Protein AF-R7QST1-F1 (afdb_monomer)

Secondary structure (DSSP, 8-state):
----------------------------------------PPP-------------------S--TT-S-HHHHHHHHHHTTSS-B-HHHHHHHHT--HHHHHHHHHHHHHHHT-EEEE-TT--EEEE--S-HHHHHHHHHHHHHHHHHHHHHHHHHHHHHHHHHHHHHHHHHHHHHHHHHHHHHTT--------------SSTTS-S-HHHHHH--TTHHHHTTSSS---TT---HHHHHHHHHT-S--TTTTHHHHHHHHHHHHHHHTTTEE-HHHHTTTS---S--S--TT------GGGHHHHHHHT-EEEE-TTS-EEEE-GGGS--SS-PPP--SSSSSGGGTTS--SSS-PPPPPPS--S-HHHHHHHHHHHHHHHHHHHHHHHHHHHPPP-SHHHHHHHHHHHHHHHHHHHHHHHHHHHHHHHHHHHHHHHHHHHHHHHHHHHHHHHHHS--HHHHHHHHHHHHHS-------GGG-S--TTS-HHHHHHHHHHHHHHHHHHH--

Structure (mmCIF, N/CA/C/O backbone):
data_AF-R7QST1-F1
#
_entry.id   AF-R7QST1-F1
#
loop_
_atom_site.group_PDB
_atom_site.id
_atom_site.type_symbol
_atom_site.label_atom_id
_atom_site.label_alt_id
_atom_site.label_comp_id
_atom_site.label_asym_id
_atom_site.label_entity_id
_atom_site.label_seq_id
_atom_site.pdbx_PDB_ins_code
_atom_site.Cartn_x
_atom_site.Cartn_y
_atom_site.Cartn_z
_atom_site.occupancy
_atom_site.B_iso_or_equiv
_atom_site.auth_seq_id
_atom_site.auth_comp_id
_atom_site.auth_asym_id
_atom_site.auth_atom_id
_atom_site.pdbx_PDB_model_num
ATOM 1 N N . MET A 1 1 ? -19.152 -54.302 -18.581 1.00 35.66 1 MET A N 1
ATOM 2 C CA . MET A 1 1 ? -19.142 -55.720 -18.134 1.00 35.66 1 MET A CA 1
ATOM 3 C C . MET A 1 1 ? -17.696 -56.223 -18.082 1.00 35.66 1 MET A C 1
ATOM 5 O O . MET A 1 1 ? -16.798 -55.469 -18.431 1.00 35.66 1 MET A O 1
ATOM 9 N N . THR A 1 2 ? -17.452 -57.424 -17.556 1.00 38.09 2 THR A N 1
ATOM 10 C CA . THR A 1 2 ? -16.139 -57.926 -17.085 1.00 38.09 2 THR A CA 1
ATOM 11 C C . THR A 1 2 ? -15.298 -58.706 -18.115 1.00 38.09 2 THR A C 1
ATOM 13 O O . THR A 1 2 ? -15.810 -59.676 -18.659 1.00 38.09 2 THR A O 1
ATOM 16 N N . SER A 1 3 ? -13.993 -58.405 -18.248 1.00 34.19 3 SER A N 1
ATOM 17 C CA . SER A 1 3 ? -12.834 -59.349 -18.184 1.00 34.19 3 SER A CA 1
ATOM 18 C C . SER A 1 3 ? -11.497 -58.545 -18.233 1.00 34.19 3 SER A C 1
ATOM 20 O O . SER A 1 3 ? -11.544 -57.430 -18.738 1.00 34.19 3 SER A O 1
ATOM 22 N N . LYS A 1 4 ? -10.283 -58.865 -17.722 1.00 41.97 4 LYS A N 1
ATOM 23 C CA . LYS A 1 4 ? -9.620 -59.956 -16.939 1.00 41.97 4 LYS A CA 1
ATOM 24 C C . LYS A 1 4 ? -8.720 -60.987 -17.699 1.00 41.97 4 LYS A C 1
ATOM 26 O O . LYS A 1 4 ? -9.211 -61.998 -18.179 1.00 41.97 4 LYS A O 1
ATOM 31 N N . ARG A 1 5 ? -7.379 -60.823 -17.560 1.00 41.50 5 ARG A N 1
ATOM 32 C CA . ARG A 1 5 ? -6.250 -61.776 -17.861 1.00 41.50 5 ARG A CA 1
ATOM 33 C C . ARG A 1 5 ? -5.903 -61.968 -19.364 1.00 41.50 5 ARG A C 1
ATOM 35 O O . ARG A 1 5 ? -6.707 -61.576 -20.194 1.00 41.50 5 ARG A O 1
ATOM 42 N N . THR A 1 6 ? -4.722 -62.467 -19.786 1.00 39.56 6 THR A N 1
ATOM 43 C CA . THR A 1 6 ? -3.638 -63.297 -19.162 1.00 39.56 6 THR A CA 1
ATOM 44 C C . THR A 1 6 ? -2.189 -62.743 -19.321 1.00 39.56 6 THR A C 1
ATOM 46 O O . THR A 1 6 ? -2.003 -61.601 -19.724 1.00 39.56 6 THR A O 1
ATOM 49 N N . ARG A 1 7 ? -1.160 -63.518 -18.903 1.00 37.22 7 ARG A N 1
ATOM 50 C CA . ARG A 1 7 ? 0.298 -63.212 -18.908 1.00 37.22 7 ARG A CA 1
ATOM 51 C C . ARG A 1 7 ? 1.097 -64.206 -19.779 1.00 37.22 7 ARG A C 1
ATOM 53 O O . ARG A 1 7 ? 0.784 -65.390 -19.702 1.00 37.22 7 ARG A O 1
ATOM 60 N N . SER A 1 8 ? 2.219 -63.766 -20.367 1.00 31.69 8 SER A N 1
ATOM 61 C CA . SER A 1 8 ? 3.445 -64.548 -20.707 1.00 31.69 8 SER A CA 1
ATOM 62 C C . SER A 1 8 ? 4.466 -63.628 -21.417 1.00 31.69 8 SER A C 1
ATOM 64 O O . SER A 1 8 ? 4.024 -62.688 -22.066 1.00 31.69 8 SER A O 1
ATOM 66 N N . SER A 1 9 ? 5.798 -63.792 -21.398 1.00 32.22 9 SER A N 1
ATOM 67 C CA . SER A 1 9 ? 6.746 -64.557 -20.551 1.00 32.22 9 SER A CA 1
ATOM 68 C C . SER A 1 9 ? 8.196 -64.080 -20.836 1.00 32.22 9 SER A C 1
ATOM 70 O O . SER A 1 9 ? 8.458 -63.559 -21.915 1.00 32.22 9 SER A O 1
ATOM 72 N N . LEU A 1 10 ? 9.135 -64.260 -19.894 1.00 36.56 10 LEU A N 1
ATOM 73 C CA . LEU A 1 10 ? 10.592 -64.017 -20.066 1.00 36.56 10 LEU A CA 1
ATOM 74 C C . LEU A 1 10 ? 11.263 -65.178 -20.853 1.00 36.56 10 LEU A C 1
ATOM 76 O O . LEU A 1 10 ? 10.665 -66.258 -20.882 1.00 36.56 10 LEU A O 1
ATOM 80 N N . PRO A 1 11 ? 12.447 -64.998 -21.497 1.00 42.09 11 PRO A N 1
ATOM 81 C CA . PRO A 1 11 ? 13.745 -65.069 -20.786 1.00 42.09 11 PRO A CA 1
ATOM 82 C C . PRO A 1 11 ? 14.869 -64.109 -21.271 1.00 42.09 11 PRO A C 1
ATOM 84 O O . PRO A 1 11 ? 14.832 -63.571 -22.373 1.00 42.09 11 PRO A O 1
ATOM 87 N N . CYS A 1 12 ? 15.909 -63.944 -20.439 1.00 32.34 12 CYS A N 1
ATOM 88 C CA . CYS A 1 12 ? 17.226 -63.370 -20.802 1.00 32.34 12 CYS A CA 1
ATOM 89 C C . CYS A 1 12 ? 18.160 -64.470 -21.383 1.00 32.34 12 CYS A C 1
ATOM 91 O O . CYS A 1 12 ? 17.739 -65.632 -21.380 1.00 32.34 12 CYS A O 1
ATOM 93 N N . PRO A 1 13 ? 19.420 -64.188 -21.817 1.00 49.75 13 PRO A N 1
ATOM 94 C CA . PRO A 1 13 ? 20.537 -64.111 -20.840 1.00 49.75 13 PRO A CA 1
ATOM 95 C C . PRO A 1 13 ? 21.823 -63.311 -21.238 1.00 49.75 13 PRO A C 1
ATOM 97 O O . PRO A 1 13 ? 22.042 -63.034 -22.407 1.00 49.75 13 PRO A O 1
ATOM 100 N N . HIS A 1 14 ? 22.725 -63.105 -20.250 1.00 30.48 14 HIS A N 1
ATOM 101 C CA . HIS A 1 14 ? 24.218 -63.100 -20.359 1.00 30.48 14 HIS A CA 1
ATOM 102 C C . HIS A 1 14 ? 24.951 -62.008 -21.205 1.00 30.48 14 HIS A C 1
ATOM 104 O O . HIS A 1 14 ? 24.431 -61.567 -22.214 1.00 30.48 14 HIS A O 1
ATOM 110 N N . LEU A 1 15 ? 26.168 -61.483 -20.914 1.00 31.69 15 LEU A N 1
ATOM 111 C CA . LEU A 1 15 ? 27.299 -61.624 -19.934 1.00 31.69 15 LEU A CA 1
ATOM 112 C C . LEU A 1 15 ? 28.165 -60.303 -20.035 1.00 31.69 15 LEU A C 1
ATOM 114 O O . LEU A 1 15 ? 27.879 -59.518 -20.929 1.00 31.69 15 LEU A O 1
ATOM 118 N N . HIS A 1 16 ? 29.216 -59.909 -19.275 1.00 31.11 16 HIS A N 1
ATOM 119 C CA . HIS A 1 16 ? 29.970 -60.355 -18.073 1.00 31.11 16 HIS A CA 1
ATOM 120 C C . HIS A 1 16 ? 30.823 -59.169 -17.498 1.00 31.11 16 HIS A C 1
ATOM 122 O O . HIS A 1 16 ? 31.325 -58.401 -18.306 1.00 31.11 16 HIS A O 1
ATOM 128 N N . ARG A 1 17 ? 31.144 -59.153 -16.178 1.00 30.14 17 ARG A N 1
ATOM 129 C CA . ARG A 1 17 ? 32.359 -58.546 -15.514 1.00 30.14 17 ARG A CA 1
ATOM 130 C C . ARG A 1 17 ? 32.606 -57.016 -15.626 1.00 30.14 17 ARG A C 1
ATOM 132 O O . ARG A 1 17 ? 32.126 -56.378 -16.544 1.00 30.14 17 ARG A O 1
ATOM 139 N N . CYS A 1 18 ? 33.363 -56.327 -14.755 1.00 26.50 18 CYS A N 1
ATOM 140 C CA . CYS A 1 18 ? 33.903 -56.541 -13.386 1.00 26.50 18 CYS A CA 1
ATOM 141 C C . CYS A 1 18 ? 33.938 -55.135 -12.714 1.00 26.50 18 CYS A C 1
ATOM 143 O O . CYS A 1 18 ? 34.217 -54.164 -13.404 1.00 26.50 18 CYS A O 1
ATOM 145 N N . ALA A 1 19 ? 33.525 -54.892 -11.465 1.00 30.45 19 ALA A N 1
ATOM 146 C CA . ALA A 1 19 ? 33.990 -55.400 -10.163 1.00 30.45 19 ALA A CA 1
ATOM 147 C C . ALA A 1 19 ? 35.253 -54.703 -9.598 1.00 30.45 19 ALA A C 1
ATOM 149 O O . ALA A 1 19 ? 36.368 -55.022 -9.996 1.00 30.45 19 ALA A O 1
ATOM 150 N N . LEU A 1 20 ? 35.057 -53.834 -8.592 1.00 29.75 20 LEU A N 1
ATOM 151 C CA . LEU A 1 20 ? 35.936 -53.675 -7.418 1.00 29.75 20 LEU A CA 1
ATOM 152 C C . LEU A 1 20 ? 35.153 -53.007 -6.266 1.00 29.75 20 LEU A C 1
ATOM 154 O O . LEU A 1 20 ? 34.277 -52.175 -6.507 1.00 29.75 20 LEU A O 1
ATOM 158 N N . SER A 1 21 ? 35.382 -53.434 -5.019 1.00 30.44 21 SER A N 1
ATOM 159 C CA . SER A 1 21 ? 34.565 -53.061 -3.848 1.00 30.44 21 SER A CA 1
ATOM 160 C C . SER A 1 21 ? 35.316 -53.274 -2.530 1.00 30.44 21 SER A C 1
ATOM 162 O O . SER A 1 21 ? 35.993 -54.285 -2.401 1.00 30.44 21 SER A O 1
ATOM 164 N N . PHE A 1 22 ? 35.107 -52.394 -1.544 1.00 28.17 22 PHE A N 1
ATOM 165 C CA . PHE A 1 22 ? 35.309 -52.602 -0.093 1.00 28.17 22 PHE A CA 1
ATOM 166 C C . PHE A 1 22 ? 34.358 -51.609 0.632 1.00 28.17 22 PHE A C 1
ATOM 168 O O . PHE A 1 22 ? 34.271 -50.473 0.175 1.00 28.17 22 PHE A O 1
ATOM 175 N N . LEU A 1 23 ? 33.483 -51.907 1.615 1.00 30.28 23 LEU A N 1
ATOM 176 C CA . LEU A 1 23 ? 33.454 -52.821 2.789 1.00 30.28 23 LEU A CA 1
ATOM 177 C C . LEU A 1 23 ? 34.460 -52.425 3.897 1.00 30.28 23 LEU A C 1
ATOM 179 O O . LEU A 1 23 ? 35.596 -52.109 3.573 1.00 30.28 23 LEU A O 1
ATOM 183 N N . ALA A 1 24 ? 34.122 -52.402 5.201 1.00 31.66 24 ALA A N 1
ATOM 184 C CA . ALA A 1 24 ? 32.979 -52.997 5.933 1.00 31.66 24 ALA A CA 1
ATOM 185 C C . ALA A 1 24 ? 32.483 -52.148 7.162 1.00 31.66 24 ALA A C 1
ATOM 187 O O . ALA A 1 24 ? 33.083 -51.111 7.439 1.00 31.66 24 ALA A O 1
ATOM 188 N N . PRO A 1 25 ? 31.400 -52.544 7.890 1.00 42.44 25 PRO A N 1
ATOM 189 C CA . PRO A 1 25 ? 30.751 -51.742 8.960 1.00 42.44 25 PRO A CA 1
ATOM 190 C C . PRO A 1 25 ? 30.643 -52.397 10.376 1.00 42.44 25 PRO A C 1
ATOM 192 O O . PRO A 1 25 ? 30.948 -53.576 10.534 1.00 42.44 25 PRO A O 1
ATOM 195 N N . PHE A 1 26 ? 30.055 -51.662 11.352 1.00 32.75 26 PHE A N 1
ATOM 196 C CA . PHE A 1 26 ? 29.595 -52.098 12.710 1.00 32.75 26 PHE A CA 1
ATOM 197 C C . PHE A 1 26 ? 30.714 -52.454 13.744 1.00 32.75 26 PHE A C 1
ATOM 199 O O . PHE A 1 26 ? 31.869 -52.509 13.327 1.00 32.75 26 PHE A O 1
ATOM 206 N N . PRO A 1 27 ? 30.463 -52.629 15.082 1.00 43.69 27 PRO A N 1
ATOM 207 C CA . PRO A 1 27 ? 29.193 -52.886 15.797 1.00 43.69 27 PRO A CA 1
ATOM 208 C C . PRO A 1 27 ? 28.877 -52.035 17.066 1.00 43.69 27 PRO A C 1
ATOM 210 O O . PRO A 1 27 ? 29.552 -51.067 17.402 1.00 43.69 27 PRO A O 1
ATOM 213 N N . LEU A 1 28 ? 27.795 -52.425 17.759 1.00 33.56 28 LEU A N 1
ATOM 214 C CA . LEU A 1 28 ? 27.249 -51.876 19.017 1.00 33.56 28 LEU A CA 1
ATOM 215 C C . LEU A 1 28 ? 28.066 -52.253 20.274 1.00 33.56 28 LEU A C 1
ATOM 217 O O . LEU A 1 28 ? 28.737 -53.285 20.292 1.00 33.56 28 LEU A O 1
ATOM 221 N N . ARG A 1 29 ? 27.864 -51.527 21.390 1.00 27.22 29 ARG A N 1
ATOM 222 C CA . ARG A 1 29 ? 28.107 -52.051 22.752 1.00 27.22 29 ARG A CA 1
ATOM 223 C C . ARG A 1 29 ? 27.139 -51.465 23.790 1.00 27.22 29 ARG A C 1
ATOM 225 O O . ARG A 1 29 ? 26.828 -50.280 23.747 1.00 27.22 29 ARG A O 1
ATOM 232 N N . THR A 1 30 ? 26.693 -52.297 24.730 1.00 33.00 30 THR A N 1
ATOM 233 C CA . THR A 1 30 ? 25.813 -51.950 25.860 1.00 33.00 30 THR A CA 1
ATOM 234 C C . THR A 1 30 ? 26.536 -52.096 27.206 1.00 33.00 30 THR A C 1
ATOM 236 O O . THR A 1 30 ? 27.508 -52.844 27.323 1.00 33.00 30 THR A O 1
ATOM 239 N N . SER A 1 31 ? 26.044 -51.411 28.242 1.00 31.97 31 SER A N 1
ATOM 240 C CA . SER A 1 31 ? 26.369 -51.666 29.655 1.00 31.97 31 SER A CA 1
ATOM 241 C C . SER A 1 31 ? 25.206 -51.226 30.562 1.00 31.97 31 SER A C 1
ATOM 243 O O . SER A 1 31 ? 24.254 -50.591 30.102 1.00 31.97 31 SER A O 1
ATOM 245 N N . HIS A 1 32 ? 25.217 -51.636 31.834 1.00 30.09 32 HIS A N 1
ATOM 246 C CA . HIS A 1 32 ? 24.034 -51.626 32.703 1.00 30.09 32 HIS A CA 1
ATOM 247 C C . HIS A 1 32 ? 24.371 -51.192 34.140 1.00 30.09 32 HIS A C 1
ATOM 249 O O . HIS A 1 32 ? 25.291 -51.758 34.724 1.00 30.09 32 HIS A O 1
ATOM 255 N N . ARG A 1 33 ? 23.495 -50.356 34.734 1.00 32.34 33 ARG A N 1
ATOM 256 C CA . ARG A 1 33 ? 23.262 -50.202 36.196 1.00 32.34 33 ARG A CA 1
ATOM 257 C C . ARG A 1 33 ? 24.429 -49.580 37.016 1.00 32.34 33 ARG A C 1
ATOM 259 O O . ARG A 1 33 ? 25.529 -49.463 36.489 1.00 32.34 33 ARG A O 1
ATOM 266 N N . PRO A 1 34 ? 24.209 -49.151 38.285 1.00 40.28 34 PRO A N 1
ATOM 267 C CA . PRO A 1 34 ? 22.996 -49.255 39.109 1.00 40.28 34 PRO A CA 1
ATOM 268 C C . PRO A 1 34 ? 22.340 -47.921 39.516 1.00 40.28 34 PRO A C 1
ATOM 270 O O . 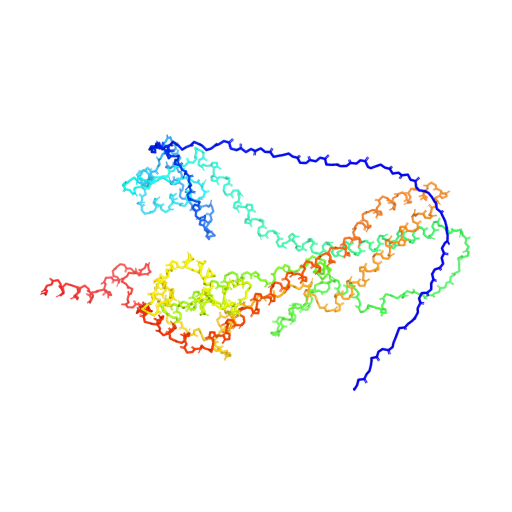PRO A 1 34 ? 22.830 -46.831 39.251 1.00 40.28 34 PRO A O 1
ATOM 273 N N . THR A 1 35 ? 21.192 -48.050 40.180 1.00 33.88 35 THR A N 1
ATOM 274 C CA . THR A 1 35 ? 20.424 -46.982 40.833 1.00 33.88 35 THR A CA 1
ATOM 275 C C . THR A 1 35 ? 20.958 -46.658 42.229 1.00 33.88 35 THR A C 1
ATOM 277 O O . THR A 1 35 ? 21.211 -47.578 43.005 1.00 33.88 35 THR A O 1
ATOM 280 N N . LEU A 1 36 ? 20.968 -45.377 42.603 1.00 30.31 36 LEU A N 1
ATOM 281 C CA . LEU A 1 36 ? 20.954 -44.931 44.001 1.00 30.31 36 LEU A CA 1
ATOM 282 C C . LEU A 1 36 ? 19.883 -43.851 44.172 1.00 30.31 36 LEU A C 1
ATOM 284 O O . LEU A 1 36 ? 19.889 -42.851 43.458 1.00 30.31 36 LEU A O 1
ATOM 288 N N . SER A 1 37 ? 18.965 -44.056 45.115 1.00 31.11 37 SER A N 1
ATOM 289 C CA . SER A 1 37 ? 17.992 -43.051 45.541 1.00 31.11 37 SER A CA 1
ATOM 290 C C . SER A 1 37 ? 18.520 -42.309 46.766 1.00 31.11 37 SER A C 1
ATOM 292 O O . SER A 1 37 ? 18.895 -42.921 47.763 1.00 31.11 37 SER A O 1
ATOM 294 N N . LEU A 1 38 ? 18.518 -40.977 46.715 1.00 33.09 38 LEU A N 1
ATOM 295 C CA . LEU A 1 38 ? 18.788 -40.129 47.874 1.00 33.09 38 LEU A CA 1
ATOM 296 C C . LEU A 1 38 ? 17.776 -38.985 47.902 1.00 33.09 38 LEU A C 1
ATOM 298 O O . LEU A 1 38 ? 17.801 -38.087 47.065 1.00 33.09 38 LEU A O 1
ATOM 302 N N . SER A 1 39 ? 16.861 -39.053 48.867 1.00 34.88 39 SER A N 1
ATOM 303 C CA . SER A 1 39 ? 15.899 -37.989 49.141 1.00 34.88 39 SER A CA 1
ATOM 304 C C . SER A 1 39 ? 16.566 -36.885 49.958 1.00 34.88 39 SER A C 1
ATOM 306 O O . SER A 1 39 ? 17.126 -37.167 51.021 1.00 34.88 39 SER A O 1
ATOM 308 N N . ARG A 1 40 ? 16.465 -35.628 49.509 1.00 30.16 40 ARG A N 1
ATOM 309 C CA . ARG A 1 40 ? 16.554 -34.470 50.408 1.00 30.16 40 ARG A CA 1
ATOM 310 C C . ARG A 1 40 ? 15.823 -33.240 49.866 1.00 30.16 40 ARG A C 1
ATOM 312 O O . ARG A 1 40 ? 15.641 -33.083 48.664 1.00 30.16 40 ARG A O 1
ATOM 319 N N . SER A 1 41 ? 15.367 -32.432 50.818 1.00 32.75 41 SER A N 1
ATOM 320 C CA . SER A 1 41 ? 14.397 -31.336 50.710 1.00 32.75 41 SER A CA 1
ATOM 321 C C . SER A 1 41 ? 14.887 -30.131 49.872 1.00 32.75 41 SER A C 1
ATOM 323 O O . SER A 1 41 ? 16.067 -30.072 49.522 1.00 32.75 41 SER A O 1
ATOM 325 N N . PRO A 1 42 ? 14.009 -29.172 49.507 1.00 35.53 42 PRO A N 1
ATOM 326 C CA . PRO A 1 42 ? 14.279 -28.242 48.412 1.00 35.53 42 PRO A CA 1
ATOM 327 C C . PRO A 1 42 ? 15.230 -27.105 48.798 1.00 35.53 42 PRO A C 1
ATOM 329 O O . PRO A 1 42 ? 15.120 -26.517 49.873 1.00 35.53 42 PRO A O 1
ATOM 332 N N . HIS A 1 43 ? 16.098 -26.726 47.859 1.00 32.22 43 HIS A N 1
ATOM 333 C CA . HIS A 1 43 ? 16.840 -25.469 47.919 1.00 32.22 43 HIS A CA 1
ATOM 334 C C . HIS A 1 43 ? 16.101 -24.368 47.154 1.00 32.22 43 HIS A C 1
ATOM 336 O O . HIS A 1 43 ? 15.680 -24.558 46.014 1.00 32.22 43 HIS A O 1
ATOM 342 N N . LEU A 1 44 ? 15.978 -23.203 47.792 1.00 35.50 44 LEU A N 1
ATOM 343 C CA . LEU A 1 44 ? 15.401 -21.990 47.219 1.00 35.50 44 LEU A CA 1
ATOM 344 C C . LEU A 1 44 ? 16.220 -21.525 46.006 1.00 35.50 44 LEU A C 1
ATOM 346 O O . LEU A 1 44 ? 17.361 -21.085 46.151 1.00 35.50 44 LEU A O 1
ATOM 350 N N . THR A 1 45 ? 15.630 -21.574 44.813 1.00 35.53 45 THR A N 1
ATOM 351 C CA . THR A 1 45 ? 16.158 -20.860 43.648 1.00 35.53 45 THR A CA 1
ATOM 352 C C . THR A 1 45 ? 15.914 -19.357 43.830 1.00 35.53 45 THR A C 1
ATOM 354 O O . THR A 1 45 ? 14.770 -18.948 44.034 1.00 35.53 45 THR A O 1
ATOM 357 N N . PRO A 1 46 ? 16.947 -18.496 43.754 1.00 33.12 46 PRO A N 1
ATOM 358 C CA . PRO A 1 46 ? 16.739 -17.058 43.841 1.00 33.12 46 PRO A CA 1
ATOM 359 C C . PRO A 1 46 ? 15.982 -16.574 42.601 1.00 33.12 46 PRO A C 1
ATOM 361 O O . PRO A 1 46 ? 16.457 -16.716 41.470 1.00 33.12 46 PRO A O 1
ATOM 364 N N . LEU A 1 47 ? 14.805 -15.984 42.817 1.00 32.06 47 LEU A N 1
ATOM 365 C CA . LEU A 1 47 ? 14.019 -15.348 41.764 1.00 32.06 47 LEU A CA 1
ATOM 366 C C . LEU A 1 47 ? 14.824 -14.194 41.156 1.00 32.06 47 LEU A C 1
ATOM 368 O O . LEU A 1 47 ? 14.965 -13.132 41.759 1.00 32.06 47 LEU A O 1
ATOM 372 N N . ARG A 1 48 ? 15.330 -14.381 39.932 1.00 30.08 48 ARG A N 1
ATOM 373 C CA . ARG A 1 48 ? 15.748 -13.251 39.097 1.00 30.08 48 ARG A CA 1
ATOM 374 C C . ARG A 1 48 ? 14.484 -12.484 38.700 1.00 30.08 48 ARG A C 1
ATOM 376 O O . ARG A 1 48 ? 13.651 -13.082 38.017 1.00 30.08 48 ARG A O 1
ATOM 383 N N . PRO A 1 49 ? 14.325 -11.195 39.052 1.00 32.47 49 PRO A N 1
ATOM 384 C CA . PRO A 1 49 ? 13.220 -10.404 38.537 1.00 32.47 49 PRO A CA 1
ATOM 385 C C . PRO A 1 49 ? 13.415 -10.221 37.030 1.00 32.47 49 PRO A C 1
ATOM 387 O O . PRO A 1 49 ? 14.268 -9.457 36.575 1.00 32.47 49 PRO A O 1
ATOM 390 N N . SER A 1 50 ? 12.634 -10.951 36.236 1.00 31.70 50 SER A N 1
ATOM 391 C CA . SER A 1 50 ? 12.535 -10.723 34.801 1.00 31.70 50 SER A CA 1
ATOM 392 C C . SER A 1 50 ? 11.832 -9.387 34.576 1.00 31.70 50 SER A C 1
ATOM 394 O O . SER A 1 50 ? 10.603 -9.330 34.553 1.00 31.70 50 SER A O 1
ATOM 396 N N . LEU A 1 51 ? 12.616 -8.316 34.419 1.00 32.66 51 LEU A N 1
ATOM 397 C CA . LEU A 1 51 ? 12.143 -6.987 34.024 1.00 32.66 51 LEU A CA 1
ATOM 398 C C . LEU A 1 51 ? 11.627 -7.014 32.577 1.00 32.66 51 LEU A C 1
ATOM 400 O O . LEU A 1 51 ? 12.248 -6.505 31.644 1.00 32.66 51 LEU A O 1
ATOM 404 N N . VAL A 1 52 ? 10.458 -7.628 32.397 1.00 31.36 52 VAL A N 1
ATOM 405 C CA . VAL A 1 52 ? 9.626 -7.474 31.208 1.00 31.36 52 VAL A CA 1
ATOM 406 C C . VAL A 1 52 ? 8.997 -6.090 31.302 1.00 31.36 52 VAL A C 1
ATOM 408 O O . VAL A 1 52 ? 7.881 -5.936 31.789 1.00 31.36 52 VAL A O 1
ATOM 411 N N . CYS A 1 53 ? 9.729 -5.065 30.864 1.00 29.41 53 CYS A N 1
ATOM 412 C CA . CYS A 1 53 ? 9.148 -3.741 30.685 1.00 29.41 53 CYS A CA 1
ATOM 413 C C . CYS A 1 53 ? 7.967 -3.871 29.706 1.00 29.41 53 CYS A C 1
ATOM 415 O O . CYS A 1 53 ? 8.201 -4.241 28.547 1.00 29.41 53 CYS A O 1
ATOM 417 N N . PRO A 1 54 ? 6.715 -3.584 30.116 1.00 29.72 54 PRO A N 1
ATOM 418 C CA . PRO A 1 54 ? 5.600 -3.594 29.187 1.00 29.72 54 PRO A CA 1
ATOM 419 C C . PRO A 1 54 ? 5.879 -2.533 28.124 1.00 29.72 54 PRO A C 1
ATOM 421 O O . PRO A 1 54 ? 6.092 -1.358 28.425 1.00 29.72 54 PRO A O 1
ATOM 424 N N . ARG A 1 55 ? 5.938 -2.958 26.861 1.00 29.30 55 ARG A N 1
ATOM 425 C CA . ARG A 1 55 ? 6.240 -2.072 25.736 1.00 29.30 55 ARG A CA 1
ATOM 426 C C . ARG A 1 55 ? 5.014 -1.206 25.457 1.00 29.30 55 ARG A C 1
ATOM 428 O O . ARG A 1 55 ? 4.208 -1.561 24.601 1.00 29.30 55 ARG A O 1
ATOM 435 N N . VAL A 1 56 ? 4.883 -0.115 26.220 1.00 31.08 56 VAL A N 1
ATOM 436 C CA . VAL A 1 56 ? 3.746 0.819 26.197 1.00 31.08 56 VAL A CA 1
ATOM 437 C C . VAL A 1 56 ? 3.325 1.078 24.746 1.00 31.08 56 VAL A C 1
ATOM 439 O O . VAL A 1 56 ? 4.182 1.444 23.929 1.00 31.08 56 VAL A O 1
ATOM 442 N N . PRO A 1 57 ? 2.048 0.843 24.384 1.00 30.05 57 PRO A N 1
ATOM 443 C CA . PRO A 1 57 ? 1.598 1.000 23.011 1.00 30.05 57 PRO A CA 1
ATOM 444 C C . PRO A 1 57 ? 1.796 2.454 22.593 1.00 30.05 57 PRO A C 1
ATOM 446 O O . PRO A 1 57 ? 1.191 3.367 23.150 1.00 30.05 57 PRO A O 1
ATOM 449 N N . ARG A 1 58 ? 2.683 2.670 21.617 1.00 31.23 58 ARG A N 1
ATOM 450 C CA . ARG A 1 58 ? 3.034 4.004 21.130 1.00 31.23 58 ARG A CA 1
ATOM 451 C C . ARG A 1 58 ? 1.795 4.663 20.528 1.00 31.23 58 ARG A C 1
ATOM 453 O O . ARG A 1 58 ? 1.428 4.350 19.396 1.00 31.23 58 ARG A O 1
ATOM 460 N N . MET A 1 59 ? 1.183 5.565 21.290 1.00 30.33 59 MET A N 1
ATOM 461 C CA . MET A 1 59 ? -0.054 6.242 20.917 1.00 30.33 59 MET A CA 1
ATOM 462 C C . MET A 1 59 ? 0.123 6.942 19.564 1.00 30.33 59 MET A C 1
ATOM 464 O O . MET A 1 59 ? 1.061 7.719 19.362 1.00 30.33 59 MET A O 1
ATOM 468 N N . VAL A 1 60 ? -0.740 6.615 18.601 1.00 34.06 60 VAL A N 1
ATOM 469 C CA . VAL A 1 60 ? -0.665 7.169 17.243 1.00 34.06 60 VAL A CA 1
ATOM 470 C C . VAL A 1 60 ? -1.359 8.525 17.247 1.00 34.06 60 VAL A C 1
ATOM 472 O O . VAL A 1 60 ? -2.535 8.635 16.911 1.00 34.06 60 VAL A O 1
ATOM 475 N N . LEU A 1 61 ? -0.624 9.553 17.675 1.00 36.94 61 LEU A N 1
ATOM 476 C CA . LEU A 1 61 ? -1.104 10.933 17.674 1.00 36.94 61 LEU A CA 1
ATOM 477 C C . LEU A 1 61 ? -1.484 11.372 16.255 1.00 36.94 61 LEU A C 1
ATOM 479 O O . LEU A 1 61 ? -0.678 11.311 15.321 1.00 36.94 61 LEU A O 1
ATOM 483 N N . GLN A 1 62 ? -2.723 11.835 16.109 1.00 35.34 62 GLN A N 1
ATOM 484 C CA . GLN A 1 62 ? -3.207 12.468 14.891 1.00 35.34 62 GLN A CA 1
ATOM 485 C C . GLN A 1 62 ? -2.626 13.879 14.784 1.00 35.34 62 GLN A C 1
ATOM 487 O O . GLN A 1 62 ? -2.894 14.714 15.634 1.00 35.34 62 GLN A O 1
ATOM 492 N N . SER A 1 63 ? -1.882 14.137 13.707 1.00 37.16 63 SER A N 1
ATOM 493 C CA . SER A 1 63 ? -1.732 15.432 13.016 1.00 37.16 63 SER A CA 1
ATOM 494 C C . SER A 1 63 ? -1.403 16.729 13.792 1.00 37.16 63 SER A C 1
ATOM 496 O O . SER A 1 63 ? -1.357 17.776 13.144 1.00 37.16 63 SER A O 1
ATOM 498 N N . GLN A 1 64 ? -1.123 16.711 15.098 1.00 41.00 64 GLN A N 1
ATOM 499 C CA . GLN A 1 64 ? -0.709 17.919 15.819 1.00 41.00 64 GLN A CA 1
ATOM 500 C C . GLN A 1 64 ? 0.670 18.400 15.349 1.00 41.00 64 GLN A C 1
ATOM 502 O O . GLN A 1 64 ? 1.590 17.619 15.081 1.00 41.00 64 GLN A O 1
ATOM 507 N N . ASN A 1 65 ? 0.787 19.714 15.187 1.00 46.25 65 ASN A N 1
ATOM 508 C CA . ASN A 1 65 ? 1.937 20.372 14.579 1.00 46.25 65 ASN A CA 1
ATOM 509 C C . ASN A 1 65 ? 3.094 20.455 15.589 1.00 46.25 65 ASN A C 1
ATOM 511 O O . ASN A 1 65 ? 2.884 20.821 16.738 1.00 46.25 65 ASN A O 1
ATOM 515 N N . THR A 1 66 ? 4.351 20.224 15.196 1.00 47.81 66 THR A N 1
ATOM 516 C CA . THR A 1 66 ? 5.492 20.305 16.144 1.00 47.81 66 THR A CA 1
ATOM 517 C C . THR A 1 66 ? 5.916 21.749 16.475 1.00 47.81 66 THR A C 1
ATOM 519 O O . THR A 1 66 ? 7.096 22.013 16.710 1.00 47.81 66 THR A O 1
ATOM 522 N N . ARG A 1 67 ? 4.967 22.690 16.414 1.00 50.00 67 ARG A N 1
ATOM 523 C CA . ARG A 1 67 ? 5.039 24.083 16.885 1.00 50.00 67 ARG A CA 1
ATOM 524 C C . ARG A 1 67 ? 4.039 24.361 18.021 1.00 50.00 67 ARG A C 1
ATOM 526 O O . ARG A 1 67 ? 3.999 25.479 18.509 1.00 50.00 67 ARG A O 1
ATOM 533 N N . ASP A 1 68 ? 3.252 23.357 18.394 1.00 63.25 68 ASP A N 1
ATOM 534 C CA . ASP A 1 68 ? 2.061 23.438 19.245 1.00 63.25 68 ASP A CA 1
ATOM 535 C C . ASP A 1 68 ? 2.393 23.053 20.703 1.00 63.25 68 ASP A C 1
ATOM 537 O O . ASP A 1 68 ? 1.723 22.225 21.310 1.00 63.25 68 ASP A O 1
ATOM 541 N N . VAL A 1 69 ? 3.523 23.562 21.215 1.00 73.44 69 VAL A N 1
ATOM 542 C CA . VAL A 1 69 ? 3.940 23.419 22.622 1.00 73.44 69 VAL A CA 1
ATOM 543 C C . VAL A 1 69 ? 4.369 24.787 23.138 1.00 73.44 69 VAL A C 1
ATOM 545 O O . VAL A 1 69 ? 5.191 25.451 22.496 1.00 73.44 69 VAL A O 1
ATOM 548 N N . ASP A 1 70 ? 3.851 25.198 24.293 1.00 83.00 70 ASP A N 1
ATOM 549 C CA . ASP A 1 70 ? 4.109 26.511 24.874 1.00 83.00 70 ASP A CA 1
ATOM 550 C C . ASP A 1 70 ? 5.594 26.685 25.233 1.00 83.00 70 ASP A C 1
ATOM 552 O O . ASP A 1 70 ? 6.214 25.938 26.000 1.00 83.00 70 ASP A O 1
ATOM 556 N N . ASP A 1 71 ? 6.161 27.759 24.699 1.00 86.44 71 ASP A N 1
ATOM 557 C CA . ASP A 1 71 ? 7.530 28.202 24.911 1.00 86.44 71 ASP A CA 1
ATOM 558 C C . ASP A 1 71 ? 7.834 28.470 26.410 1.00 86.44 71 ASP A C 1
ATOM 560 O O . ASP A 1 71 ? 8.984 28.378 26.847 1.00 86.44 71 ASP A O 1
ATOM 564 N N . ARG A 1 72 ? 6.805 28.748 27.232 1.00 87.81 72 ARG A N 1
ATOM 565 C CA . ARG A 1 72 ? 6.859 28.803 28.707 1.00 87.81 72 ARG A CA 1
ATOM 566 C C . ARG A 1 72 ? 7.130 27.432 29.325 1.00 87.81 72 ARG A C 1
ATOM 568 O O . ARG A 1 72 ? 8.041 27.331 30.146 1.00 87.81 72 ARG A O 1
ATOM 575 N N . VAL A 1 73 ? 6.425 26.381 28.898 1.00 89.50 73 VAL A N 1
ATOM 576 C CA . VAL A 1 73 ? 6.659 24.999 29.362 1.00 89.50 73 VAL A CA 1
ATOM 577 C C . VAL A 1 73 ? 8.027 24.510 28.903 1.00 89.50 73 VAL A C 1
ATOM 579 O O . VAL A 1 73 ? 8.797 23.985 29.710 1.00 89.50 73 VAL A O 1
ATOM 582 N N . LEU A 1 74 ? 8.402 24.774 27.647 1.00 89.62 74 LEU A N 1
ATOM 583 C CA . LEU A 1 74 ? 9.737 24.442 27.152 1.00 89.62 74 LEU A CA 1
ATOM 584 C C . LEU A 1 74 ? 10.842 25.161 27.945 1.00 89.62 74 LEU A C 1
ATOM 586 O O . LEU A 1 74 ? 11.876 24.552 28.233 1.00 89.62 74 LEU A O 1
ATOM 590 N N . ARG A 1 75 ? 10.649 26.431 28.333 1.00 89.06 75 ARG A N 1
ATOM 591 C CA . ARG A 1 75 ? 11.573 27.144 29.235 1.00 89.06 75 ARG A CA 1
ATOM 592 C C . ARG A 1 75 ? 11.621 26.505 30.624 1.00 89.06 75 ARG A C 1
ATOM 594 O O . ARG A 1 75 ? 12.724 26.181 31.057 1.00 89.06 75 ARG A O 1
ATOM 601 N N . ALA A 1 76 ? 10.477 26.261 31.264 1.00 90.31 76 ALA A N 1
ATOM 602 C CA . ALA A 1 76 ? 10.392 25.667 32.601 1.00 90.31 76 ALA A CA 1
ATOM 603 C C . ALA A 1 76 ? 11.071 24.288 32.676 1.00 90.31 76 ALA A C 1
ATOM 605 O O . ALA A 1 76 ? 11.939 24.065 33.520 1.00 90.31 76 ALA A O 1
ATOM 606 N N . VAL A 1 77 ? 10.775 23.390 31.733 1.00 89.62 77 VAL A N 1
ATOM 607 C CA . VAL A 1 77 ? 11.411 22.064 31.645 1.00 89.62 77 VAL A CA 1
ATOM 608 C C . VAL A 1 77 ? 12.904 22.178 31.297 1.00 89.62 77 VAL A C 1
ATOM 610 O O . VAL A 1 77 ? 13.714 21.394 31.789 1.00 89.62 77 VAL A O 1
ATOM 613 N N . THR A 1 78 ? 13.323 23.200 30.537 1.00 87.81 78 THR A N 1
ATOM 614 C CA . THR A 1 78 ? 14.759 23.472 30.316 1.00 87.81 78 THR A CA 1
ATOM 615 C C . THR A 1 78 ? 15.459 23.950 31.598 1.00 87.81 78 THR A C 1
ATOM 617 O O . THR A 1 78 ? 16.581 23.516 31.852 1.00 87.81 78 THR A O 1
ATOM 620 N N . SER A 1 79 ? 14.844 24.790 32.438 1.00 87.56 79 SER A N 1
ATOM 621 C CA . SER A 1 79 ? 15.438 25.203 33.725 1.00 87.56 79 SER A CA 1
ATOM 622 C C . SER A 1 79 ? 15.438 24.084 34.770 1.00 87.56 79 SER A C 1
ATOM 624 O O . SER A 1 79 ? 16.410 23.944 35.512 1.00 87.56 79 SER A O 1
ATOM 626 N N . LEU A 1 80 ? 14.397 23.247 34.782 1.00 85.44 80 LEU A N 1
ATOM 627 C CA . LEU A 1 80 ? 14.277 22.088 35.671 1.00 85.44 80 LEU A CA 1
ATOM 628 C C . LEU A 1 80 ? 15.125 20.885 35.214 1.00 85.44 80 LEU A C 1
ATOM 630 O O . LEU A 1 80 ? 15.312 19.962 35.994 1.00 85.44 80 LEU A O 1
ATOM 634 N N . SER A 1 81 ? 15.729 20.909 34.016 1.00 74.88 81 SER A N 1
ATOM 635 C CA . SER A 1 81 ? 16.546 19.816 33.432 1.00 74.88 81 SER A CA 1
ATOM 636 C C . SER A 1 81 ? 17.752 19.329 34.261 1.00 74.88 81 SER A C 1
ATOM 638 O O . SER A 1 81 ? 18.390 18.337 33.907 1.00 74.88 81 SER A O 1
ATOM 640 N N . ARG A 1 82 ? 18.083 20.014 35.364 1.00 72.94 82 ARG A N 1
ATOM 641 C CA . ARG A 1 82 ? 19.054 19.557 36.377 1.00 72.94 82 ARG A CA 1
ATOM 642 C C . ARG A 1 82 ? 18.486 18.481 37.313 1.00 72.94 82 ARG A C 1
ATOM 644 O O . ARG A 1 82 ? 19.260 17.781 37.959 1.00 72.94 82 ARG A O 1
ATOM 651 N N . GLN A 1 83 ? 17.164 18.372 37.404 1.00 76.88 83 GLN A N 1
ATOM 652 C CA . GLN A 1 83 ? 16.436 17.348 38.145 1.00 76.88 83 GLN A CA 1
ATOM 653 C C . GLN A 1 83 ? 16.149 16.168 37.203 1.00 76.88 83 GLN A C 1
ATOM 655 O O . GLN A 1 83 ? 15.698 16.358 36.077 1.00 76.88 83 GLN A O 1
ATOM 660 N N . ASP A 1 84 ? 16.394 14.936 37.658 1.00 78.19 84 ASP A N 1
ATOM 661 C CA . ASP A 1 84 ? 16.136 13.722 36.859 1.00 78.19 84 ASP A CA 1
ATOM 662 C C . ASP A 1 84 ? 14.622 13.405 36.760 1.00 78.19 84 ASP A C 1
ATOM 664 O O . ASP A 1 84 ? 14.190 12.608 35.929 1.00 78.19 84 ASP A O 1
ATOM 668 N N . ARG A 1 85 ? 13.789 14.032 37.600 1.00 85.44 85 ARG A N 1
ATOM 669 C CA . ARG A 1 85 ? 12.323 13.921 37.612 1.00 85.44 85 ARG A CA 1
ATOM 670 C C . ARG A 1 85 ? 11.712 15.316 37.628 1.00 85.44 85 ARG A C 1
ATOM 672 O O . ARG A 1 85 ? 12.188 16.166 38.370 1.00 85.44 85 ARG A O 1
ATOM 679 N N . ILE A 1 86 ? 10.661 15.510 36.838 1.00 90.00 86 ILE A N 1
ATOM 680 C CA . ILE A 1 86 ? 9.899 16.758 36.733 1.00 90.00 86 ILE A CA 1
ATOM 681 C C . ILE A 1 86 ? 8.408 16.414 36.853 1.00 90.00 86 ILE A C 1
ATOM 683 O O . ILE A 1 86 ? 7.914 15.565 36.104 1.00 90.00 86 ILE A O 1
ATOM 687 N N . THR A 1 87 ? 7.688 17.044 37.782 1.00 91.56 87 THR A N 1
ATOM 688 C CA . THR A 1 87 ? 6.232 16.878 37.946 1.00 91.56 87 THR A CA 1
ATOM 689 C C . THR A 1 87 ? 5.451 17.991 37.242 1.00 91.56 87 THR A C 1
ATOM 691 O O . THR A 1 87 ? 5.998 19.043 36.905 1.00 91.56 87 THR A O 1
ATOM 694 N N . VAL A 1 88 ? 4.144 17.781 37.047 1.00 91.50 88 VAL A N 1
ATOM 695 C CA . VAL A 1 88 ? 3.233 18.814 36.516 1.00 91.50 88 VAL A CA 1
ATOM 696 C C . VAL A 1 88 ? 3.232 20.061 37.412 1.00 91.50 88 VAL A C 1
ATOM 698 O O . VAL A 1 88 ? 3.285 21.179 36.908 1.00 91.50 88 VAL A O 1
ATOM 701 N N . SER A 1 89 ? 3.248 19.875 38.736 1.00 90.38 89 SER A N 1
ATOM 702 C CA . SER A 1 89 ? 3.313 20.951 39.733 1.00 90.38 89 SER A CA 1
ATOM 703 C C . SER A 1 89 ? 4.573 21.814 39.614 1.00 90.38 89 SER A C 1
ATOM 705 O O . SER A 1 89 ? 4.464 23.039 39.648 1.00 90.38 89 SER A O 1
ATOM 707 N N . ASP A 1 90 ? 5.750 21.209 39.411 1.00 90.25 90 ASP A N 1
ATOM 708 C CA . ASP A 1 90 ? 7.007 21.961 39.251 1.00 90.25 90 ASP A CA 1
ATOM 709 C C . ASP A 1 90 ? 6.963 22.840 37.993 1.00 90.25 90 ASP A C 1
ATOM 711 O O . ASP A 1 90 ? 7.406 23.991 37.999 1.00 90.25 90 ASP A O 1
ATOM 715 N N . VAL A 1 91 ? 6.394 22.302 36.909 1.00 91.50 91 VAL A N 1
ATOM 716 C CA . VAL A 1 91 ? 6.250 22.994 35.624 1.00 91.50 91 VAL A CA 1
ATOM 717 C C . VAL A 1 91 ? 5.217 24.111 35.713 1.00 91.50 91 VAL A C 1
ATOM 719 O O . VAL A 1 91 ? 5.520 25.218 35.279 1.00 91.50 91 VAL A O 1
ATOM 722 N N . ALA A 1 92 ? 4.050 23.872 36.317 1.00 92.69 92 ALA A N 1
ATOM 723 C CA . ALA A 1 92 ? 3.021 24.891 36.530 1.00 92.69 92 ALA A CA 1
ATOM 724 C C . ALA A 1 92 ? 3.559 26.070 37.361 1.00 92.69 92 ALA A C 1
ATOM 726 O O . ALA A 1 92 ? 3.461 27.224 36.935 1.00 92.69 92 ALA A O 1
ATOM 727 N N . ALA A 1 93 ? 4.223 25.776 38.487 1.00 91.94 93 ALA A N 1
ATOM 728 C CA . ALA A 1 93 ? 4.824 26.780 39.365 1.00 91.94 93 ALA A CA 1
ATOM 729 C C . ALA A 1 93 ? 5.975 27.557 38.697 1.00 91.94 93 ALA A C 1
ATOM 731 O O . ALA A 1 93 ? 6.099 28.763 38.894 1.00 91.94 93 ALA A O 1
ATOM 732 N N . THR A 1 94 ? 6.800 26.892 37.878 1.00 91.94 94 THR A N 1
ATOM 733 C CA . THR A 1 94 ? 7.935 27.531 37.180 1.00 91.94 94 THR A CA 1
ATOM 734 C C . THR A 1 94 ? 7.498 28.321 35.938 1.00 91.94 94 THR A C 1
ATOM 736 O O . THR A 1 94 ? 8.130 29.316 35.588 1.00 91.94 94 THR A O 1
ATOM 739 N N . ALA A 1 95 ? 6.438 27.889 35.248 1.00 90.00 95 ALA A N 1
ATOM 740 C CA . ALA A 1 95 ? 5.944 28.517 34.020 1.00 90.00 95 ALA A CA 1
ATOM 741 C C . ALA A 1 95 ? 4.883 29.608 34.259 1.00 90.00 95 ALA A C 1
ATOM 743 O O . ALA A 1 95 ? 4.630 30.401 33.350 1.00 90.00 95 ALA A O 1
ATOM 744 N N . GLY A 1 96 ? 4.263 29.644 35.446 1.00 91.56 96 GLY A N 1
ATOM 745 C CA . GLY A 1 96 ? 3.126 30.520 35.744 1.00 91.56 96 GLY A CA 1
ATOM 746 C C . GLY A 1 96 ? 1.870 30.112 34.970 1.00 91.56 96 GLY A C 1
ATOM 747 O O . GLY A 1 96 ? 1.243 30.953 34.327 1.00 91.56 96 GLY A O 1
ATOM 748 N N . LEU A 1 97 ? 1.556 28.813 34.967 1.00 90.38 97 LEU A N 1
ATOM 749 C CA . LEU A 1 97 ? 0.455 28.219 34.202 1.00 90.38 97 LEU A CA 1
ATOM 750 C C . LEU A 1 97 ? -0.564 27.528 35.108 1.00 90.38 97 LEU A C 1
ATOM 752 O O . LEU A 1 97 ? -0.226 27.066 36.196 1.00 90.38 97 LEU A O 1
ATOM 756 N N . ASP A 1 98 ? -1.793 27.412 34.607 1.00 92.25 98 ASP A N 1
ATOM 757 C CA . ASP A 1 98 ? -2.795 26.512 35.175 1.00 92.25 98 ASP A CA 1
ATOM 758 C C . ASP A 1 98 ? -2.313 25.048 35.151 1.00 92.25 98 ASP A C 1
ATOM 760 O O . ASP A 1 98 ? -1.564 24.642 34.259 1.00 92.25 98 ASP A O 1
ATOM 764 N N . LEU A 1 99 ? -2.759 24.250 36.125 1.00 88.94 99 LEU A N 1
ATOM 765 C CA . LEU A 1 99 ? -2.314 22.870 36.307 1.00 88.94 99 LEU A CA 1
ATOM 766 C C . LEU A 1 99 ? -2.791 21.932 35.182 1.00 88.94 99 LEU A C 1
ATOM 768 O O . LEU A 1 99 ? -2.049 21.021 34.814 1.00 88.94 99 LEU A O 1
ATOM 772 N N . SER A 1 100 ? -3.980 22.155 34.608 1.00 86.38 100 SER A N 1
ATOM 773 C CA . SER A 1 100 ? -4.483 21.360 33.478 1.00 86.38 100 SER A CA 1
ATOM 774 C C . SER A 1 100 ? -3.717 21.694 32.202 1.00 86.38 100 SER A C 1
ATOM 776 O O . SER A 1 100 ? -3.221 20.795 31.527 1.00 86.38 100 SER A O 1
ATOM 778 N N . LEU A 1 101 ? -3.528 22.986 31.911 1.00 87.25 101 LEU A N 1
ATOM 779 C CA . LEU A 1 101 ? -2.735 23.412 30.755 1.00 87.25 101 LEU A CA 1
ATOM 780 C C . LEU A 1 101 ? -1.278 22.934 30.870 1.00 87.25 101 LEU A C 1
ATOM 782 O O . LEU A 1 101 ? -0.717 22.417 29.907 1.00 87.25 101 LEU A O 1
ATOM 786 N N . ALA A 1 102 ? -0.675 23.043 32.059 1.00 88.81 102 ALA A N 1
ATOM 787 C CA . ALA A 1 102 ? 0.666 22.529 32.319 1.00 88.81 102 ALA A CA 1
ATOM 788 C C . ALA A 1 102 ? 0.753 21.001 32.166 1.00 88.81 102 ALA A C 1
ATOM 790 O O . ALA A 1 102 ? 1.779 20.514 31.695 1.00 88.81 102 ALA A O 1
ATOM 791 N N . ASN A 1 103 ? -0.292 20.244 32.524 1.00 89.38 103 ASN A N 1
ATOM 792 C CA . ASN A 1 103 ? -0.344 18.800 32.290 1.00 89.38 103 ASN A CA 1
ATOM 793 C C . ASN A 1 103 ? -0.316 18.478 30.793 1.00 89.38 103 ASN A C 1
ATOM 795 O O . ASN A 1 103 ? 0.542 17.718 30.345 1.00 89.38 103 ASN A O 1
ATOM 799 N N . ASP A 1 104 ? -1.227 19.066 30.021 1.00 88.25 104 ASP A N 1
ATOM 800 C CA . ASP A 1 104 ? -1.447 18.686 28.623 1.00 88.25 104 ASP A CA 1
ATOM 801 C C . ASP A 1 104 ? -0.253 19.083 27.740 1.00 88.25 104 ASP A C 1
ATOM 803 O O . ASP A 1 104 ? 0.224 18.290 26.921 1.00 88.25 104 ASP A O 1
ATOM 807 N N . GLU A 1 105 ? 0.322 20.259 27.996 1.00 88.75 105 GLU A N 1
ATOM 808 C CA . GLU A 1 105 ? 1.580 20.724 27.406 1.00 88.75 105 GLU A CA 1
ATOM 809 C C . GLU A 1 105 ? 2.772 19.824 27.773 1.00 88.75 105 GLU A C 1
ATOM 811 O O . GLU A 1 105 ? 3.583 19.466 26.912 1.00 88.75 105 GLU A O 1
ATOM 816 N N . LEU A 1 106 ? 2.884 19.401 29.039 1.00 89.12 106 LEU A N 1
ATOM 817 C CA . LEU A 1 106 ? 3.971 18.528 29.492 1.00 89.12 106 LEU A CA 1
ATOM 818 C C . LEU A 1 106 ? 3.844 17.112 28.913 1.00 89.12 106 LEU A C 1
ATOM 820 O O . LEU A 1 106 ? 4.853 16.521 28.524 1.00 89.12 106 LEU A O 1
ATOM 824 N N . VAL A 1 107 ? 2.620 16.593 28.782 1.00 89.75 107 VAL A N 1
ATOM 825 C CA . VAL A 1 107 ? 2.300 15.329 28.100 1.00 89.75 107 VAL A CA 1
ATOM 826 C C . VAL A 1 107 ? 2.603 15.426 26.602 1.00 89.75 107 VAL A C 1
ATOM 828 O O . VAL A 1 107 ? 3.193 14.499 26.036 1.00 89.75 107 VAL A O 1
ATOM 831 N N . SER A 1 108 ? 2.267 16.541 25.947 1.00 87.50 108 SER A N 1
ATOM 832 C CA . SER A 1 108 ? 2.619 16.807 24.544 1.00 87.50 108 SER A CA 1
ATOM 833 C C . SER A 1 108 ? 4.143 16.815 24.352 1.00 87.50 108 SER A C 1
ATOM 835 O O . SER A 1 108 ? 4.690 16.054 23.544 1.00 87.50 108 SER A O 1
ATOM 837 N N . LEU A 1 109 ? 4.862 17.574 25.186 1.00 88.19 109 LEU A N 1
ATOM 838 C CA . LEU A 1 109 ? 6.323 17.651 25.194 1.00 88.19 109 LEU A CA 1
ATOM 839 C C . LEU A 1 109 ? 6.982 16.290 25.485 1.00 88.19 109 LEU A C 1
ATOM 841 O O . LEU A 1 109 ? 7.964 15.930 24.825 1.00 88.19 109 LEU A O 1
ATOM 845 N N . ALA A 1 110 ? 6.444 15.504 26.423 1.00 88.38 110 ALA A N 1
ATOM 846 C CA . ALA A 1 110 ? 6.913 14.155 26.738 1.00 88.38 110 ALA A CA 1
ATOM 847 C C . ALA A 1 110 ? 6.752 13.203 25.541 1.00 88.38 110 ALA A C 1
ATOM 849 O O . ALA A 1 110 ? 7.711 12.526 25.162 1.00 88.38 110 ALA A O 1
ATOM 850 N N . ASN A 1 111 ? 5.588 13.212 24.882 1.00 86.12 111 ASN A N 1
ATOM 851 C CA . ASN A 1 111 ? 5.322 12.406 23.686 1.00 86.12 111 ASN A CA 1
ATOM 852 C C . ASN A 1 111 ? 6.212 12.795 22.490 1.00 86.12 111 ASN A C 1
ATOM 854 O O . ASN A 1 111 ? 6.688 11.919 21.760 1.00 86.12 111 ASN A O 1
ATOM 858 N N . LEU A 1 112 ? 6.468 14.093 22.290 1.00 83.56 112 LEU A N 1
ATOM 859 C CA . LEU A 1 112 ? 7.324 14.594 21.209 1.00 83.56 112 LEU A CA 1
ATOM 860 C C . LEU A 1 112 ? 8.814 14.303 21.444 1.00 83.56 112 LEU A C 1
ATOM 862 O O . LEU A 1 112 ? 9.529 13.971 20.497 1.00 83.56 112 LEU A O 1
ATOM 866 N N . THR A 1 113 ? 9.291 14.410 22.687 1.00 85.38 113 THR A N 1
ATOM 867 C CA . THR A 1 113 ? 10.700 14.148 23.041 1.00 85.38 113 THR A CA 1
ATOM 868 C C . THR A 1 113 ? 11.007 12.673 23.296 1.00 85.38 113 THR A C 1
ATOM 870 O O . THR A 1 113 ? 12.165 12.274 23.175 1.00 85.38 113 THR A O 1
ATOM 873 N N . GLY A 1 114 ? 9.993 11.856 23.599 1.00 83.00 114 GLY A N 1
ATOM 874 C CA . GLY A 1 114 ? 10.166 10.470 24.035 1.00 83.00 114 GLY A CA 1
ATOM 875 C C . GLY A 1 114 ? 10.660 10.360 25.480 1.00 83.00 114 GLY A C 1
ATOM 876 O O . GLY A 1 114 ? 11.472 9.483 25.772 1.00 83.00 114 GLY A O 1
ATOM 877 N N . ALA A 1 115 ? 10.218 11.267 26.358 1.00 86.31 115 ALA A N 1
ATOM 878 C CA . ALA A 1 115 ? 10.528 11.220 27.785 1.00 86.31 115 ALA A CA 1
ATOM 879 C C . ALA A 1 115 ? 9.994 9.927 28.426 1.00 86.31 115 ALA A C 1
ATOM 881 O O . ALA A 1 115 ? 8.940 9.419 28.037 1.00 86.31 115 ALA A O 1
ATOM 882 N N . ALA A 1 116 ? 10.717 9.394 29.413 1.00 85.19 116 ALA A N 1
ATOM 883 C CA . ALA A 1 116 ? 10.220 8.266 30.194 1.00 85.19 116 ALA A CA 1
ATOM 884 C C . ALA A 1 116 ? 9.239 8.763 31.266 1.00 85.19 116 ALA A C 1
ATOM 886 O O . ALA A 1 116 ? 9.391 9.868 31.790 1.00 85.19 116 ALA A O 1
ATOM 887 N N . ILE A 1 117 ? 8.238 7.941 31.575 1.00 86.88 117 ILE A N 1
ATOM 888 C CA . ILE A 1 117 ? 7.237 8.215 32.606 1.00 86.88 117 ILE A CA 1
ATOM 889 C C . ILE A 1 117 ? 7.527 7.281 33.776 1.00 86.88 117 ILE A C 1
ATOM 891 O O . ILE A 1 117 ? 7.552 6.062 33.603 1.00 86.88 117 ILE A O 1
ATOM 895 N N . ASP A 1 118 ? 7.755 7.863 34.946 1.00 84.25 118 ASP A N 1
ATOM 896 C CA . ASP A 1 118 ? 7.940 7.171 36.213 1.00 84.25 118 ASP A CA 1
ATOM 897 C C . ASP A 1 118 ? 6.710 7.443 37.096 1.00 84.25 118 ASP A C 1
ATOM 899 O O . ASP A 1 118 ? 6.251 8.580 37.196 1.00 84.25 118 ASP A O 1
ATOM 903 N N . VAL A 1 119 ? 6.161 6.405 37.728 1.00 85.50 119 VAL A N 1
ATOM 904 C CA . VAL A 1 119 ? 4.990 6.506 38.617 1.00 85.50 119 VAL A CA 1
ATOM 905 C C . VAL A 1 119 ? 5.418 6.090 40.020 1.00 85.50 119 VAL A C 1
ATOM 907 O O . VAL A 1 119 ? 6.122 5.092 40.170 1.00 85.50 119 VAL A O 1
ATOM 910 N N . THR A 1 120 ? 5.039 6.862 41.038 1.00 81.81 120 THR A N 1
ATOM 911 C CA . THR A 1 120 ? 5.340 6.545 42.443 1.00 81.81 120 THR A CA 1
ATOM 912 C C . THR A 1 120 ? 4.310 5.586 43.040 1.00 81.81 120 THR A C 1
ATOM 914 O O . THR A 1 120 ? 3.194 5.468 42.535 1.00 81.81 120 THR A O 1
ATOM 917 N N . ASP A 1 121 ? 4.636 4.959 44.173 1.00 78.62 121 ASP A N 1
ATOM 918 C CA . ASP A 1 121 ? 3.704 4.084 44.908 1.00 78.62 121 ASP A CA 1
ATOM 919 C C . ASP A 1 121 ? 2.443 4.824 45.408 1.00 78.62 121 ASP A C 1
ATOM 921 O O . ASP A 1 121 ? 1.421 4.205 45.687 1.00 78.62 121 ASP A O 1
ATOM 925 N N . ALA A 1 122 ? 2.495 6.161 45.472 1.00 73.88 122 ALA A N 1
ATOM 926 C CA . ALA A 1 122 ? 1.361 7.040 45.768 1.00 73.88 122 ALA A CA 1
ATOM 927 C C . ALA A 1 122 ? 0.552 7.454 44.515 1.00 73.88 122 ALA A C 1
ATOM 929 O O . ALA A 1 122 ? -0.311 8.325 44.598 1.00 73.88 122 ALA A O 1
ATOM 930 N N . GLY A 1 123 ? 0.850 6.885 43.341 1.00 76.25 123 GLY A N 1
ATOM 931 C CA . GLY A 1 123 ? 0.176 7.177 42.071 1.00 76.25 123 GLY A CA 1
ATOM 932 C C . GLY A 1 123 ? 0.589 8.490 41.393 1.00 76.25 123 GLY A C 1
ATOM 933 O O . GLY A 1 123 ? 0.030 8.834 40.353 1.00 76.25 123 GLY A O 1
ATOM 934 N N . ALA A 1 124 ? 1.563 9.228 41.936 1.00 77.06 124 ALA A N 1
ATOM 935 C CA . ALA A 1 124 ? 2.018 10.483 41.342 1.00 77.06 124 ALA A CA 1
ATOM 936 C C . ALA A 1 124 ? 2.891 10.227 40.102 1.00 77.06 124 ALA A C 1
ATOM 938 O O . ALA A 1 124 ? 3.778 9.370 40.119 1.00 77.06 124 ALA A O 1
ATOM 939 N N . ILE A 1 125 ? 2.655 10.995 39.037 1.00 85.19 125 ILE A N 1
ATOM 940 C CA . ILE A 1 125 ? 3.348 10.861 37.750 1.00 85.19 125 ILE A CA 1
ATOM 941 C C . ILE A 1 125 ? 4.501 11.868 37.674 1.00 85.19 125 ILE A C 1
ATOM 943 O O . ILE A 1 125 ? 4.300 13.075 37.823 1.00 85.19 125 ILE A O 1
ATOM 947 N N . ALA A 1 126 ? 5.705 11.372 37.392 1.00 87.25 126 ALA A N 1
ATOM 948 C CA . ALA A 1 126 ? 6.902 12.170 37.171 1.00 87.25 126 ALA A CA 1
ATOM 949 C C . ALA A 1 126 ? 7.527 11.855 35.804 1.00 87.25 126 ALA A C 1
ATOM 951 O O . ALA A 1 126 ? 7.661 10.699 35.401 1.00 87.25 126 ALA A O 1
ATOM 952 N N . TYR A 1 127 ? 7.956 12.895 35.096 1.00 89.56 127 TYR A N 1
ATOM 953 C CA . TYR A 1 127 ? 8.536 12.781 33.763 1.00 89.56 127 TYR A CA 1
ATOM 954 C C . TYR A 1 127 ? 10.061 12.892 33.818 1.00 89.56 127 TYR A C 1
ATOM 956 O O . TYR A 1 127 ? 10.620 13.774 34.475 1.00 89.56 127 TYR A O 1
ATOM 964 N N . ARG A 1 128 ? 10.739 12.002 33.092 1.00 89.69 128 ARG A N 1
ATOM 965 C CA . ARG A 1 128 ? 12.198 11.937 32.962 1.00 89.69 128 ARG A CA 1
ATOM 966 C C . ARG A 1 128 ? 12.597 12.347 31.546 1.00 89.69 128 ARG A C 1
ATOM 968 O O . ARG A 1 128 ? 12.567 11.543 30.609 1.00 89.69 128 ARG A O 1
ATOM 975 N N . PHE A 1 129 ? 12.948 13.620 31.393 1.00 88.88 129 PHE A N 1
ATOM 976 C CA . PHE A 1 129 ? 13.310 14.217 30.108 1.00 88.88 129 PHE A CA 1
ATOM 977 C C . PHE A 1 129 ? 14.785 13.971 29.730 1.00 88.88 129 PHE A C 1
ATOM 979 O O . PHE A 1 129 ? 15.643 13.851 30.604 1.00 88.88 129 PHE A O 1
ATOM 986 N N . PRO A 1 130 ? 15.123 13.917 28.427 1.00 83.81 130 PRO A N 1
ATOM 987 C CA . PRO A 1 130 ? 16.514 13.878 27.985 1.00 83.81 130 PRO A CA 1
ATOM 988 C C . PRO A 1 130 ? 17.221 15.211 28.282 1.00 83.81 130 PRO A C 1
ATOM 990 O O . PRO A 1 130 ? 16.632 16.274 28.092 1.00 83.81 130 PRO A O 1
ATOM 993 N N . ARG A 1 131 ? 18.508 15.150 28.665 1.00 80.81 131 ARG A N 1
ATOM 994 C CA . ARG A 1 131 ? 19.333 16.315 29.067 1.00 80.81 131 ARG A CA 1
ATOM 995 C C . ARG A 1 131 ? 19.209 17.515 28.117 1.00 80.81 131 ARG A C 1
ATOM 997 O O . ARG A 1 131 ? 19.035 18.639 28.568 1.00 80.81 131 ARG A O 1
ATOM 1004 N N . ASP A 1 132 ? 19.225 17.266 26.808 1.00 83.19 132 ASP A N 1
ATOM 1005 C CA . ASP A 1 132 ? 19.000 18.281 25.777 1.00 83.19 132 ASP A CA 1
ATOM 1006 C C . ASP A 1 132 ? 17.578 18.206 25.197 1.00 83.19 132 ASP A C 1
ATOM 1008 O O . ASP A 1 132 ? 17.375 17.810 24.044 1.00 83.19 132 ASP A O 1
ATOM 1012 N N . VAL A 1 133 ? 16.577 18.647 25.965 1.00 83.81 133 VAL A N 1
ATOM 1013 C CA . VAL A 1 133 ? 15.160 18.732 25.540 1.00 83.81 133 VAL A CA 1
ATOM 1014 C C . VAL A 1 133 ? 15.020 19.428 24.175 1.00 83.81 133 VAL A C 1
ATOM 1016 O O . VAL A 1 133 ? 14.337 18.939 23.274 1.00 83.81 133 VAL A O 1
ATOM 1019 N N . ARG A 1 134 ? 15.762 20.525 23.963 1.00 84.62 134 ARG A N 1
ATOM 1020 C CA . ARG A 1 134 ? 15.798 21.274 22.693 1.00 84.62 134 ARG A CA 1
ATOM 1021 C C . ARG A 1 134 ? 16.488 20.527 21.544 1.00 84.62 134 ARG A C 1
ATOM 1023 O O . ARG A 1 134 ? 16.246 20.856 20.384 1.00 84.62 134 ARG A O 1
ATOM 1030 N N . ALA A 1 135 ? 17.376 19.566 21.806 1.00 84.31 135 ALA A N 1
ATOM 1031 C CA . ALA A 1 135 ? 17.942 18.702 20.763 1.00 84.31 135 ALA A CA 1
ATOM 1032 C C . ALA A 1 135 ? 16.998 17.536 20.440 1.00 84.31 135 ALA A C 1
ATOM 1034 O O . ALA A 1 135 ? 16.770 17.253 19.263 1.00 84.31 135 ALA A O 1
ATOM 1035 N N . ALA A 1 136 ? 16.375 16.934 21.460 1.00 82.88 136 ALA A N 1
ATOM 1036 C CA . ALA A 1 136 ? 15.334 15.923 21.291 1.00 82.88 136 ALA A CA 1
ATOM 1037 C C . ALA A 1 136 ? 14.176 16.465 20.434 1.00 82.88 136 ALA A C 1
ATOM 1039 O O . ALA A 1 136 ? 13.880 15.881 19.388 1.00 82.88 136 ALA A O 1
ATOM 1040 N N . LEU A 1 137 ? 13.628 17.639 20.783 1.00 82.50 137 LEU A N 1
ATOM 1041 C CA . LEU A 1 137 ? 12.607 18.335 19.990 1.00 82.50 137 LEU A CA 1
ATOM 1042 C C . LEU A 1 137 ? 13.056 18.620 18.555 1.00 82.50 137 LEU A C 1
ATOM 1044 O O . LEU A 1 137 ? 12.306 18.325 17.632 1.00 82.50 137 LEU A O 1
ATOM 1048 N N . ARG A 1 138 ? 14.277 19.133 18.331 1.00 82.50 138 ARG A N 1
ATOM 1049 C CA . ARG A 1 138 ? 14.797 19.351 16.966 1.00 82.50 138 ARG A CA 1
ATOM 1050 C C . ARG A 1 138 ? 14.904 18.048 16.173 1.00 82.50 138 ARG A C 1
ATOM 1052 O O . ARG A 1 138 ? 14.582 18.036 14.991 1.00 82.50 138 ARG A O 1
ATOM 1059 N N . SER A 1 139 ? 15.294 16.937 16.800 1.00 81.00 139 SER A N 1
ATOM 1060 C CA . SER A 1 139 ? 15.320 15.628 16.131 1.00 81.00 139 SER A CA 1
ATOM 1061 C C . SER A 1 139 ? 13.910 15.117 15.790 1.00 81.00 139 SER A C 1
ATOM 1063 O O . SER A 1 139 ? 13.709 14.503 14.740 1.00 81.00 139 SER A O 1
ATOM 1065 N N . ALA A 1 140 ? 12.923 15.405 16.645 1.00 78.31 140 ALA A N 1
ATOM 1066 C CA . ALA A 1 140 ? 11.526 15.043 16.445 1.00 78.31 140 ALA A CA 1
ATOM 1067 C C . ALA A 1 140 ? 10.862 15.903 15.360 1.00 78.31 140 ALA A C 1
ATOM 1069 O O . ALA A 1 140 ? 10.227 15.351 14.462 1.00 78.31 140 ALA A O 1
ATOM 1070 N N . SER A 1 141 ? 11.070 17.223 15.379 1.00 78.19 141 SER A N 1
ATOM 1071 C CA . SER A 1 141 ? 10.526 18.153 14.385 1.00 78.19 141 SER A CA 1
ATOM 1072 C C . SER A 1 141 ? 11.212 18.023 13.025 1.00 78.19 141 SER A C 1
ATOM 1074 O O . SER A 1 141 ? 10.526 18.111 12.011 1.00 78.19 141 SER A O 1
ATOM 1076 N N . LEU A 1 142 ? 12.512 17.698 12.962 1.00 77.50 142 LEU A N 1
ATOM 1077 C CA . LEU A 1 142 ? 13.171 17.294 11.712 1.00 77.50 142 LEU A CA 1
ATOM 1078 C C . LEU A 1 142 ? 12.560 16.000 11.165 1.00 77.50 142 LEU A C 1
ATOM 1080 O O . LEU A 1 142 ? 12.200 15.947 9.994 1.00 77.50 142 LEU A O 1
ATOM 1084 N N . ARG A 1 143 ? 12.370 14.972 12.002 1.00 77.06 143 ARG A N 1
ATOM 1085 C CA . ARG A 1 143 ? 11.737 13.706 11.590 1.00 77.06 143 ARG A CA 1
ATOM 1086 C C . ARG A 1 143 ? 10.289 13.908 11.119 1.00 77.06 143 ARG A C 1
ATOM 1088 O O . ARG A 1 143 ? 9.889 13.290 10.134 1.00 77.06 143 ARG A O 1
ATOM 1095 N N . ALA A 1 144 ? 9.527 14.777 11.783 1.00 75.25 144 ALA A N 1
ATOM 1096 C CA . ALA A 1 144 ? 8.166 15.146 11.395 1.00 75.25 144 ALA A CA 1
ATOM 1097 C C . ALA A 1 144 ? 8.140 15.965 10.094 1.00 75.25 144 ALA A C 1
ATOM 1099 O O . ALA A 1 144 ? 7.402 15.615 9.180 1.00 75.25 144 ALA A O 1
ATOM 1100 N N . SER A 1 145 ? 8.997 16.981 9.959 1.00 76.19 145 SER A N 1
ATOM 1101 C CA . SER A 1 145 ? 9.096 17.823 8.757 1.00 76.19 145 SER A CA 1
ATOM 1102 C C . SER A 1 145 ? 9.571 17.032 7.539 1.00 76.19 145 SER A C 1
ATOM 1104 O O . SER A 1 145 ? 9.020 17.203 6.453 1.00 76.19 145 SER A O 1
ATOM 1106 N N . ILE A 1 146 ? 10.541 16.124 7.712 1.00 80.25 146 ILE A N 1
ATOM 1107 C CA . ILE A 1 146 ? 10.970 15.184 6.668 1.00 80.25 146 ILE A CA 1
ATOM 1108 C C . ILE A 1 146 ? 9.794 14.299 6.264 1.00 80.25 146 ILE A C 1
ATOM 1110 O O . ILE A 1 146 ? 9.543 14.178 5.073 1.00 80.25 146 ILE A O 1
ATOM 1114 N N . ARG A 1 147 ? 9.030 13.743 7.216 1.00 79.12 147 ARG A N 1
ATOM 1115 C CA . ARG A 1 147 ? 7.831 12.947 6.909 1.00 79.12 147 ARG A CA 1
ATOM 1116 C C . ARG A 1 147 ? 6.776 13.762 6.154 1.00 79.12 147 ARG A C 1
ATOM 1118 O O . ARG A 1 147 ? 6.409 13.365 5.064 1.00 79.12 147 ARG A O 1
ATOM 1125 N N . MET A 1 148 ? 6.364 14.927 6.654 1.00 76.06 148 MET A N 1
ATOM 1126 C CA . MET A 1 148 ? 5.373 15.792 5.992 1.00 76.06 148 MET A CA 1
ATOM 1127 C C . MET A 1 148 ? 5.812 16.221 4.582 1.00 76.06 148 MET A C 1
ATOM 1129 O O . MET A 1 148 ? 5.007 16.238 3.652 1.00 76.06 148 MET A O 1
ATOM 1133 N N . THR A 1 149 ? 7.096 16.549 4.406 1.00 78.69 149 THR A N 1
ATOM 1134 C CA . THR A 1 149 ? 7.660 16.917 3.098 1.00 78.69 149 THR A CA 1
ATOM 1135 C C . THR A 1 149 ? 7.731 15.706 2.172 1.00 78.69 149 THR A C 1
ATOM 1137 O O . THR A 1 149 ? 7.398 15.821 0.995 1.00 78.69 149 THR A O 1
ATOM 1140 N N . TRP A 1 150 ? 8.107 14.538 2.698 1.00 73.25 150 TRP A N 1
ATOM 1141 C CA . TRP A 1 150 ? 8.136 13.277 1.964 1.00 73.25 150 TRP A CA 1
ATOM 1142 C C . TRP A 1 150 ? 6.734 12.863 1.525 1.00 73.25 150 TRP A C 1
ATOM 1144 O O . TRP A 1 150 ? 6.517 12.687 0.338 1.00 73.25 150 TRP A O 1
ATOM 1154 N N . ASP A 1 151 ? 5.759 12.815 2.428 1.00 76.81 151 ASP A N 1
ATOM 1155 C CA . ASP A 1 151 ? 4.374 12.433 2.132 1.00 76.81 151 ASP A CA 1
ATOM 1156 C C . ASP A 1 151 ? 3.723 13.380 1.101 1.00 76.81 151 ASP A C 1
ATOM 1158 O O . ASP A 1 151 ? 2.905 12.951 0.287 1.00 76.81 151 ASP A O 1
ATOM 1162 N N . ARG A 1 152 ? 4.144 14.657 1.060 1.00 79.25 152 ARG A N 1
ATOM 1163 C CA . ARG A 1 152 ? 3.718 15.644 0.051 1.00 79.25 152 ARG A CA 1
ATOM 1164 C C . ARG A 1 152 ? 4.476 15.548 -1.282 1.00 79.25 152 ARG A C 1
ATOM 1166 O O . ARG A 1 152 ? 3.893 15.842 -2.323 1.00 79.25 152 ARG A O 1
ATOM 1173 N N . ALA A 1 153 ? 5.754 15.166 -1.278 1.00 76.75 153 ALA A N 1
ATOM 1174 C CA . ALA A 1 153 ? 6.592 15.079 -2.481 1.00 76.75 153 ALA A CA 1
ATOM 1175 C C . ALA A 1 153 ? 6.556 13.695 -3.154 1.00 76.75 153 ALA A C 1
ATOM 1177 O O . ALA A 1 153 ? 6.693 13.595 -4.373 1.00 76.75 153 ALA A O 1
ATOM 1178 N N . PHE A 1 154 ? 6.351 12.630 -2.380 1.00 77.62 154 PHE A N 1
ATOM 1179 C CA . PHE A 1 154 ? 6.367 11.238 -2.819 1.00 77.62 154 PHE A CA 1
ATOM 1180 C C . PHE A 1 154 ? 5.346 10.944 -3.930 1.00 77.62 154 PHE A C 1
ATOM 1182 O O . PHE A 1 154 ? 5.750 10.304 -4.899 1.00 77.62 154 PHE A O 1
ATOM 1189 N N . PRO A 1 155 ? 4.094 11.459 -3.917 1.00 77.81 155 PRO A N 1
ATOM 1190 C CA . PRO A 1 155 ? 3.175 11.303 -5.049 1.00 77.81 155 PRO A CA 1
ATOM 1191 C C . PRO A 1 155 ? 3.727 11.901 -6.351 1.00 77.81 155 PRO A C 1
ATOM 1193 O O . PRO A 1 155 ? 3.622 11.289 -7.415 1.00 77.81 155 PRO A O 1
ATOM 1196 N N . THR A 1 156 ? 4.373 13.067 -6.273 1.00 77.00 156 THR A N 1
ATOM 1197 C CA . THR A 1 156 ? 4.967 13.768 -7.422 1.00 77.00 156 THR A CA 1
ATOM 1198 C C . THR A 1 156 ? 6.200 13.033 -7.949 1.00 77.00 156 THR A C 1
ATOM 1200 O O . THR A 1 156 ? 6.315 12.808 -9.152 1.00 77.00 156 THR A O 1
ATOM 1203 N N . ILE A 1 157 ? 7.090 12.590 -7.055 1.00 78.81 157 ILE A N 1
ATOM 1204 C CA . ILE A 1 157 ? 8.285 11.796 -7.388 1.00 78.81 157 ILE A CA 1
ATOM 1205 C C . ILE A 1 157 ? 7.878 10.455 -8.012 1.00 78.81 157 ILE A C 1
ATOM 1207 O O . ILE A 1 157 ? 8.400 10.070 -9.056 1.00 78.81 157 ILE A O 1
ATOM 1211 N N . PHE A 1 158 ? 6.900 9.765 -7.422 1.00 76.50 158 PHE A N 1
ATOM 1212 C CA . PHE A 1 158 ? 6.366 8.505 -7.937 1.00 76.50 158 PHE A CA 1
ATOM 1213 C C . PHE A 1 158 ? 5.719 8.686 -9.317 1.00 76.50 158 PHE A C 1
ATOM 1215 O O . PHE A 1 158 ? 5.933 7.862 -10.203 1.00 76.50 158 PHE A O 1
ATOM 1222 N N . THR A 1 159 ? 5.011 9.798 -9.540 1.00 76.69 159 THR A N 1
ATOM 1223 C CA . THR A 1 159 ? 4.463 10.171 -10.856 1.00 76.69 159 THR A CA 1
ATOM 1224 C C . THR A 1 159 ? 5.574 10.435 -11.879 1.00 76.69 159 THR A C 1
ATOM 1226 O O . THR A 1 159 ? 5.497 9.949 -13.006 1.00 76.69 159 THR A O 1
ATOM 1229 N N . ALA A 1 160 ? 6.651 11.129 -11.496 1.00 79.94 160 ALA A N 1
ATOM 1230 C CA . ALA A 1 160 ? 7.802 11.361 -12.371 1.00 79.94 160 ALA A CA 1
ATOM 1231 C C . ALA A 1 160 ? 8.523 10.052 -12.751 1.00 79.94 160 ALA A C 1
ATOM 1233 O O . ALA A 1 160 ? 8.834 9.845 -13.922 1.00 79.94 160 ALA A O 1
ATOM 1234 N N . ILE A 1 161 ? 8.716 9.129 -11.798 1.00 81.06 161 ILE A N 1
ATOM 1235 C CA . ILE A 1 161 ? 9.267 7.784 -12.055 1.00 81.06 161 ILE A CA 1
ATOM 1236 C C . ILE A 1 161 ? 8.332 6.978 -12.974 1.00 81.06 161 ILE A C 1
ATOM 1238 O O . ILE A 1 161 ? 8.796 6.322 -13.908 1.00 81.06 161 ILE A O 1
ATOM 1242 N N . ARG A 1 162 ? 7.016 7.063 -12.745 1.00 80.75 162 ARG A N 1
ATOM 1243 C CA . ARG A 1 162 ? 5.965 6.418 -13.545 1.00 80.75 162 ARG A CA 1
ATOM 1244 C C . ARG A 1 162 ? 6.001 6.854 -15.010 1.00 80.75 162 ARG A C 1
ATOM 1246 O O . ARG A 1 162 ? 6.028 5.992 -15.883 1.00 80.75 162 ARG A O 1
ATOM 1253 N N . LEU A 1 163 ? 6.083 8.157 -15.288 1.00 82.31 163 LEU A N 1
ATOM 1254 C CA . LEU A 1 163 ? 6.236 8.658 -16.659 1.00 82.31 163 LEU A CA 1
ATOM 1255 C C . LEU A 1 163 ? 7.627 8.338 -17.236 1.00 82.31 163 LEU A C 1
ATOM 1257 O O . LEU A 1 163 ? 7.732 7.896 -18.380 1.00 82.31 163 LEU A O 1
ATOM 1261 N N . GLY A 1 164 ? 8.689 8.519 -16.444 1.00 87.56 164 GLY A N 1
ATOM 1262 C CA . GLY A 1 164 ? 10.077 8.326 -16.869 1.00 87.56 164 GLY A CA 1
ATOM 1263 C C . GLY A 1 164 ? 10.395 6.893 -17.301 1.00 87.56 164 GLY A C 1
ATOM 1264 O O . GLY A 1 164 ? 11.050 6.698 -18.322 1.00 87.56 164 GLY A O 1
ATOM 1265 N N . PHE A 1 165 ? 9.877 5.882 -16.596 1.00 88.50 165 PHE A N 1
ATOM 1266 C CA . PHE A 1 165 ? 10.060 4.480 -16.986 1.00 88.50 165 PHE A CA 1
ATOM 1267 C C . PHE A 1 165 ? 9.384 4.156 -18.330 1.00 88.50 165 PHE A C 1
ATOM 1269 O O . PHE A 1 165 ? 9.947 3.418 -19.139 1.00 88.50 165 PHE A O 1
ATOM 1276 N N . GLY A 1 166 ? 8.204 4.734 -18.587 1.00 87.94 166 GLY A N 1
ATOM 1277 C CA . GLY A 1 166 ? 7.523 4.633 -19.879 1.00 87.94 166 GLY A CA 1
ATOM 1278 C C . GLY A 1 166 ? 8.289 5.337 -21.003 1.00 87.94 166 GLY A C 1
ATOM 1279 O O . GLY A 1 166 ? 8.417 4.787 -22.092 1.00 87.94 166 GLY A O 1
ATOM 1280 N N . ALA A 1 167 ? 8.861 6.515 -20.734 1.00 89.88 167 ALA A N 1
ATOM 1281 C CA . ALA A 1 167 ? 9.677 7.243 -21.706 1.00 89.88 167 ALA A CA 1
ATOM 1282 C C . ALA A 1 167 ? 10.971 6.484 -22.054 1.00 89.88 167 ALA A C 1
ATOM 1284 O O . ALA A 1 167 ? 11.390 6.459 -23.214 1.00 89.88 167 ALA A O 1
ATOM 1285 N N . LEU A 1 168 ? 11.566 5.800 -21.070 1.00 91.56 168 LEU A N 1
ATOM 1286 C CA . LEU A 1 168 ? 12.768 4.990 -21.261 1.00 91.56 168 LEU A CA 1
ATOM 1287 C C . LEU A 1 168 ? 12.512 3.749 -22.139 1.00 91.56 168 LEU A C 1
ATOM 1289 O O . LEU A 1 168 ? 13.422 3.336 -22.853 1.00 91.56 168 LEU A O 1
ATOM 1293 N N . LEU A 1 169 ? 11.280 3.220 -22.197 1.00 92.25 169 LEU A N 1
ATOM 1294 C CA . LEU A 1 169 ? 10.903 2.181 -23.170 1.00 92.25 169 LEU A CA 1
ATOM 1295 C C . LEU A 1 169 ? 11.042 2.686 -24.612 1.00 92.25 169 LEU A C 1
ATOM 1297 O O . LEU A 1 169 ? 11.639 2.008 -25.446 1.00 92.25 169 LEU A O 1
ATOM 1301 N N . ILE A 1 170 ? 10.532 3.890 -24.892 1.00 91.38 170 ILE A N 1
ATOM 1302 C CA . ILE A 1 170 ? 10.638 4.530 -26.213 1.00 91.38 170 ILE A CA 1
ATOM 1303 C C . ILE A 1 170 ? 12.114 4.746 -26.556 1.00 91.38 170 ILE A C 1
ATOM 1305 O O . ILE A 1 170 ? 12.565 4.374 -27.636 1.00 91.38 170 ILE A O 1
ATOM 1309 N N . LEU A 1 171 ? 12.873 5.317 -25.612 1.00 94.19 171 LEU A N 1
ATOM 1310 C CA . LEU A 1 171 ? 14.292 5.619 -25.784 1.00 94.19 171 LEU A CA 1
ATOM 1311 C C . LEU A 1 171 ? 15.109 4.348 -26.053 1.00 94.19 171 LEU A C 1
ATOM 1313 O O . LEU A 1 171 ? 15.919 4.337 -26.975 1.00 94.19 171 LEU A O 1
ATOM 1317 N N . SER A 1 172 ? 14.848 3.267 -25.310 1.00 94.06 172 SER A N 1
ATOM 1318 C CA . SER A 1 172 ? 15.457 1.948 -25.519 1.00 94.06 172 SER A CA 1
ATOM 1319 C C . SER A 1 172 ? 15.230 1.452 -26.948 1.00 94.06 172 SER A C 1
ATOM 1321 O O . SER A 1 172 ? 16.185 1.053 -27.614 1.00 94.06 172 SER A O 1
ATOM 1323 N N . ILE A 1 173 ? 13.994 1.534 -27.450 1.00 93.25 173 ILE A N 1
ATOM 1324 C CA . ILE A 1 173 ? 13.634 1.082 -28.802 1.00 93.25 173 ILE A CA 1
ATOM 1325 C C . ILE A 1 173 ? 14.289 1.958 -29.874 1.00 93.25 173 ILE A C 1
ATOM 1327 O O . ILE A 1 173 ? 14.858 1.423 -30.823 1.00 93.25 173 ILE A O 1
ATOM 1331 N N . VAL A 1 174 ? 14.260 3.285 -29.719 1.00 94.88 174 VAL A N 1
ATOM 1332 C CA . VAL A 1 174 ? 14.866 4.227 -30.677 1.00 94.88 174 VAL A CA 1
ATOM 1333 C C . VAL A 1 174 ? 16.384 4.043 -30.744 1.00 94.88 174 VAL A C 1
ATOM 1335 O O . VAL A 1 174 ? 16.924 3.890 -31.838 1.00 94.88 174 VAL A O 1
ATOM 1338 N N . VAL A 1 175 ? 17.072 3.984 -29.598 1.00 93.88 175 VAL A N 1
ATOM 1339 C CA . VAL A 1 175 ? 18.528 3.753 -29.539 1.00 93.88 175 VAL A CA 1
ATOM 1340 C C . VAL A 1 175 ? 18.886 2.386 -30.126 1.00 93.88 175 VAL A C 1
ATOM 1342 O O . VAL A 1 175 ? 19.817 2.289 -30.922 1.00 93.88 175 VAL A O 1
ATOM 1345 N N . THR A 1 176 ? 18.117 1.343 -29.802 1.00 92.69 176 THR A N 1
ATOM 1346 C CA . THR A 1 176 ? 18.318 -0.007 -30.348 1.00 92.69 176 THR A CA 1
ATOM 1347 C C . THR A 1 176 ? 18.134 -0.039 -31.866 1.00 92.69 176 THR A C 1
ATOM 1349 O O . THR A 1 176 ? 18.972 -0.602 -32.566 1.00 92.69 176 THR A O 1
ATOM 1352 N N . PHE A 1 177 ? 17.088 0.601 -32.399 1.00 92.94 177 PHE A N 1
ATOM 1353 C CA . PHE A 1 177 ? 16.843 0.669 -33.841 1.00 92.94 177 PHE A CA 1
ATOM 1354 C C . PHE A 1 177 ? 17.956 1.432 -34.571 1.00 92.94 177 PHE A C 1
ATOM 1356 O O . PHE A 1 177 ? 18.523 0.907 -35.527 1.00 92.94 177 PHE A O 1
ATOM 1363 N N . VAL A 1 178 ? 18.342 2.616 -34.078 1.00 92.81 178 VAL A N 1
ATOM 1364 C CA . VAL A 1 178 ? 19.448 3.411 -34.643 1.00 92.81 178 VAL A CA 1
ATOM 1365 C C . VAL A 1 178 ? 20.762 2.623 -34.630 1.00 92.81 178 VAL A C 1
ATOM 1367 O O . VAL A 1 178 ? 21.466 2.604 -35.640 1.00 92.81 178 VAL A O 1
ATOM 1370 N N . ALA A 1 179 ? 21.067 1.914 -33.539 1.00 90.00 179 ALA A N 1
ATOM 1371 C CA . ALA A 1 179 ? 22.252 1.064 -33.445 1.00 90.00 179 ALA A CA 1
ATOM 1372 C C . ALA A 1 179 ? 22.218 -0.105 -34.448 1.00 90.00 179 ALA A C 1
ATOM 1374 O O . ALA A 1 179 ? 23.218 -0.355 -35.122 1.00 90.00 179 ALA A O 1
ATOM 1375 N N . ILE A 1 180 ? 21.073 -0.783 -34.612 1.00 88.94 180 ILE A N 1
ATOM 1376 C CA . ILE A 1 180 ? 20.896 -1.841 -35.623 1.00 88.94 180 ILE A CA 1
ATOM 1377 C C . ILE A 1 180 ? 21.104 -1.284 -37.036 1.00 88.94 180 ILE A C 1
ATOM 1379 O O . ILE A 1 180 ? 21.789 -1.924 -37.838 1.00 88.94 180 ILE A O 1
ATOM 1383 N N . THR A 1 181 ? 20.536 -0.117 -37.355 1.00 87.69 181 THR A N 1
ATOM 1384 C CA . THR A 1 181 ? 20.676 0.515 -38.674 1.00 87.69 181 THR A CA 1
ATOM 1385 C C . THR A 1 181 ? 22.126 0.899 -38.950 1.00 87.69 181 THR A C 1
ATOM 1387 O O . THR A 1 181 ? 22.675 0.450 -39.952 1.00 87.69 181 THR A O 1
ATOM 1390 N N . ALA A 1 182 ? 22.778 1.641 -38.049 1.00 86.38 182 ALA A N 1
ATOM 1391 C CA . ALA A 1 182 ? 24.162 2.084 -38.225 1.00 86.38 182 ALA A CA 1
ATOM 1392 C C . ALA A 1 182 ? 25.127 0.900 -38.427 1.00 86.38 182 ALA A C 1
ATOM 1394 O O . ALA A 1 182 ? 25.939 0.899 -39.352 1.00 86.38 182 ALA A O 1
ATOM 1395 N N . LEU A 1 183 ? 24.963 -0.158 -37.629 1.00 83.38 183 LEU A N 1
ATOM 1396 C CA . LEU A 1 183 ? 25.757 -1.384 -37.712 1.00 83.38 183 LEU A CA 1
ATOM 1397 C C . LEU A 1 183 ? 25.482 -2.202 -38.990 1.00 83.38 183 LEU A C 1
ATOM 1399 O O . LEU A 1 183 ? 26.356 -2.921 -39.472 1.00 83.38 183 LEU A O 1
ATOM 1403 N N . SER A 1 184 ? 24.277 -2.084 -39.558 1.00 81.94 184 SER A N 1
ATOM 1404 C CA . SER A 1 184 ? 23.891 -2.728 -40.825 1.00 81.94 184 SER A CA 1
ATOM 1405 C C . SER A 1 184 ? 24.297 -1.924 -42.066 1.00 81.94 184 SER A C 1
ATOM 1407 O O . SER A 1 184 ? 24.373 -2.501 -43.147 1.00 81.94 184 SER A O 1
ATOM 1409 N N . SER A 1 185 ? 24.574 -0.624 -41.921 1.00 74.44 185 SER A N 1
ATOM 1410 C CA . SER A 1 185 ? 25.226 0.193 -42.952 1.00 74.44 185 SER A CA 1
ATOM 1411 C C . SER A 1 185 ? 26.741 -0.025 -42.954 1.00 74.44 185 SER A C 1
ATOM 1413 O O . SER A 1 185 ? 27.316 -0.257 -44.008 1.00 74.44 185 SER A O 1
ATOM 1415 N N . ALA A 1 186 ? 27.379 -0.056 -41.777 1.00 63.41 186 ALA A N 1
ATOM 1416 C CA . ALA A 1 186 ? 28.827 -0.263 -41.625 1.00 63.41 186 ALA A CA 1
ATOM 1417 C C . ALA A 1 186 ? 29.337 -1.658 -42.056 1.00 63.41 186 ALA A C 1
ATOM 1419 O O . ALA A 1 186 ? 30.538 -1.911 -42.025 1.00 63.41 186 ALA A O 1
ATOM 1420 N N . SER A 1 187 ? 28.433 -2.569 -42.428 1.00 57.16 187 SER A N 1
ATOM 1421 C CA . SER A 1 187 ? 28.724 -3.932 -42.899 1.00 57.16 187 SER A CA 1
ATOM 1422 C C . SER A 1 187 ? 28.335 -4.166 -44.368 1.00 57.16 187 SER A C 1
ATOM 1424 O O . SER A 1 187 ? 28.321 -5.307 -44.826 1.00 57.16 187 SER A O 1
ATOM 1426 N N . ARG A 1 188 ? 28.025 -3.101 -45.121 1.00 51.84 188 ARG A N 1
ATOM 1427 C CA . ARG A 1 188 ? 27.772 -3.155 -46.567 1.00 51.84 188 ARG A CA 1
ATOM 1428 C C . ARG A 1 188 ? 28.891 -2.447 -47.324 1.00 51.84 188 ARG A C 1
ATOM 1430 O O . ARG A 1 188 ? 29.206 -1.302 -47.018 1.00 51.84 188 ARG A O 1
ATOM 1437 N N . SER A 1 189 ? 29.446 -3.129 -48.323 1.00 39.22 189 SER A N 1
ATOM 1438 C CA . SER A 1 189 ? 30.157 -2.461 -49.417 1.00 39.22 189 SER A CA 1
ATOM 1439 C C . SER A 1 189 ? 29.165 -1.609 -50.216 1.00 39.22 189 SER A C 1
ATOM 1441 O O . SER A 1 189 ? 27.967 -1.909 -50.214 1.00 39.22 189 SER A O 1
ATOM 1443 N N . ASP A 1 190 ? 29.653 -0.569 -50.893 1.00 48.53 190 ASP A N 1
ATOM 1444 C CA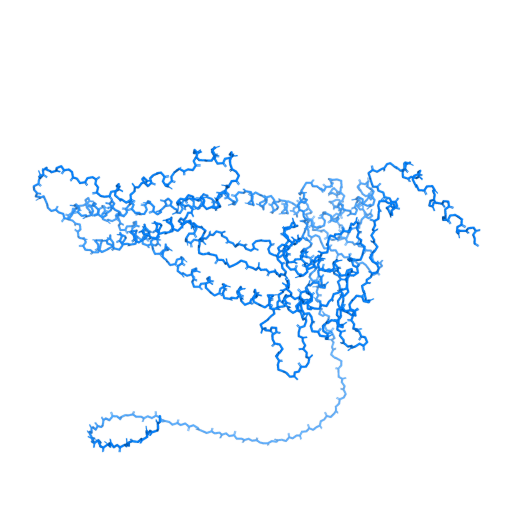 . ASP A 1 190 ? 28.855 0.164 -51.880 1.00 48.53 190 ASP A CA 1
ATOM 1445 C C . ASP A 1 190 ? 28.374 -0.787 -52.984 1.00 48.53 190 ASP A C 1
ATOM 1447 O O . ASP A 1 190 ? 29.175 -1.538 -53.536 1.00 48.53 190 ASP A O 1
ATOM 1451 N N . ASP A 1 191 ? 27.083 -0.702 -53.313 1.00 41.69 191 ASP A N 1
ATOM 1452 C CA . ASP A 1 191 ? 26.555 -0.999 -54.644 1.00 41.69 191 ASP A CA 1
ATOM 1453 C C . ASP A 1 191 ? 25.225 -0.245 -54.862 1.00 41.69 191 ASP A C 1
ATOM 1455 O O . ASP A 1 191 ? 24.331 -0.242 -54.014 1.00 41.69 191 ASP A O 1
ATOM 1459 N N . ASP A 1 192 ? 25.148 0.435 -56.006 1.00 43.62 192 ASP A N 1
ATOM 1460 C CA . ASP A 1 192 ? 24.034 1.176 -56.615 1.00 43.62 192 ASP A CA 1
ATOM 1461 C C . ASP A 1 192 ? 23.041 1.999 -55.758 1.00 43.62 192 ASP A C 1
ATOM 1463 O O . ASP A 1 192 ? 22.049 1.531 -55.187 1.00 43.62 192 ASP A O 1
ATOM 1467 N N . ARG A 1 193 ? 23.168 3.327 -55.904 1.00 52.38 193 ARG A N 1
ATOM 1468 C CA . ARG A 1 193 ? 22.147 4.331 -55.553 1.00 52.38 193 ARG A CA 1
ATOM 1469 C C . ARG A 1 193 ? 20.939 4.283 -56.505 1.00 52.38 193 ARG A C 1
ATOM 1471 O O . ARG A 1 193 ? 20.738 5.204 -57.300 1.00 52.38 193 ARG A O 1
ATOM 1478 N N . ARG A 1 194 ? 20.085 3.258 -56.417 1.00 41.22 194 ARG A N 1
ATOM 1479 C CA . ARG A 1 194 ? 18.824 3.227 -57.184 1.00 41.22 194 ARG A CA 1
ATOM 1480 C C . ARG A 1 194 ? 17.680 3.930 -56.452 1.00 41.22 194 ARG A C 1
ATOM 1482 O O . ARG A 1 194 ? 17.221 3.494 -55.399 1.00 41.22 194 ARG A O 1
ATOM 1489 N N . SER A 1 195 ? 17.200 5.028 -57.031 1.00 48.78 195 SER A N 1
ATOM 1490 C CA . SER A 1 195 ? 16.057 5.781 -56.520 1.00 48.78 195 SER A CA 1
ATOM 1491 C C . SER A 1 195 ? 14.743 5.031 -56.761 1.00 48.78 195 SER A C 1
ATOM 1493 O O . SER A 1 195 ? 14.375 4.742 -57.896 1.00 48.78 195 SER A O 1
ATOM 1495 N N . SER A 1 196 ? 13.994 4.779 -55.686 1.00 37.97 196 SER A N 1
ATOM 1496 C CA . SER A 1 196 ? 12.608 4.306 -55.749 1.00 37.97 196 SER A CA 1
ATOM 1497 C C . SER A 1 196 ? 11.762 5.014 -54.698 1.00 37.97 196 SER A C 1
ATOM 1499 O O . SER A 1 196 ? 12.145 5.138 -53.535 1.00 37.97 196 SER A O 1
ATOM 1501 N N . ARG A 1 197 ? 10.606 5.523 -55.130 1.00 40.50 197 ARG A N 1
ATOM 1502 C CA . ARG A 1 197 ? 9.635 6.221 -54.277 1.00 40.50 197 ARG A CA 1
ATOM 1503 C C . ARG A 1 197 ? 8.860 5.227 -53.401 1.00 40.50 197 ARG A C 1
ATOM 1505 O O . ARG A 1 197 ? 8.665 4.084 -53.784 1.00 40.50 197 ARG A O 1
ATOM 1512 N N . SER A 1 198 ? 8.287 5.746 -52.313 1.00 40.22 198 SER A N 1
ATOM 1513 C CA . SER A 1 198 ? 7.182 5.141 -51.550 1.00 40.22 198 SER A CA 1
ATOM 1514 C C . SER A 1 198 ? 7.466 3.831 -50.793 1.00 40.22 198 SER A C 1
ATOM 1516 O O . SER A 1 198 ? 7.197 2.735 -51.273 1.00 40.22 198 SER A O 1
ATOM 1518 N N . SER A 1 199 ? 7.884 3.962 -49.529 1.00 36.22 199 SER A N 1
ATOM 1519 C CA . SER A 1 199 ? 7.582 2.998 -48.448 1.00 36.22 199 SER A CA 1
ATOM 1520 C C . SER A 1 199 ? 7.642 3.674 -47.067 1.00 36.22 199 SER A C 1
ATOM 1522 O O . SER A 1 199 ? 8.248 3.174 -46.126 1.00 36.22 199 SER A O 1
ATOM 1524 N N . PHE A 1 200 ? 7.005 4.845 -46.924 1.00 36.09 200 PHE A N 1
ATOM 1525 C CA . PHE A 1 200 ? 6.895 5.555 -45.635 1.00 36.09 200 PHE A CA 1
ATOM 1526 C C . PHE A 1 200 ? 5.704 5.035 -44.794 1.00 36.09 200 PHE A C 1
ATOM 1528 O O . PHE A 1 200 ? 4.853 5.783 -44.316 1.00 36.09 200 PHE A O 1
ATOM 1535 N N . MET A 1 201 ? 5.625 3.707 -44.683 1.00 32.16 201 MET A N 1
ATOM 1536 C CA . MET A 1 201 ? 4.624 2.880 -43.995 1.00 32.16 201 MET A CA 1
ATOM 1537 C C . MET A 1 201 ? 5.298 1.520 -43.731 1.00 32.16 201 MET A C 1
ATOM 1539 O O . MET A 1 201 ? 5.952 1.027 -44.647 1.00 32.16 201 MET A O 1
ATOM 1543 N N . PRO A 1 202 ? 5.184 0.923 -42.525 1.00 35.44 202 PRO A N 1
ATOM 1544 C CA . PRO A 1 202 ? 3.919 0.781 -41.807 1.00 35.44 202 PRO A CA 1
ATOM 1545 C C . PRO A 1 202 ? 3.930 1.378 -40.386 1.00 35.44 202 PRO A C 1
ATOM 1547 O O . PRO A 1 202 ? 3.936 0.652 -39.398 1.00 35.44 202 PRO A O 1
ATOM 1550 N N . VAL A 1 203 ? 3.861 2.709 -40.269 1.00 41.66 203 VAL A N 1
ATOM 1551 C CA . VAL A 1 203 ? 3.570 3.368 -38.976 1.00 41.66 203 VAL A CA 1
ATOM 1552 C C . VAL A 1 203 ? 2.077 3.699 -38.860 1.00 41.66 203 VAL A C 1
ATOM 1554 O O . VAL A 1 203 ? 1.455 3.361 -37.863 1.00 41.66 203 VAL A O 1
ATOM 1557 N N . ARG A 1 204 ? 1.455 4.258 -39.910 1.00 38.59 204 ARG A N 1
ATOM 1558 C CA . ARG A 1 204 ? 0.023 4.636 -39.919 1.00 38.59 204 ARG A CA 1
ATOM 1559 C C . ARG A 1 204 ? -0.960 3.465 -40.094 1.00 38.59 204 ARG A C 1
ATOM 1561 O O . ARG A 1 204 ? -2.156 3.680 -39.962 1.00 38.59 204 ARG A O 1
ATOM 1568 N N . LEU A 1 205 ? -0.502 2.242 -40.392 1.00 35.97 205 LEU A N 1
ATOM 1569 C CA . LEU A 1 205 ? -1.399 1.077 -40.550 1.00 35.97 205 LEU A CA 1
ATOM 1570 C C . LEU A 1 205 ? -1.735 0.396 -39.210 1.00 35.97 205 LEU A C 1
ATOM 1572 O O . LEU A 1 205 ? -2.743 -0.291 -39.105 1.00 35.97 205 LEU A O 1
ATOM 1576 N N . PHE A 1 206 ? -0.907 0.622 -38.185 1.00 38.34 206 PHE A N 1
ATOM 1577 C CA . PHE A 1 206 ? -1.125 0.176 -36.803 1.00 38.34 206 PHE A CA 1
ATOM 1578 C C . PHE A 1 206 ? -1.287 1.352 -35.822 1.00 38.34 206 PHE A C 1
ATOM 1580 O O . PHE A 1 206 ? -1.295 1.149 -34.610 1.00 38.34 206 PHE A O 1
ATOM 1587 N N . ALA A 1 207 ? -1.431 2.579 -36.336 1.00 38.72 207 ALA A N 1
ATOM 1588 C CA . ALA A 1 207 ? -1.584 3.787 -35.537 1.00 38.72 207 ALA A CA 1
ATOM 1589 C C . ALA A 1 207 ? -2.686 4.709 -36.092 1.00 38.72 207 ALA A C 1
ATOM 1591 O O . ALA A 1 207 ? -2.414 5.506 -36.997 1.00 38.72 207 ALA A O 1
ATOM 1592 N N . PRO A 1 208 ? -3.885 4.715 -35.481 1.00 37.03 208 PRO A N 1
ATOM 1593 C CA . PRO A 1 208 ? -4.483 5.988 -35.111 1.00 37.03 208 PRO A CA 1
ATOM 1594 C C . PRO A 1 208 ? -3.526 6.644 -34.103 1.00 37.03 208 PRO A C 1
ATOM 1596 O O . PRO A 1 208 ? -3.490 6.270 -32.937 1.00 37.03 208 PRO A O 1
ATOM 1599 N N . ASP A 1 209 ? -2.659 7.494 -34.653 1.00 42.75 209 ASP A N 1
ATOM 1600 C CA . ASP A 1 209 ? -1.607 8.308 -34.033 1.00 42.75 209 ASP A CA 1
ATOM 1601 C C . ASP A 1 209 ? -1.059 7.854 -32.655 1.00 42.75 209 ASP A C 1
ATOM 1603 O O . ASP A 1 209 ? -1.620 8.114 -31.591 1.00 42.75 209 ASP A O 1
ATOM 1607 N N . ILE A 1 210 ? 0.136 7.251 -32.666 1.00 40.44 210 ILE A N 1
ATOM 1608 C CA . ILE A 1 210 ? 0.868 6.905 -31.438 1.00 40.44 210 ILE A CA 1
ATOM 1609 C C . ILE A 1 210 ? 1.166 8.158 -30.596 1.00 40.44 210 ILE A C 1
ATOM 1611 O O . ILE A 1 210 ? 1.138 8.071 -29.374 1.00 40.44 210 ILE A O 1
ATOM 1615 N N . PHE A 1 211 ? 1.421 9.325 -31.194 1.00 37.59 211 PHE A N 1
ATOM 1616 C CA . PHE A 1 211 ? 1.666 10.551 -30.428 1.00 37.59 211 PHE A CA 1
ATOM 1617 C C . PHE A 1 211 ? 0.384 11.110 -29.794 1.00 37.59 211 PHE A C 1
ATOM 1619 O O . PHE A 1 211 ? 0.468 11.707 -28.721 1.00 37.59 211 PHE A O 1
ATOM 1626 N N . ASP A 1 212 ? -0.791 10.838 -30.367 1.00 42.44 212 ASP A N 1
ATOM 1627 C CA . ASP A 1 212 ? -2.081 11.101 -29.719 1.00 42.44 212 ASP A CA 1
ATOM 1628 C C . ASP A 1 212 ? -2.190 10.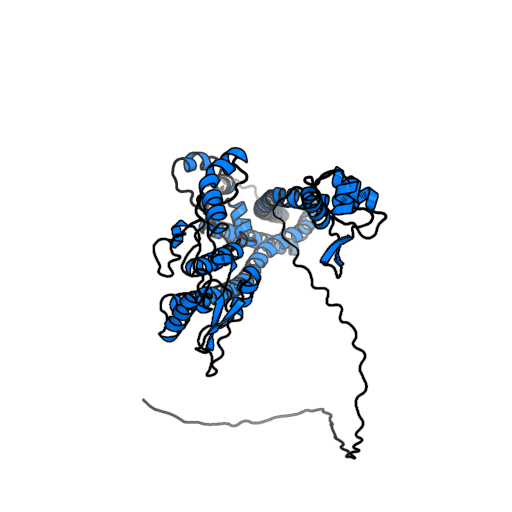262 -28.431 1.00 42.44 212 ASP A C 1
ATOM 1630 O O . ASP A 1 212 ? -2.152 10.805 -27.325 1.00 42.44 212 ASP A O 1
ATOM 1634 N N . VAL A 1 213 ? -2.097 8.931 -28.549 1.00 45.78 213 VAL A N 1
ATOM 1635 C CA . VAL A 1 213 ? -2.144 7.974 -27.418 1.00 45.78 213 VAL A CA 1
ATOM 1636 C C . VAL A 1 213 ? -1.088 8.249 -26.326 1.00 45.78 213 VAL A C 1
ATOM 1638 O O . VAL A 1 213 ? -1.298 7.931 -25.150 1.00 45.78 213 VAL A O 1
ATOM 1641 N N . MET A 1 214 ? 0.049 8.849 -26.686 1.00 38.22 214 MET A N 1
ATOM 1642 C CA . MET A 1 214 ? 1.137 9.177 -25.756 1.00 38.22 214 MET A CA 1
ATOM 1643 C C . MET A 1 214 ? 0.950 10.517 -25.027 1.00 38.22 214 MET A C 1
ATOM 1645 O O . MET A 1 214 ? 1.360 10.624 -23.868 1.00 38.22 214 MET A O 1
ATOM 1649 N N . PHE A 1 215 ? 0.343 11.529 -25.663 1.00 42.94 215 PHE A N 1
ATOM 1650 C CA . PHE A 1 215 ? 0.329 12.912 -25.155 1.00 42.94 215 PHE A CA 1
ATOM 1651 C C . PHE A 1 215 ? -1.074 13.532 -24.962 1.00 42.94 215 PHE A C 1
ATOM 1653 O O . PHE A 1 215 ? -1.204 14.520 -24.228 1.00 42.94 215 PHE A O 1
ATOM 1660 N N . TYR A 1 216 ? -2.147 12.969 -25.527 1.00 44.88 216 TYR A N 1
ATOM 1661 C CA . TYR A 1 216 ? -3.506 13.500 -25.374 1.00 44.88 216 TYR A CA 1
ATOM 1662 C C . TYR A 1 216 ? -4.158 13.076 -24.055 1.00 44.88 216 TYR A C 1
ATOM 1664 O O . TYR A 1 216 ? -4.773 12.025 -23.930 1.00 44.88 216 TYR A O 1
ATOM 1672 N N . THR A 1 217 ? -4.142 13.981 -23.076 1.00 42.44 217 THR A N 1
ATOM 1673 C CA . THR A 1 217 ? -5.178 14.020 -22.019 1.00 42.44 217 THR A CA 1
ATOM 1674 C C . THR A 1 217 ? -5.636 15.450 -21.679 1.00 42.44 217 THR A C 1
ATOM 1676 O O . THR A 1 217 ? -6.292 15.677 -20.659 1.00 42.44 217 THR A O 1
ATOM 1679 N N . ARG A 1 218 ? -5.277 16.465 -22.488 1.00 37.44 218 ARG A N 1
ATOM 1680 C CA . ARG A 1 218 ? -5.480 17.882 -22.114 1.00 37.44 218 ARG A CA 1
ATOM 1681 C C . ARG A 1 218 ? -6.831 18.466 -22.539 1.00 37.44 218 ARG A C 1
ATOM 1683 O O . ARG A 1 218 ? -7.435 19.170 -21.739 1.00 37.44 218 ARG A O 1
ATOM 1690 N N . GLN A 1 219 ? -7.329 18.157 -23.739 1.00 34.84 219 GLN A N 1
ATOM 1691 C CA . GLN A 1 219 ? -8.599 18.714 -24.238 1.00 34.84 219 GLN A CA 1
ATOM 1692 C C . GLN A 1 219 ? -9.843 17.985 -23.693 1.00 34.84 219 GLN A C 1
ATOM 1694 O O . GLN A 1 219 ? -10.811 18.641 -23.306 1.00 34.84 219 GLN A O 1
ATOM 1699 N N . ARG A 1 220 ? -9.821 16.646 -23.568 1.00 36.25 220 ARG A N 1
ATOM 1700 C CA . ARG A 1 220 ? -10.999 15.871 -23.116 1.00 36.25 220 ARG A CA 1
ATOM 1701 C C . ARG A 1 220 ? -11.428 16.193 -21.676 1.00 36.25 220 ARG A C 1
ATOM 1703 O O . ARG A 1 220 ? -12.622 16.243 -21.396 1.00 36.25 220 ARG A O 1
ATOM 1710 N N . ARG A 1 221 ? -10.473 16.539 -20.797 1.00 35.50 221 ARG A N 1
ATOM 1711 C CA . ARG A 1 221 ? -10.726 16.980 -19.407 1.00 35.50 221 ARG A CA 1
ATOM 1712 C C . ARG A 1 221 ? -11.592 18.240 -19.280 1.00 35.50 221 ARG A C 1
ATOM 1714 O O . ARG A 1 221 ? -12.127 18.472 -18.201 1.00 35.50 221 ARG A O 1
ATOM 1721 N N . TYR A 1 222 ? -11.728 19.049 -20.335 1.00 36.78 222 TYR A N 1
ATOM 1722 C CA . TYR A 1 222 ? -12.591 20.234 -20.302 1.00 36.78 222 TYR A CA 1
ATOM 1723 C C . TYR A 1 222 ? -14.065 19.878 -20.565 1.00 36.78 222 TYR A C 1
ATOM 1725 O O . TYR A 1 222 ? -14.947 20.384 -19.880 1.00 36.78 222 TYR A O 1
ATOM 1733 N N . TYR A 1 223 ? -14.330 18.946 -21.487 1.00 35.72 223 TYR A N 1
ATOM 1734 C CA . TYR A 1 223 ? -15.690 18.512 -21.840 1.00 35.72 223 TYR A CA 1
ATOM 1735 C C . TYR A 1 223 ? -16.243 17.404 -20.930 1.00 35.72 223 TYR A C 1
ATOM 1737 O O . TYR A 1 223 ? -17.437 17.387 -20.640 1.00 35.72 223 TYR A O 1
ATOM 1745 N N . ALA A 1 224 ? -15.386 16.528 -20.393 1.00 36.44 224 ALA A N 1
ATOM 1746 C CA . ALA A 1 224 ? -15.784 15.482 -19.443 1.00 36.44 224 ALA A CA 1
ATOM 1747 C C . ALA A 1 224 ? -16.266 16.021 -18.076 1.00 36.44 224 ALA A C 1
ATOM 1749 O O . ALA A 1 224 ? -16.713 15.252 -17.232 1.00 36.44 224 ALA A O 1
ATOM 1750 N N . ARG A 1 225 ? -16.189 17.340 -17.838 1.00 38.88 225 ARG A N 1
ATOM 1751 C CA . ARG A 1 225 ? -16.675 17.982 -16.606 1.00 38.88 225 ARG A CA 1
ATOM 1752 C C . ARG A 1 225 ? -18.174 18.317 -16.640 1.00 38.88 225 ARG A C 1
ATOM 1754 O O . ARG A 1 225 ? -18.733 18.646 -15.599 1.00 38.88 225 ARG A O 1
ATOM 1761 N N . THR A 1 226 ? -18.816 18.220 -17.807 1.00 38.53 226 THR A N 1
ATOM 1762 C CA . THR A 1 226 ? -20.214 18.642 -18.031 1.00 38.53 226 THR A CA 1
ATOM 1763 C C . THR A 1 226 ? -21.203 17.468 -18.092 1.00 38.53 226 THR A C 1
ATOM 1765 O O . THR A 1 226 ? -22.411 17.684 -18.104 1.00 38.53 226 THR A O 1
ATOM 1768 N N . GLN A 1 227 ? -20.722 16.220 -18.106 1.00 35.25 227 GLN A N 1
ATOM 1769 C CA . GLN A 1 227 ? -21.550 15.012 -18.009 1.00 35.25 227 GLN A CA 1
ATOM 1770 C C . GLN A 1 227 ? -20.963 14.067 -16.955 1.00 35.25 227 GLN A C 1
ATOM 1772 O O . GLN A 1 227 ? -19.774 13.760 -16.979 1.00 35.25 227 GLN A O 1
ATOM 1777 N N . GLY A 1 228 ? -21.800 13.629 -16.011 1.00 35.47 228 GLY A N 1
ATOM 1778 C CA . GLY A 1 228 ? -21.398 12.938 -14.779 1.00 35.47 228 GLY A CA 1
ATOM 1779 C C . GLY A 1 228 ? -20.993 11.469 -14.931 1.00 35.47 228 GLY A C 1
ATOM 1780 O O . GLY A 1 228 ? -21.497 10.636 -14.185 1.00 35.47 228 GLY A O 1
ATOM 1781 N N . SER A 1 229 ? -20.081 11.160 -15.855 1.00 37.09 229 SER A N 1
ATOM 1782 C CA . SER A 1 229 ? -19.495 9.824 -16.035 1.00 37.09 229 SER A CA 1
ATOM 1783 C C . SER A 1 229 ? -17.985 9.926 -16.244 1.00 37.09 229 SER A C 1
ATOM 1785 O O . SER A 1 229 ? -17.483 9.851 -17.365 1.00 37.09 229 SER A O 1
ATOM 1787 N N . ALA A 1 230 ? -17.251 10.101 -15.143 1.00 38.38 230 ALA A N 1
ATOM 1788 C CA . ALA A 1 230 ? -15.802 9.939 -15.130 1.00 38.38 230 ALA A CA 1
ATOM 1789 C C . ALA A 1 230 ? -15.462 8.439 -15.212 1.00 38.38 230 ALA A C 1
ATOM 1791 O O . ALA A 1 230 ? -15.477 7.741 -14.201 1.00 38.38 230 ALA A O 1
ATOM 1792 N N . ASP A 1 231 ? -15.200 7.940 -16.422 1.00 41.72 231 ASP A N 1
ATOM 1793 C CA . ASP A 1 231 ? -14.781 6.553 -16.646 1.00 41.72 231 ASP A CA 1
ATOM 1794 C C . ASP A 1 231 ? -13.396 6.320 -16.013 1.00 41.72 231 ASP A C 1
ATOM 1796 O O . ASP A 1 231 ? -12.412 6.965 -16.383 1.00 41.72 231 ASP A O 1
ATOM 1800 N N . GLU A 1 232 ? -13.312 5.418 -15.029 1.00 48.72 232 GLU A N 1
ATOM 1801 C CA . GLU A 1 232 ? -12.148 5.242 -14.140 1.00 48.72 232 GLU A CA 1
ATOM 1802 C C . GLU A 1 232 ? -10.885 4.670 -14.837 1.00 48.72 232 GLU A C 1
ATOM 1804 O O . GLU A 1 232 ? -9.909 4.321 -14.170 1.00 48.72 232 GLU A O 1
ATOM 1809 N N . ASN A 1 233 ? -10.888 4.556 -16.173 1.00 53.78 233 ASN A N 1
ATOM 1810 C CA . ASN A 1 233 ? -9.878 3.853 -16.972 1.00 53.78 233 ASN A CA 1
ATOM 1811 C C . ASN A 1 233 ? -9.016 4.737 -17.903 1.00 53.78 233 ASN A C 1
ATOM 1813 O O . ASN A 1 233 ? -8.102 4.204 -18.537 1.00 53.78 233 ASN A O 1
ATOM 1817 N N . GLU A 1 234 ? -9.245 6.054 -18.008 1.00 62.16 234 GLU A N 1
ATOM 1818 C CA . GLU A 1 234 ? -8.423 6.948 -18.855 1.00 62.16 234 GLU A CA 1
ATOM 1819 C C . GLU A 1 234 ? -7.029 7.244 -18.251 1.00 62.16 234 GLU A C 1
ATOM 1821 O O . GLU A 1 234 ? -6.755 8.344 -17.765 1.00 62.16 234 GLU A O 1
ATOM 1826 N N . MET A 1 235 ? -6.116 6.267 -18.307 1.00 71.56 235 MET A N 1
ATOM 1827 C CA . MET A 1 235 ? -4.692 6.468 -17.999 1.00 71.56 235 MET A CA 1
ATOM 1828 C C . MET A 1 235 ? -3.843 6.737 -19.252 1.00 71.56 235 MET A C 1
ATOM 1830 O O . MET A 1 235 ? -4.181 6.313 -20.358 1.00 71.56 235 MET A O 1
ATOM 1834 N N . SER A 1 236 ? -2.714 7.433 -19.080 1.00 83.88 236 SER A N 1
ATOM 1835 C CA . SER A 1 236 ? -1.734 7.654 -20.160 1.00 83.88 236 SER A CA 1
ATOM 1836 C C . SER A 1 236 ? -0.998 6.354 -20.511 1.00 83.88 236 SER A C 1
ATOM 1838 O O . SER A 1 236 ? -0.755 5.532 -19.629 1.00 83.88 236 SER A O 1
ATOM 1840 N N . PHE A 1 237 ? -0.543 6.187 -21.759 1.00 83.94 237 PHE A N 1
ATOM 1841 C CA . PHE A 1 237 ? 0.302 5.045 -22.134 1.00 83.94 237 PHE A CA 1
ATOM 1842 C C . PHE A 1 237 ? 1.531 4.885 -21.221 1.00 83.94 237 PHE A C 1
ATOM 1844 O O . PHE A 1 237 ? 1.837 3.773 -20.800 1.00 83.94 237 PHE A O 1
ATOM 1851 N N . LEU A 1 238 ? 2.215 5.978 -20.862 1.00 85.50 238 LEU A N 1
ATOM 1852 C CA . LEU A 1 238 ? 3.400 5.927 -19.989 1.00 85.50 238 LEU A CA 1
ATOM 1853 C C . LEU A 1 238 ? 3.059 5.346 -18.604 1.00 85.50 238 LEU A C 1
ATOM 1855 O O . LEU A 1 238 ? 3.811 4.560 -18.029 1.00 85.50 238 LEU A O 1
ATOM 1859 N N . GLU A 1 239 ? 1.877 5.695 -18.103 1.00 83.44 239 GLU A N 1
ATOM 1860 C CA . GLU A 1 239 ? 1.308 5.171 -16.869 1.00 83.44 239 GLU A CA 1
ATOM 1861 C C . GLU A 1 239 ? 0.847 3.714 -17.016 1.00 83.44 239 GLU A C 1
ATOM 1863 O O . GLU A 1 239 ? 1.079 2.923 -16.104 1.00 83.44 239 GLU A O 1
ATOM 1868 N N . ALA A 1 240 ? 0.315 3.314 -18.175 1.00 88.19 240 ALA A N 1
ATOM 1869 C CA . ALA A 1 240 ? -0.001 1.922 -18.491 1.00 88.19 240 ALA A CA 1
ATOM 1870 C C . ALA A 1 240 ? 1.254 1.028 -18.556 1.00 88.19 240 ALA A C 1
ATOM 1872 O O . ALA A 1 240 ? 1.219 -0.099 -18.055 1.00 88.19 240 ALA A O 1
ATOM 1873 N N . VAL A 1 241 ? 2.383 1.529 -19.085 1.00 89.38 241 VAL A N 1
ATOM 1874 C CA . VAL A 1 241 ? 3.686 0.832 -19.039 1.00 89.38 241 VAL A CA 1
ATOM 1875 C C . VAL A 1 241 ? 4.090 0.561 -17.589 1.00 89.38 241 VAL A C 1
ATOM 1877 O O . VAL A 1 241 ? 4.376 -0.580 -17.217 1.00 89.38 241 VAL A O 1
ATOM 1880 N N . TYR A 1 242 ? 4.069 1.595 -16.746 1.00 88.38 242 TYR A N 1
ATOM 1881 C CA . TYR A 1 242 ? 4.401 1.466 -15.328 1.00 88.38 242 TYR A CA 1
ATOM 1882 C C . TYR A 1 242 ? 3.423 0.545 -14.576 1.00 88.38 242 TYR A C 1
ATOM 1884 O O . TYR A 1 242 ? 3.836 -0.280 -13.759 1.00 88.38 242 TYR A O 1
ATOM 1892 N N . SER A 1 243 ? 2.126 0.664 -14.865 1.00 88.31 243 SER A N 1
ATOM 1893 C CA . SER A 1 243 ? 1.046 -0.140 -14.286 1.00 88.31 243 SER A CA 1
ATOM 1894 C C . SER A 1 243 ? 1.214 -1.631 -14.605 1.00 88.31 243 SER A C 1
ATOM 1896 O O . SER A 1 243 ? 1.048 -2.476 -13.724 1.00 88.31 243 SER A O 1
ATOM 1898 N N . LEU A 1 244 ? 1.625 -1.975 -15.831 1.00 90.25 244 LEU A N 1
ATOM 1899 C CA . LEU A 1 244 ? 1.925 -3.358 -16.205 1.00 90.25 244 LEU A CA 1
ATOM 1900 C C . LEU A 1 244 ? 3.134 -3.912 -15.434 1.00 90.25 244 LEU A C 1
ATOM 1902 O O . LEU A 1 244 ? 3.047 -4.996 -14.858 1.00 90.25 244 LEU A O 1
ATOM 1906 N N . VAL A 1 245 ? 4.246 -3.172 -15.400 1.00 89.25 245 VAL A N 1
ATOM 1907 C CA . VAL A 1 245 ? 5.507 -3.641 -14.799 1.00 89.25 245 VAL A CA 1
ATOM 1908 C C . VAL A 1 245 ? 5.422 -3.668 -13.267 1.00 89.25 245 VAL A C 1
ATOM 1910 O O . VAL A 1 245 ? 5.570 -4.728 -12.657 1.00 89.25 245 VAL A O 1
ATOM 1913 N N . PHE A 1 246 ? 5.122 -2.533 -12.634 1.00 86.81 246 PHE A N 1
ATOM 1914 C CA . PHE A 1 246 ? 5.181 -2.357 -11.176 1.00 86.81 246 PHE A CA 1
ATOM 1915 C C . PHE A 1 246 ? 3.808 -2.431 -10.498 1.00 86.81 246 PHE A C 1
ATOM 1917 O O . PHE A 1 246 ? 3.680 -3.064 -9.447 1.00 86.81 246 PHE A O 1
ATOM 1924 N N . GLY A 1 247 ? 2.780 -1.833 -11.107 1.00 84.38 247 GLY A N 1
ATOM 1925 C CA . GLY A 1 247 ? 1.403 -1.855 -10.606 1.00 84.38 247 GLY A CA 1
ATOM 1926 C C . GLY A 1 247 ? 0.866 -0.535 -10.058 1.00 84.38 247 GLY A C 1
ATOM 1927 O O . GLY A 1 247 ? 1.527 0.503 -10.041 1.00 84.38 247 GLY A O 1
ATOM 1928 N N . ASP A 1 248 ? -0.373 -0.614 -9.575 1.00 79.88 248 ASP A N 1
ATOM 1929 C CA . ASP A 1 248 ? -1.186 0.526 -9.125 1.00 79.88 248 ASP A CA 1
ATOM 1930 C C . ASP A 1 248 ? -1.344 0.574 -7.594 1.00 79.88 248 ASP A C 1
ATOM 1932 O O . ASP A 1 248 ? -2.344 1.072 -7.074 1.00 79.88 248 ASP A O 1
ATOM 1936 N N . GLY A 1 249 ? -0.382 -0.007 -6.871 1.00 78.12 249 GLY A N 1
ATOM 1937 C CA . GLY A 1 249 ? -0.442 -0.196 -5.421 1.00 78.12 249 GLY A CA 1
ATOM 1938 C C . GLY A 1 249 ? -1.486 -1.227 -4.971 1.00 78.12 249 GLY A C 1
ATOM 1939 O O . GLY A 1 249 ? -2.075 -1.951 -5.776 1.00 78.12 249 GLY A O 1
ATOM 1940 N N . ASP A 1 250 ? -1.705 -1.300 -3.659 1.00 77.56 250 ASP A N 1
ATOM 1941 C CA . ASP A 1 250 ? -2.700 -2.190 -3.054 1.00 77.56 250 ASP A CA 1
ATOM 1942 C C . ASP A 1 250 ? -4.127 -1.606 -3.187 1.00 77.56 250 ASP A C 1
ATOM 1944 O O . ASP A 1 250 ? -4.367 -0.489 -2.718 1.00 77.56 250 ASP A O 1
ATOM 1948 N N . PRO A 1 251 ? -5.104 -2.318 -3.787 1.00 79.88 251 PRO A N 1
ATOM 1949 C CA . PRO A 1 251 ? -6.513 -1.916 -3.785 1.00 79.88 251 PRO A CA 1
ATOM 1950 C C . PRO A 1 251 ? -7.210 -2.025 -2.410 1.00 79.88 251 PRO A C 1
ATOM 1952 O O . PRO A 1 251 ? -8.376 -1.640 -2.304 1.00 79.88 251 PRO A O 1
ATOM 1955 N N . ASN A 1 252 ? -6.538 -2.542 -1.373 1.00 81.06 252 ASN A N 1
ATOM 1956 C CA . ASN A 1 252 ? -7.057 -2.711 -0.010 1.00 81.06 252 ASN A CA 1
ATOM 1957 C C . ASN A 1 252 ? -6.546 -1.676 1.003 1.00 81.06 252 ASN A C 1
ATOM 1959 O O . ASN A 1 252 ? -6.758 -1.845 2.204 1.00 81.06 252 ASN A O 1
ATOM 1963 N N . GLN A 1 253 ? -5.964 -0.566 0.546 1.00 76.88 253 GLN A N 1
ATOM 1964 C CA . GLN A 1 253 ? -5.696 0.589 1.409 1.00 76.88 253 GLN A CA 1
ATOM 1965 C C . GLN A 1 253 ? -6.956 0.970 2.219 1.00 76.88 253 GLN A C 1
ATOM 1967 O O . GLN A 1 253 ? -8.083 0.940 1.712 1.00 76.88 253 GLN A O 1
ATOM 1972 N N . GLY A 1 254 ? -6.779 1.230 3.518 1.00 79.62 254 GLY A N 1
ATOM 1973 C CA . GLY A 1 254 ? -7.879 1.482 4.455 1.00 79.62 254 GLY A CA 1
ATOM 1974 C C . GLY A 1 254 ? -8.836 0.300 4.692 1.00 79.62 254 GLY A C 1
ATOM 1975 O O . GLY A 1 254 ? -9.982 0.510 5.096 1.00 79.62 254 GLY A O 1
ATOM 1976 N N . LEU A 1 255 ? -8.445 -0.951 4.404 1.00 83.19 255 LEU A N 1
ATOM 1977 C CA . LEU A 1 255 ? -9.250 -2.130 4.764 1.00 83.19 255 LEU A CA 1
ATOM 1978 C C . LEU A 1 255 ? -9.340 -2.319 6.282 1.00 83.19 255 LEU A C 1
ATOM 1980 O O . LEU A 1 255 ? -10.413 -2.645 6.776 1.00 83.19 255 LEU A O 1
ATOM 1984 N N . GLU A 1 256 ? -8.265 -2.039 7.013 1.00 84.44 256 GLU A N 1
ATOM 1985 C CA . GLU A 1 256 ? -8.233 -2.108 8.477 1.00 84.44 256 GLU A CA 1
ATOM 1986 C C . GLU A 1 256 ? -9.183 -1.076 9.117 1.00 84.44 256 GLU A C 1
ATOM 1988 O O . GLU A 1 256 ? -9.964 -1.395 10.012 1.00 84.44 256 GLU A O 1
ATOM 1993 N N . ASP A 1 257 ? -9.243 0.143 8.577 1.00 85.06 257 ASP A N 1
ATOM 1994 C CA . ASP A 1 257 ? -10.194 1.162 9.039 1.00 85.06 257 ASP A CA 1
ATOM 1995 C C . ASP A 1 257 ? -11.643 0.804 8.689 1.00 85.06 257 ASP A C 1
ATOM 1997 O O . ASP A 1 257 ? -12.572 1.192 9.398 1.00 85.06 257 ASP A O 1
ATOM 2001 N N . ARG A 1 258 ? -11.870 0.078 7.584 1.00 84.69 258 ARG A N 1
ATOM 2002 C CA . ARG A 1 258 ? -13.194 -0.464 7.227 1.00 84.69 258 ARG A CA 1
ATOM 2003 C C . ARG A 1 258 ? -13.582 -1.641 8.126 1.00 84.69 258 ARG A C 1
ATOM 2005 O O . ARG A 1 258 ? -14.733 -1.695 8.550 1.00 84.69 258 ARG A O 1
ATOM 2012 N N . ARG A 1 259 ? -12.635 -2.523 8.467 1.00 88.19 259 ARG A N 1
ATOM 2013 C CA . ARG A 1 259 ? -12.785 -3.617 9.441 1.00 88.19 259 ARG A CA 1
ATOM 2014 C C . ARG A 1 259 ? -13.241 -3.077 10.787 1.00 88.19 259 ARG A C 1
ATOM 2016 O O . ARG A 1 259 ? -14.317 -3.445 11.248 1.00 88.19 259 ARG A O 1
ATOM 2023 N N . TRP A 1 260 ? -12.481 -2.161 11.385 1.00 88.81 260 TRP A N 1
ATOM 2024 C CA . TRP A 1 260 ? -12.792 -1.679 12.731 1.00 88.81 260 TRP A CA 1
ATOM 2025 C C . TRP A 1 260 ? -14.065 -0.841 12.790 1.00 88.81 260 TRP A C 1
ATOM 2027 O O . TRP A 1 260 ? -14.834 -1.008 13.733 1.00 88.81 260 TRP A O 1
ATOM 2037 N N . ARG A 1 261 ? -14.370 -0.038 11.759 1.00 87.44 261 ARG A N 1
ATOM 2038 C CA . ARG A 1 261 ? -15.683 0.623 11.654 1.00 87.44 261 ARG A CA 1
ATOM 2039 C C . ARG A 1 261 ? -16.838 -0.375 11.524 1.00 87.44 261 ARG A C 1
ATOM 2041 O O . ARG A 1 261 ? -17.887 -0.139 12.111 1.00 87.44 261 ARG A O 1
ATOM 2048 N N . ARG A 1 262 ? -16.662 -1.492 10.806 1.00 86.00 262 ARG A N 1
ATOM 2049 C CA . ARG A 1 262 ? -17.683 -2.552 10.713 1.00 86.00 262 ARG A CA 1
ATOM 2050 C C . ARG A 1 262 ? -17.892 -3.287 12.034 1.00 86.00 262 ARG A C 1
ATOM 2052 O O . ARG A 1 262 ? -19.037 -3.420 12.449 1.00 86.00 262 ARG A O 1
ATOM 2059 N N . VAL A 1 263 ? -16.816 -3.696 12.706 1.00 90.19 263 VAL A N 1
ATOM 2060 C CA . VAL A 1 263 ? -16.875 -4.348 14.028 1.00 90.19 263 VAL A CA 1
ATOM 2061 C C . VAL A 1 263 ? -17.554 -3.424 15.049 1.00 90.19 263 VAL A C 1
ATOM 2063 O O . VAL A 1 263 ? -18.529 -3.828 15.674 1.00 90.19 263 VAL A O 1
ATOM 2066 N N . ALA A 1 264 ? -17.136 -2.156 15.130 1.00 88.31 264 ALA A N 1
ATOM 2067 C CA . ALA A 1 264 ? -17.763 -1.140 15.980 1.00 88.31 264 ALA A CA 1
ATOM 2068 C C . ALA A 1 264 ? -19.263 -0.943 15.681 1.00 88.31 264 ALA A C 1
ATOM 2070 O O . ALA A 1 264 ? -20.069 -0.826 16.602 1.00 88.31 264 ALA A O 1
ATOM 2071 N N . ALA A 1 265 ? -19.655 -0.931 14.401 1.00 85.50 265 ALA A N 1
ATOM 2072 C CA . ALA A 1 265 ? -21.053 -0.788 14.003 1.00 85.50 265 ALA A CA 1
ATOM 2073 C C . ALA A 1 265 ? -21.906 -2.012 14.394 1.00 85.50 265 ALA A C 1
ATOM 2075 O O . ALA A 1 265 ? -23.044 -1.838 14.822 1.00 85.50 265 ALA A O 1
ATOM 2076 N N . VAL A 1 266 ? -21.362 -3.233 14.310 1.00 86.31 266 VAL A N 1
ATOM 2077 C CA . VAL A 1 266 ? -22.041 -4.458 14.776 1.00 86.31 266 VAL A CA 1
ATOM 2078 C C . VAL A 1 266 ? -22.181 -4.472 16.300 1.00 86.31 266 VAL A C 1
ATOM 2080 O O . VAL A 1 266 ? -23.272 -4.740 16.796 1.00 86.31 266 VAL A O 1
ATOM 2083 N N . ILE A 1 267 ? -21.130 -4.119 17.046 1.00 88.38 267 ILE A N 1
ATOM 2084 C CA . ILE A 1 267 ? -21.182 -4.023 18.516 1.00 88.38 267 ILE A CA 1
ATOM 2085 C C . ILE A 1 267 ? -22.244 -2.995 18.948 1.00 88.38 267 ILE A C 1
ATOM 2087 O O . ILE A 1 267 ? -23.103 -3.303 19.773 1.00 88.38 267 ILE A O 1
ATOM 2091 N N . ARG A 1 268 ? -22.258 -1.802 18.332 1.00 83.38 268 ARG A N 1
ATOM 2092 C CA . ARG A 1 268 ? -23.262 -0.752 18.593 1.00 83.38 268 ARG A CA 1
ATOM 2093 C C . ARG A 1 268 ? -24.687 -1.189 18.234 1.00 83.38 268 ARG A C 1
ATOM 2095 O O . ARG A 1 268 ? -25.615 -0.873 18.972 1.00 83.38 268 ARG A O 1
ATOM 2102 N N . ALA A 1 269 ? -24.873 -1.929 17.137 1.00 82.62 269 ALA A N 1
ATOM 2103 C CA . ALA A 1 269 ? -26.187 -2.441 16.735 1.00 82.62 269 ALA A CA 1
ATOM 2104 C C . ALA A 1 269 ? -26.778 -3.436 17.753 1.00 82.62 269 ALA A C 1
ATOM 2106 O O . ALA A 1 269 ? -27.990 -3.449 17.948 1.00 82.62 269 ALA A O 1
ATOM 2107 N N . ASN A 1 270 ? -25.931 -4.203 18.449 1.00 84.75 270 ASN A N 1
ATOM 2108 C CA . ASN A 1 270 ? -26.326 -5.123 19.523 1.00 84.75 270 ASN A CA 1
ATOM 2109 C C . ASN A 1 270 ? -26.133 -4.509 20.935 1.00 84.75 270 ASN A C 1
ATOM 2111 O O . ASN A 1 270 ? -2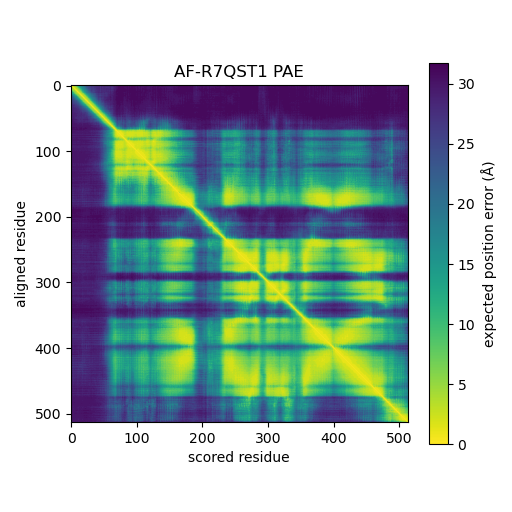5.961 -5.226 21.916 1.00 84.75 270 ASN A O 1
ATOM 2115 N N . ARG A 1 271 ? -26.132 -3.168 21.048 1.00 84.25 271 ARG A N 1
ATOM 2116 C CA . ARG A 1 271 ? -26.012 -2.393 22.309 1.00 84.25 271 ARG A CA 1
ATOM 2117 C C . ARG A 1 271 ? -24.836 -2.806 23.220 1.00 84.25 271 ARG A C 1
ATOM 2119 O O . ARG A 1 271 ? -24.925 -2.698 24.441 1.00 84.25 271 ARG A O 1
ATOM 2126 N N . GLY A 1 272 ? -23.731 -3.263 22.632 1.00 85.62 272 GLY A N 1
ATOM 2127 C CA . GLY A 1 272 ? -22.507 -3.609 23.354 1.00 85.62 272 GLY A CA 1
ATOM 2128 C C . GLY A 1 272 ? -22.313 -5.089 23.702 1.00 85.62 272 GLY A C 1
ATOM 2129 O O . GLY A 1 272 ? -21.246 -5.402 24.212 1.00 85.62 272 GLY A O 1
ATOM 2130 N N . ALA A 1 273 ? -23.245 -6.002 23.412 1.00 90.69 273 ALA A N 1
ATOM 2131 C CA . ALA A 1 273 ? -23.044 -7.443 23.633 1.00 90.69 273 ALA A CA 1
ATOM 2132 C C . ALA A 1 273 ? -23.169 -8.229 22.318 1.00 90.69 273 ALA A C 1
ATOM 2134 O O . ALA A 1 273 ? -24.123 -8.036 21.568 1.00 90.69 273 ALA A O 1
ATOM 2135 N N . VAL A 1 274 ? -22.193 -9.086 21.999 1.00 91.38 274 VAL A N 1
ATOM 2136 C CA . VAL A 1 274 ? -22.136 -9.829 20.722 1.00 91.38 274 VAL A CA 1
ATOM 2137 C C . VAL A 1 274 ? -21.513 -11.216 20.871 1.00 91.38 274 VAL A C 1
ATOM 2139 O O . VAL A 1 274 ? -20.659 -11.447 21.726 1.00 91.38 274 VAL A O 1
ATOM 2142 N N . THR A 1 275 ? -21.898 -12.132 19.984 1.00 91.38 275 THR A N 1
ATOM 2143 C CA . THR A 1 275 ? -21.296 -13.466 19.856 1.00 91.38 275 THR A CA 1
ATOM 2144 C C . THR A 1 275 ? -20.120 -13.467 18.868 1.00 91.38 275 THR A C 1
ATOM 2146 O O . THR A 1 275 ? -20.008 -12.585 18.006 1.00 91.38 275 THR A O 1
ATOM 2149 N N . ALA A 1 276 ? -19.245 -14.478 18.943 1.00 90.38 276 ALA A N 1
ATOM 2150 C CA . ALA A 1 276 ? -18.127 -14.648 18.006 1.00 90.38 276 ALA A CA 1
ATOM 2151 C C . ALA A 1 276 ? -18.598 -14.676 16.539 1.00 90.38 276 ALA A C 1
ATOM 2153 O O . ALA A 1 276 ? -18.018 -14.047 15.652 1.00 90.38 276 ALA A O 1
ATOM 2154 N N . GLU A 1 277 ? -19.705 -15.374 16.294 1.00 88.12 277 GLU A N 1
ATOM 2155 C CA . GLU A 1 277 ? -20.303 -15.621 14.985 1.00 88.12 277 GLU A CA 1
ATOM 2156 C C . GLU A 1 277 ? -20.859 -14.347 14.332 1.00 88.12 277 GLU A C 1
ATOM 2158 O O . GLU A 1 277 ? -20.834 -14.233 13.107 1.00 88.12 277 GLU A O 1
ATOM 2163 N N . GLN A 1 278 ? -21.301 -13.359 15.121 1.00 88.25 278 GLN A N 1
ATOM 2164 C CA . GLN A 1 278 ? -21.719 -12.045 14.611 1.00 88.25 278 GLN A CA 1
ATOM 2165 C C . GLN A 1 278 ? -20.528 -11.188 14.143 1.00 88.25 278 GLN A C 1
ATOM 2167 O O . GLN A 1 278 ? -20.686 -10.353 13.249 1.00 88.25 278 GLN A O 1
ATOM 2172 N N . LEU A 1 279 ? -19.333 -11.394 14.713 1.00 90.19 279 LEU A N 1
ATOM 2173 C CA . LEU A 1 279 ? -18.110 -10.657 14.362 1.00 90.19 279 LEU A CA 1
ATOM 2174 C C . LEU A 1 279 ? -17.258 -11.361 13.287 1.00 90.19 279 LEU A C 1
ATOM 2176 O O . LEU A 1 279 ? -16.566 -10.695 12.507 1.00 90.19 279 LEU A O 1
ATOM 2180 N N . ALA A 1 280 ? -17.348 -12.691 13.193 1.00 89.31 280 ALA A N 1
ATOM 2181 C CA . ALA A 1 280 ? -16.657 -13.538 12.217 1.00 89.31 280 ALA A CA 1
ATOM 2182 C C . ALA A 1 280 ? -16.704 -13.046 10.744 1.00 89.31 280 ALA A C 1
ATOM 2184 O O . ALA A 1 280 ? -15.684 -13.154 10.059 1.00 89.31 280 ALA A O 1
ATOM 2185 N N . PRO A 1 281 ? -17.796 -12.441 10.220 1.00 89.69 281 PRO A N 1
ATOM 2186 C CA . PRO A 1 281 ? -17.835 -11.904 8.852 1.00 89.69 281 PRO A CA 1
ATOM 2187 C C . PRO A 1 281 ? -16.870 -10.740 8.568 1.00 89.69 281 PRO A C 1
ATOM 2189 O O . PRO A 1 281 ? -16.689 -10.368 7.403 1.00 89.69 281 PRO A O 1
ATOM 2192 N N . PHE A 1 282 ? -16.272 -10.136 9.602 1.00 90.00 282 PHE A N 1
ATOM 2193 C CA . PHE A 1 282 ? -15.450 -8.924 9.496 1.00 90.00 282 PHE A CA 1
ATOM 2194 C C . PHE A 1 282 ? -14.000 -9.110 9.978 1.00 90.00 282 PHE A C 1
ATOM 2196 O O . PHE A 1 282 ? -13.117 -8.361 9.552 1.00 90.00 282 PHE A O 1
ATOM 2203 N N . LEU A 1 283 ? -13.743 -10.108 10.827 1.00 90.19 283 LEU A N 1
ATOM 2204 C CA . LEU A 1 283 ? -12.436 -10.390 11.434 1.00 90.19 283 LEU A CA 1
ATOM 2205 C C . LEU A 1 283 ? -11.563 -11.319 10.562 1.00 90.19 283 LEU A C 1
ATOM 2207 O O . LEU A 1 283 ? -11.926 -11.663 9.433 1.00 90.19 283 LEU A O 1
ATOM 2211 N N . GLU A 1 284 ? -10.362 -11.671 11.025 1.00 83.62 284 GLU A N 1
ATOM 2212 C CA . GLU A 1 284 ? -9.505 -12.656 10.347 1.00 83.62 284 GLU A CA 1
ATOM 2213 C C . GLU A 1 284 ? -9.737 -14.046 10.936 1.00 83.62 284 GLU A C 1
ATOM 2215 O O . GLU A 1 284 ? -9.313 -14.337 12.044 1.00 83.62 284 GLU A O 1
ATOM 2220 N N . LEU A 1 285 ? -10.450 -14.878 10.177 1.00 76.50 285 LEU A N 1
ATOM 2221 C CA . LEU A 1 285 ? -10.655 -16.293 10.467 1.00 76.50 285 LEU A CA 1
ATOM 2222 C C . LEU A 1 285 ? -9.448 -17.082 9.946 1.00 76.50 285 LEU A C 1
ATOM 2224 O O . LEU A 1 285 ? -9.077 -16.910 8.779 1.00 76.50 285 LEU A O 1
ATOM 2228 N N . GLU A 1 286 ? -8.869 -17.947 10.778 1.00 64.25 286 GLU A N 1
ATOM 2229 C CA . GLU A 1 286 ? -7.842 -18.898 10.339 1.00 64.25 286 GLU A CA 1
ATOM 2230 C C . GLU A 1 286 ? -8.444 -20.041 9.490 1.00 64.25 286 GLU A C 1
ATOM 2232 O O . GLU A 1 286 ? -9.652 -20.088 9.231 1.00 64.25 286 GLU A O 1
ATOM 2237 N N . ASP A 1 287 ? -7.591 -20.933 8.973 1.00 52.72 287 ASP A N 1
ATOM 2238 C CA . ASP A 1 287 ? -7.920 -21.909 7.920 1.00 52.72 287 ASP A CA 1
ATOM 2239 C C . ASP A 1 287 ? -8.828 -23.070 8.420 1.00 52.72 287 ASP A C 1
ATOM 2241 O O . ASP A 1 287 ? -8.386 -24.213 8.523 1.00 52.72 287 ASP A O 1
ATOM 2245 N N . ASN A 1 288 ? -10.111 -22.778 8.701 1.00 44.84 288 ASN A N 1
ATOM 2246 C CA . ASN A 1 288 ? -11.320 -23.508 8.253 1.00 44.84 288 ASN A CA 1
ATOM 2247 C C . ASN A 1 288 ? -12.535 -23.347 9.216 1.00 44.84 288 ASN A C 1
ATOM 2249 O O . ASN A 1 288 ? -12.590 -24.027 10.240 1.00 44.84 288 ASN A O 1
ATOM 2253 N N . PRO A 1 289 ? -13.591 -22.578 8.864 1.00 46.41 289 PRO A N 1
ATOM 2254 C CA . PRO A 1 289 ? -14.811 -22.486 9.678 1.00 46.41 289 PRO A CA 1
ATOM 2255 C C . PRO A 1 289 ? -15.743 -23.715 9.589 1.00 46.41 289 PRO A C 1
ATOM 2257 O O . PRO A 1 289 ? -16.757 -23.758 10.289 1.00 46.41 289 PRO A O 1
ATOM 2260 N N . THR A 1 290 ? -15.469 -24.729 8.754 1.00 38.75 290 THR A N 1
ATOM 2261 C CA . THR A 1 290 ? -16.269 -25.967 8.774 1.00 38.75 290 THR A CA 1
ATOM 2262 C C . THR A 1 290 ? -15.831 -26.867 9.931 1.00 38.75 290 THR A C 1
ATOM 2264 O O . THR A 1 290 ? -14.889 -27.641 9.766 1.00 38.75 290 THR A O 1
ATOM 2267 N N . ARG A 1 291 ? -16.541 -26.773 11.069 1.00 44.50 291 ARG A N 1
ATOM 2268 C CA . ARG A 1 291 ? -16.650 -27.766 12.169 1.0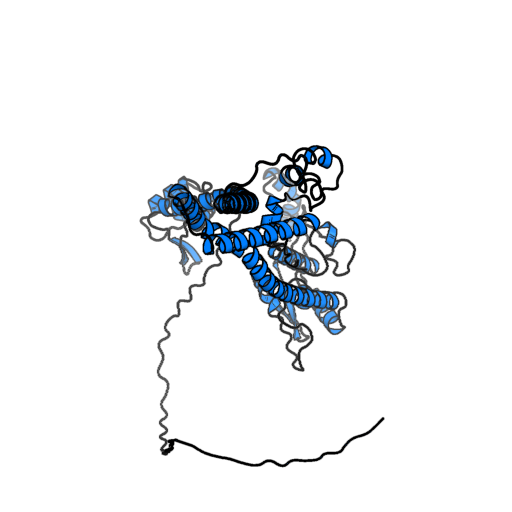0 44.50 291 ARG A CA 1
ATOM 2269 C C . ARG A 1 291 ? -15.643 -28.932 12.062 1.00 44.50 291 ARG A C 1
ATOM 2271 O O . ARG A 1 291 ? -16.008 -30.023 11.619 1.00 44.50 291 ARG A O 1
ATOM 2278 N N . SER A 1 292 ? -14.380 -28.710 12.437 1.00 35.22 292 SER A N 1
ATOM 2279 C CA . SER A 1 292 ? -13.369 -29.767 12.339 1.00 35.22 292 SER A CA 1
ATOM 2280 C C . SER A 1 292 ? -13.509 -30.754 13.495 1.00 35.22 292 SER A C 1
ATOM 2282 O O . SER A 1 292 ? -13.099 -30.483 14.616 1.00 35.22 292 SER A O 1
ATOM 2284 N N . SER A 1 293 ? -14.028 -31.936 13.170 1.00 35.66 293 SER A N 1
ATOM 2285 C CA . SER A 1 293 ? -13.664 -33.195 13.830 1.00 35.66 293 SER A CA 1
ATOM 2286 C C . SER A 1 293 ? -13.943 -33.295 15.340 1.00 35.66 293 SER A C 1
ATOM 2288 O O . SER A 1 293 ? -13.031 -33.279 16.162 1.00 35.66 293 SER A O 1
ATOM 2290 N N . SER A 1 294 ? -15.207 -33.571 15.684 1.00 36.97 294 SER A N 1
ATOM 2291 C CA . SER A 1 294 ? -15.627 -34.354 16.873 1.00 36.97 294 SER A CA 1
ATOM 2292 C C . SER A 1 294 ? -15.260 -33.870 18.291 1.00 36.97 294 SER A C 1
ATOM 2294 O O . SER A 1 294 ? -15.680 -34.513 19.250 1.00 36.97 294 SER A O 1
ATOM 2296 N N . THR A 1 295 ? -14.573 -32.741 18.455 1.00 35.91 295 THR A N 1
ATOM 2297 C CA . THR A 1 295 ? -14.235 -32.156 19.764 1.00 35.91 295 THR A CA 1
ATOM 2298 C C . THR A 1 295 ? -14.804 -30.741 19.842 1.00 35.91 295 THR A C 1
ATOM 2300 O O . THR A 1 295 ? -14.587 -29.939 18.940 1.00 35.91 295 THR A O 1
ATOM 2303 N N . ALA A 1 296 ? -15.558 -30.427 20.898 1.00 46.66 296 ALA A N 1
ATOM 2304 C CA . ALA A 1 296 ? -16.474 -29.277 20.940 1.00 46.66 296 ALA A CA 1
ATOM 2305 C C . ALA A 1 296 ? -15.824 -27.884 21.132 1.00 46.66 296 ALA A C 1
ATOM 2307 O O . ALA A 1 296 ? -16.503 -26.945 21.536 1.00 46.66 296 ALA A O 1
ATOM 2308 N N . VAL A 1 297 ? -14.528 -27.730 20.848 1.00 52.66 297 VAL A N 1
ATOM 2309 C CA . VAL A 1 297 ? -13.818 -26.448 20.975 1.00 52.66 297 VAL A CA 1
ATOM 2310 C C . VAL A 1 297 ? -13.864 -25.713 19.635 1.00 52.66 297 VAL A C 1
ATOM 2312 O O . VAL A 1 297 ? -13.103 -26.021 18.719 1.00 52.66 297 VAL A O 1
ATOM 2315 N N . VAL A 1 298 ? -14.770 -24.742 19.519 1.00 63.09 298 VAL A N 1
ATOM 2316 C CA . VAL A 1 298 ? -14.708 -23.726 18.458 1.00 63.09 298 VAL A CA 1
ATOM 2317 C C . VAL A 1 298 ? -13.595 -22.749 18.823 1.00 63.09 298 VAL A C 1
ATOM 2319 O O . VAL A 1 298 ? -13.580 -22.238 19.940 1.00 63.09 298 VAL A O 1
ATOM 2322 N N . ASP A 1 299 ? -12.666 -22.486 17.904 1.00 72.38 299 ASP A N 1
ATOM 2323 C CA . ASP A 1 299 ? -11.660 -21.454 18.142 1.00 72.38 299 ASP A CA 1
ATOM 2324 C C . ASP A 1 299 ? -12.239 -20.056 17.882 1.00 72.38 299 ASP A C 1
ATOM 2326 O O . ASP A 1 299 ? -12.440 -19.645 16.737 1.00 72.38 299 ASP A O 1
ATOM 2330 N N . GLU A 1 300 ? -12.505 -19.327 18.964 1.00 85.19 300 GLU A N 1
ATOM 2331 C CA . GLU A 1 300 ? -12.968 -17.937 18.946 1.00 85.19 300 GLU A CA 1
ATOM 2332 C C . GLU A 1 300 ? -11.804 -16.925 19.113 1.00 85.19 300 GLU A C 1
ATOM 2334 O O . GLU A 1 300 ? -12.034 -15.721 19.264 1.00 85.19 300 GLU A O 1
ATOM 2339 N N . SER A 1 301 ? -10.537 -17.373 19.033 1.00 85.38 301 SER A N 1
ATOM 2340 C CA . SER A 1 301 ? -9.325 -16.536 19.177 1.00 85.38 301 SER A CA 1
ATOM 2341 C C . SER A 1 301 ? -9.306 -15.292 18.278 1.00 85.38 301 SER A C 1
ATOM 2343 O O . SER A 1 301 ? -8.777 -14.245 18.666 1.00 85.38 301 SER A O 1
ATOM 2345 N N . PHE A 1 302 ? -9.951 -15.363 17.110 1.00 87.19 302 PHE A N 1
ATOM 2346 C CA . PHE A 1 302 ? -10.082 -14.260 16.159 1.00 87.19 302 PHE A CA 1
ATOM 2347 C C . PHE A 1 302 ? -10.779 -13.012 16.735 1.00 87.19 302 PHE A C 1
ATOM 2349 O O . PHE A 1 302 ? -10.640 -11.926 16.167 1.00 87.19 302 PHE A O 1
ATOM 2356 N N . VAL A 1 303 ? -11.508 -13.132 17.854 1.00 90.81 303 VAL A N 1
ATOM 2357 C CA . VAL A 1 303 ? -12.185 -12.015 18.538 1.00 90.81 303 VAL A CA 1
ATOM 2358 C C . VAL A 1 303 ? -11.240 -11.217 19.451 1.00 90.81 303 VAL A C 1
ATOM 2360 O O . VAL A 1 303 ? -11.476 -10.027 19.677 1.00 90.81 303 VAL A O 1
ATOM 2363 N N . LEU A 1 304 ? -10.127 -11.799 19.916 1.00 90.25 304 LEU A N 1
ATOM 2364 C CA . LEU A 1 304 ? -9.196 -11.159 20.864 1.00 90.25 304 LEU A CA 1
ATOM 2365 C C . LEU A 1 304 ? -8.720 -9.747 20.441 1.00 90.25 304 LEU A C 1
ATOM 2367 O O . LEU A 1 304 ? -8.714 -8.852 21.293 1.00 90.25 304 LEU A O 1
ATOM 2371 N N . PRO A 1 305 ? -8.392 -9.463 19.159 1.00 90.44 305 PRO A N 1
ATOM 2372 C CA . PRO A 1 305 ? -7.989 -8.116 18.744 1.00 90.44 305 PRO A CA 1
ATOM 2373 C C . PRO A 1 305 ? -9.132 -7.088 18.806 1.00 90.44 305 PRO A C 1
ATOM 2375 O O . PRO A 1 305 ? -8.872 -5.896 18.975 1.00 90.44 305 PRO A O 1
ATOM 2378 N N . ALA A 1 306 ? -10.395 -7.522 18.701 1.00 90.75 306 ALA A N 1
ATOM 2379 C CA . ALA A 1 306 ? -11.553 -6.650 18.895 1.00 90.75 306 ALA A CA 1
ATOM 2380 C C . ALA A 1 306 ? -11.725 -6.283 20.377 1.00 90.75 306 ALA A C 1
ATOM 2382 O O . ALA A 1 306 ? -11.914 -5.106 20.682 1.00 90.75 306 ALA A O 1
ATOM 2383 N N . LEU A 1 307 ? -11.582 -7.257 21.287 1.00 90.75 307 LEU A N 1
ATOM 2384 C CA . LEU A 1 307 ? -11.609 -7.031 22.740 1.00 90.75 307 LEU A CA 1
ATOM 2385 C C . LEU A 1 307 ? -10.540 -6.019 23.158 1.00 90.75 307 LEU A C 1
ATOM 2387 O O . LEU A 1 307 ? -10.862 -5.000 23.764 1.00 90.75 307 LEU A O 1
ATOM 2391 N N . GLN A 1 308 ? -9.288 -6.240 22.739 1.00 90.31 308 GLN A N 1
ATOM 2392 C CA . GLN A 1 308 ? -8.175 -5.343 23.058 1.00 90.31 308 GLN A CA 1
ATOM 2393 C C . GLN A 1 308 ? -8.382 -3.924 22.502 1.00 90.31 308 GLN A C 1
ATOM 2395 O O . GLN A 1 308 ? -8.024 -2.948 23.161 1.00 90.31 308 GLN A O 1
ATOM 2400 N N . ARG A 1 309 ? -8.955 -3.786 21.297 1.00 89.56 309 ARG A N 1
ATOM 2401 C CA . ARG A 1 309 ? -9.177 -2.476 20.663 1.00 89.56 309 ARG A CA 1
ATOM 2402 C C . ARG A 1 309 ? -10.338 -1.692 21.278 1.00 89.56 309 ARG A C 1
ATOM 2404 O O . ARG A 1 309 ? -10.278 -0.466 21.311 1.00 89.56 309 ARG A O 1
ATOM 2411 N N . PHE A 1 310 ? -11.388 -2.382 21.715 1.00 90.75 310 PHE A N 1
ATOM 2412 C CA . PHE A 1 310 ? -12.651 -1.779 22.153 1.00 90.75 310 PHE A CA 1
ATOM 2413 C C . PHE A 1 310 ? -12.943 -1.963 23.649 1.00 90.75 310 PHE A C 1
ATOM 2415 O O . PHE A 1 310 ? -14.068 -1.722 24.074 1.00 90.75 310 PHE A O 1
ATOM 2422 N N . GLN A 1 311 ? -11.937 -2.370 24.433 1.00 88.56 311 GLN A N 1
ATOM 2423 C CA . GLN A 1 311 ? -12.020 -2.582 25.887 1.00 88.56 311 GLN A CA 1
ATOM 2424 C C . GLN A 1 311 ? -13.149 -3.551 26.291 1.00 88.56 311 GLN A C 1
ATOM 2426 O O . GLN A 1 311 ? -13.794 -3.398 27.327 1.00 88.56 311 GLN A O 1
ATOM 2431 N N . GLY A 1 312 ? -13.388 -4.554 25.441 1.00 88.12 312 GLY A N 1
ATOM 2432 C CA . GLY A 1 312 ? -14.354 -5.615 25.703 1.00 88.12 312 GLY A CA 1
ATOM 2433 C C . GLY A 1 312 ? -13.757 -6.763 26.513 1.00 88.12 312 GLY A C 1
ATOM 2434 O O . GLY A 1 312 ? -12.541 -6.961 26.526 1.00 88.12 312 GLY A O 1
ATOM 2435 N N . HIS A 1 313 ? -14.621 -7.547 27.147 1.00 90.62 313 HIS A N 1
ATOM 2436 C CA . HIS A 1 313 ? -14.266 -8.747 27.905 1.00 90.62 313 HIS A CA 1
ATOM 2437 C C . HIS A 1 313 ? -15.214 -9.912 27.564 1.00 90.62 313 HIS A C 1
ATOM 2439 O O . HIS A 1 313 ? -16.348 -9.673 27.142 1.00 90.62 313 HIS A O 1
ATOM 2445 N N . PRO A 1 314 ? -14.758 -11.171 27.694 1.00 91.50 314 PRO A N 1
ATOM 2446 C CA . PRO A 1 314 ? -15.633 -12.331 27.608 1.00 91.50 314 PRO A CA 1
ATOM 2447 C C . PRO A 1 314 ? -16.409 -12.522 28.918 1.00 91.50 314 PRO A C 1
ATOM 2449 O O . PRO A 1 314 ? -15.826 -12.451 30.000 1.00 91.50 314 PRO A O 1
ATOM 2452 N N . GLU A 1 315 ? -17.692 -12.844 28.809 1.00 89.06 315 GLU A N 1
ATOM 2453 C CA . GLU A 1 315 ? -18.509 -13.399 29.890 1.00 89.06 315 GLU A CA 1
ATOM 2454 C C . GLU A 1 315 ? -19.052 -14.772 29.469 1.00 89.06 315 GLU A C 1
ATOM 2456 O O . GLU A 1 315 ? -19.165 -15.074 28.277 1.00 89.06 315 GLU A O 1
ATOM 2461 N N . VAL A 1 316 ? -19.357 -15.627 30.446 1.00 88.12 316 VAL A N 1
ATOM 2462 C CA . VAL A 1 316 ? -19.874 -16.985 30.219 1.00 88.12 316 VAL A CA 1
ATOM 2463 C C . VAL A 1 316 ? -21.312 -17.056 30.719 1.00 88.12 316 VAL A C 1
ATOM 2465 O O . VAL A 1 316 ? -21.611 -16.625 31.830 1.00 88.12 316 VAL A O 1
ATOM 2468 N N . THR A 1 317 ? -22.195 -17.597 29.886 1.00 84.88 317 THR A N 1
ATOM 2469 C CA . THR A 1 317 ? -23.615 -17.807 30.201 1.00 84.88 317 THR A CA 1
ATOM 2470 C C . THR A 1 317 ? -23.845 -19.013 31.110 1.00 84.88 317 THR A C 1
ATOM 2472 O O . THR A 1 317 ? -23.042 -19.946 31.136 1.00 84.88 317 THR A O 1
ATOM 2475 N N . ASP A 1 318 ? -25.028 -19.083 31.727 1.00 82.38 318 ASP A N 1
ATOM 2476 C CA . ASP A 1 318 ? -25.530 -20.291 32.406 1.00 82.38 318 ASP A CA 1
ATOM 2477 C C . ASP A 1 318 ? -25.587 -21.532 31.485 1.00 82.38 318 ASP A C 1
ATOM 2479 O O . ASP A 1 318 ? -25.580 -22.668 31.956 1.00 82.38 318 ASP A O 1
ATOM 2483 N N . ALA A 1 319 ? -25.629 -21.328 30.161 1.00 79.00 319 ALA A N 1
ATOM 2484 C CA . ALA A 1 319 ? -25.596 -22.386 29.151 1.00 79.00 319 ALA A CA 1
ATOM 2485 C C . ALA A 1 319 ? -24.171 -22.871 28.801 1.00 79.00 319 ALA A C 1
ATOM 2487 O O . ALA A 1 319 ? -24.023 -23.847 28.066 1.00 79.00 319 ALA A O 1
ATOM 2488 N N . GLY A 1 320 ? -23.125 -22.199 29.297 1.00 81.25 320 GLY A N 1
ATOM 2489 C CA . GLY A 1 320 ? -21.721 -22.467 28.967 1.00 81.25 320 GLY A CA 1
ATOM 2490 C C . GLY A 1 320 ? -21.220 -21.810 27.672 1.00 81.25 320 GLY A C 1
ATOM 2491 O O . GLY A 1 320 ? -20.033 -21.909 27.368 1.00 81.25 320 GLY A O 1
ATOM 2492 N N . ASP A 1 321 ? -22.085 -21.114 26.927 1.00 84.62 321 ASP A N 1
ATOM 2493 C CA . ASP A 1 321 ? -21.695 -20.286 25.780 1.00 84.62 321 ASP A CA 1
ATOM 2494 C C . ASP A 1 321 ? -20.947 -19.018 26.231 1.00 84.62 321 ASP A C 1
ATOM 2496 O O . ASP A 1 321 ? -21.313 -18.401 27.237 1.00 84.62 321 ASP A O 1
ATOM 2500 N N . ILE A 1 322 ? -19.956 -18.593 25.438 1.00 86.62 322 ILE A N 1
ATOM 2501 C CA . ILE A 1 322 ? -19.212 -17.335 25.616 1.00 86.62 322 ILE A CA 1
ATOM 2502 C C . ILE A 1 322 ? -19.907 -16.191 24.854 1.00 86.62 322 ILE A C 1
ATOM 2504 O O . ILE A 1 322 ? -20.293 -16.336 23.689 1.00 86.62 322 ILE A O 1
ATOM 2508 N N . ILE A 1 323 ? -20.027 -15.035 25.510 1.00 91.06 323 ILE A N 1
ATOM 2509 C CA . ILE A 1 323 ? -20.480 -13.751 24.952 1.00 91.06 323 ILE A CA 1
ATOM 2510 C C . ILE A 1 323 ? -19.360 -12.723 25.142 1.00 91.06 323 ILE A C 1
ATOM 2512 O O . ILE A 1 323 ? -18.596 -12.796 26.101 1.00 91.06 323 ILE A O 1
ATOM 2516 N N . TYR A 1 324 ? -19.270 -11.735 24.253 1.00 92.12 324 TYR A N 1
ATOM 2517 C CA . TYR A 1 324 ? -18.339 -10.618 24.387 1.00 92.12 324 TYR A CA 1
ATOM 2518 C C . TYR A 1 324 ? -19.078 -9.314 24.674 1.00 92.12 324 TYR A C 1
ATOM 2520 O O . TYR A 1 324 ? -19.889 -8.857 23.862 1.00 92.12 324 TYR A O 1
ATOM 2528 N N . VAL A 1 325 ? -18.765 -8.709 25.819 1.00 91.19 325 VAL A N 1
ATOM 2529 C CA . VAL A 1 325 ? -19.381 -7.475 26.314 1.00 91.19 325 VAL A CA 1
ATOM 2530 C C . VAL A 1 325 ? -18.403 -6.310 26.158 1.00 91.19 325 VAL A C 1
ATOM 2532 O O . VAL A 1 325 ? -17.225 -6.406 26.495 1.00 91.19 325 VAL A O 1
ATOM 2535 N N . PHE A 1 326 ? -18.899 -5.193 25.630 1.00 91.38 326 PHE A N 1
ATOM 2536 C CA . PHE A 1 326 ? -18.158 -3.986 25.267 1.00 91.38 326 PHE A CA 1
ATOM 2537 C C . PHE A 1 326 ? -18.817 -2.754 25.919 1.00 91.38 326 PHE A C 1
ATOM 2539 O O . PHE A 1 326 ? -19.617 -2.068 25.272 1.00 91.38 326 PHE A O 1
ATOM 2546 N N . PRO A 1 327 ? -18.501 -2.438 27.192 1.00 83.75 327 PRO A N 1
ATOM 2547 C CA . PRO A 1 327 ? -19.184 -1.380 27.945 1.00 83.75 327 PRO A CA 1
ATOM 2548 C C . PRO A 1 327 ? -19.141 -0.001 27.274 1.00 83.75 327 PRO A C 1
ATOM 2550 O O . PRO A 1 327 ? -20.111 0.746 27.327 1.00 83.75 327 PRO A O 1
ATOM 2553 N N . SER A 1 328 ? -18.055 0.322 26.564 1.00 81.50 328 SER A N 1
ATOM 2554 C CA . SER A 1 328 ? -17.867 1.603 25.863 1.00 81.50 328 SER A CA 1
ATOM 2555 C C . SER A 1 328 ? -18.846 1.859 24.701 1.00 81.50 328 SER A C 1
ATOM 2557 O O . SER A 1 328 ? -18.770 2.912 24.073 1.00 81.50 328 SER A O 1
ATOM 2559 N N . PHE A 1 329 ? -19.732 0.909 24.379 1.00 79.69 329 PHE A N 1
ATOM 2560 C CA . PHE A 1 329 ? -20.665 0.970 23.246 1.00 79.69 329 PHE A CA 1
ATOM 2561 C C . PHE A 1 329 ? -22.145 1.117 23.641 1.00 79.69 329 PHE A C 1
ATOM 2563 O O . PHE A 1 329 ? -22.999 1.169 22.753 1.00 79.69 329 PHE A O 1
ATOM 2570 N N . SER A 1 330 ? -22.464 1.200 24.936 1.00 68.75 330 SER A N 1
ATOM 2571 C CA . SER A 1 330 ? -23.844 1.341 25.425 1.00 68.75 330 SER A CA 1
ATOM 2572 C C . SER A 1 330 ? -24.354 2.786 25.399 1.00 68.75 330 SER A C 1
ATOM 2574 O O . SER A 1 330 ? -25.478 3.038 24.958 1.00 68.75 330 SER A O 1
ATOM 2576 N N . THR A 1 331 ? -23.524 3.747 25.807 1.00 64.38 331 THR A N 1
ATOM 2577 C CA . THR A 1 331 ? -23.820 5.187 25.742 1.00 64.38 331 THR A CA 1
ATOM 2578 C C . THR A 1 331 ? -23.652 5.704 24.314 1.00 64.38 331 THR A C 1
ATOM 2580 O O . THR A 1 331 ? -22.664 5.403 23.643 1.00 64.38 331 THR A O 1
ATOM 2583 N N . THR A 1 332 ? -24.619 6.465 23.793 1.00 61.94 332 THR A N 1
ATOM 2584 C CA . THR A 1 332 ? -24.618 6.861 22.373 1.00 61.94 332 THR A CA 1
ATOM 2585 C C . THR A 1 332 ? -25.426 8.138 22.108 1.00 61.94 332 THR A C 1
ATOM 2587 O O . THR A 1 332 ? -26.635 8.153 22.281 1.00 61.94 332 THR A O 1
ATOM 2590 N N . GLY A 1 333 ? -24.800 9.195 21.578 1.00 53.56 333 GLY A N 1
ATOM 2591 C CA . GLY A 1 333 ? -25.480 10.471 21.274 1.00 53.56 333 GLY A CA 1
ATOM 2592 C C . GLY A 1 333 ? -26.427 10.477 20.058 1.00 53.56 333 GLY A C 1
ATOM 2593 O O . GLY A 1 333 ? -26.955 11.523 19.697 1.00 53.56 333 GLY A O 1
ATOM 2594 N N . SER A 1 334 ? -26.625 9.348 19.365 1.00 51.16 334 SER A N 1
ATOM 2595 C CA . SER A 1 334 ? -27.548 9.263 18.219 1.00 51.16 334 SER A CA 1
ATOM 2596 C C . SER A 1 334 ? -27.994 7.834 17.899 1.00 51.16 334 SER A C 1
ATOM 2598 O O . SER A 1 334 ? -27.180 6.910 17.821 1.00 51.16 334 SER A O 1
ATOM 2600 N N . LYS A 1 335 ? -29.290 7.626 17.631 1.00 50.72 335 LYS A N 1
ATOM 2601 C CA . LYS A 1 335 ? -29.768 6.353 17.064 1.00 50.72 335 LYS A CA 1
ATOM 2602 C C . LYS A 1 335 ? -29.252 6.215 15.627 1.00 50.72 335 LYS A C 1
ATOM 2604 O O . LYS A 1 335 ? -29.729 6.907 14.733 1.00 50.72 335 LYS A O 1
ATOM 2609 N N . MET A 1 336 ? -28.284 5.325 15.412 1.00 49.09 336 MET A N 1
ATOM 2610 C CA . MET A 1 336 ? -27.906 4.884 14.065 1.00 49.09 336 MET A CA 1
ATOM 2611 C C . MET A 1 336 ? -28.974 3.936 13.493 1.00 49.09 336 MET A C 1
ATOM 2613 O O . MET A 1 336 ? -29.666 3.273 14.270 1.00 49.09 336 MET A O 1
ATOM 2617 N N . PRO A 1 337 ? -29.116 3.846 12.157 1.00 47.62 337 PRO A N 1
ATOM 2618 C CA . PRO A 1 337 ? -29.948 2.824 11.533 1.00 47.62 337 PRO A CA 1
ATOM 2619 C C . PRO A 1 337 ? -29.400 1.420 11.829 1.00 47.62 337 PRO A C 1
ATOM 2621 O O . PRO A 1 337 ? -28.195 1.239 12.022 1.00 47.62 337 PRO A O 1
ATOM 2624 N N . ASN A 1 338 ? -30.279 0.414 11.832 1.00 48.72 338 ASN A N 1
ATOM 2625 C CA . ASN A 1 338 ? -29.879 -0.976 12.051 1.00 48.72 338 ASN A CA 1
ATOM 2626 C C . ASN A 1 338 ? -28.833 -1.416 11.013 1.00 48.72 338 ASN A C 1
ATOM 2628 O O . ASN A 1 338 ? -29.031 -1.263 9.804 1.00 48.72 338 ASN A O 1
ATOM 2632 N N . VAL A 1 339 ? -27.744 -2.027 11.490 1.00 50.59 339 VAL A N 1
ATOM 2633 C CA . VAL A 1 339 ? -26.744 -2.682 10.636 1.00 50.59 339 VAL A CA 1
ATOM 2634 C C . VAL A 1 339 ? -27.315 -4.021 10.182 1.00 50.59 339 VAL A C 1
ATOM 2636 O O . VAL A 1 339 ? -27.060 -5.071 10.764 1.00 50.59 339 VAL A O 1
ATOM 2639 N N . GLU A 1 340 ? -28.163 -3.955 9.165 1.00 46.84 340 GLU A N 1
ATOM 2640 C CA . GLU A 1 340 ? -28.897 -5.100 8.650 1.00 46.84 340 GLU A CA 1
ATOM 2641 C C . GLU A 1 340 ? -27.935 -6.139 8.041 1.00 46.84 340 GLU A C 1
ATOM 2643 O O . GLU A 1 340 ? -27.206 -5.857 7.088 1.00 46.84 340 GLU A O 1
ATOM 2648 N N . PHE A 1 341 ? -27.916 -7.346 8.619 1.00 44.78 341 PHE A N 1
ATOM 2649 C CA . PHE A 1 341 ? -27.158 -8.489 8.090 1.00 44.78 341 PHE A CA 1
ATOM 2650 C C . PHE A 1 341 ? -27.813 -9.075 6.822 1.00 44.78 341 PHE A C 1
ATOM 2652 O O . PHE A 1 341 ? -27.139 -9.718 6.016 1.00 44.78 341 PHE A O 1
ATOM 2659 N N . ALA A 1 342 ? -29.108 -8.812 6.603 1.00 36.34 342 ALA A N 1
ATOM 2660 C CA . ALA A 1 342 ? -29.788 -9.085 5.341 1.00 36.34 342 ALA A CA 1
ATOM 2661 C C . ALA A 1 342 ? -29.422 -8.034 4.270 1.00 36.34 342 ALA A C 1
ATOM 2663 O O . ALA A 1 342 ? -29.148 -6.872 4.560 1.00 36.34 342 ALA A O 1
ATOM 2664 N N . GLY A 1 343 ? -29.358 -8.457 3.005 1.00 37.97 343 GLY A N 1
ATOM 2665 C CA . GLY A 1 343 ? -28.832 -7.629 1.914 1.00 37.97 343 GLY A CA 1
ATOM 2666 C C . GLY A 1 343 ? -29.860 -6.731 1.211 1.00 37.97 343 GLY A C 1
ATOM 2667 O O . GLY A 1 343 ? -31.059 -6.963 1.284 1.00 37.97 343 GLY A O 1
ATOM 2668 N N . ARG A 1 344 ? -29.340 -5.799 0.391 1.00 37.75 344 ARG A N 1
ATOM 2669 C CA . ARG A 1 344 ? -30.066 -4.856 -0.499 1.00 37.75 344 ARG A CA 1
ATOM 2670 C C . ARG A 1 344 ? -30.843 -3.729 0.204 1.00 37.75 344 ARG A C 1
ATOM 2672 O O . ARG A 1 344 ? -32.059 -3.634 0.089 1.00 37.75 344 ARG A O 1
ATOM 2679 N N . GLY A 1 345 ? -30.119 -2.789 0.808 1.00 36.41 345 GLY A N 1
ATOM 2680 C CA . GLY A 1 345 ? -30.725 -1.547 1.293 1.00 36.41 345 GLY A CA 1
ATOM 2681 C C . GLY A 1 345 ? -29.716 -0.603 1.933 1.00 36.41 345 GLY A C 1
ATOM 2682 O O . GLY A 1 345 ? -28.952 0.071 1.243 1.00 36.41 345 GLY A O 1
ATOM 2683 N N . SER A 1 346 ? -29.713 -0.569 3.264 1.00 39.03 346 SER A N 1
ATOM 2684 C CA . SER A 1 346 ? -29.057 0.484 4.048 1.00 39.03 346 SER A CA 1
ATOM 2685 C C . SER A 1 346 ? -27.523 0.492 3.945 1.00 39.03 346 SER A C 1
ATOM 2687 O O . SER A 1 346 ? -26.908 1.537 3.749 1.00 39.03 346 SER A O 1
ATOM 2689 N N . ALA A 1 347 ? -26.889 -0.686 3.981 1.00 42.16 347 ALA A N 1
ATOM 2690 C CA . ALA A 1 347 ? -25.435 -0.849 4.127 1.00 42.16 347 ALA A CA 1
ATOM 2691 C C . ALA A 1 347 ? -24.558 -0.201 3.024 1.00 42.16 347 ALA A C 1
ATOM 2693 O O . ALA A 1 347 ? -23.364 0.025 3.240 1.00 42.16 347 ALA A O 1
ATOM 2694 N N . ALA A 1 348 ? -25.138 0.108 1.858 1.00 41.59 348 ALA A N 1
ATOM 2695 C CA . ALA A 1 348 ? -24.468 0.820 0.768 1.00 41.59 348 ALA A CA 1
ATOM 2696 C C . ALA A 1 348 ? -24.501 2.353 0.927 1.00 41.59 348 ALA A C 1
ATOM 2698 O O . ALA A 1 348 ? -23.616 3.031 0.407 1.00 41.59 348 ALA A O 1
ATOM 2699 N N . ARG A 1 349 ? -25.493 2.898 1.646 1.00 40.31 349 ARG A N 1
ATOM 2700 C CA . ARG A 1 349 ? -25.718 4.345 1.801 1.00 40.31 349 ARG A CA 1
ATOM 2701 C C . ARG A 1 349 ? -24.650 5.000 2.681 1.00 40.31 349 ARG A C 1
ATOM 2703 O O . ARG A 1 349 ? -24.158 6.069 2.341 1.00 40.31 349 ARG A O 1
ATOM 2710 N N . ASP A 1 350 ? -24.210 4.289 3.717 1.00 44.75 350 ASP A N 1
ATOM 2711 C CA . ASP A 1 350 ? -23.174 4.738 4.660 1.00 44.75 350 ASP A CA 1
ATOM 2712 C C . ASP A 1 350 ? -21.737 4.387 4.203 1.00 44.75 350 ASP A C 1
ATOM 2714 O O . ASP A 1 350 ? -20.785 4.463 4.979 1.00 44.75 350 ASP A O 1
ATOM 2718 N N . GLY A 1 351 ? -21.553 3.915 2.961 1.00 49.78 351 GLY A N 1
ATOM 2719 C CA . GLY A 1 351 ? -20.240 3.571 2.384 1.00 49.78 351 GLY A CA 1
ATOM 2720 C C . GLY A 1 351 ? -19.503 2.382 3.031 1.00 49.78 351 GLY A C 1
ATOM 2721 O O . GLY A 1 351 ? -18.393 2.040 2.620 1.00 49.78 351 GLY A O 1
ATOM 2722 N N . LEU A 1 352 ? -20.101 1.724 4.029 1.00 54.66 352 LEU A N 1
ATOM 2723 C CA . LEU A 1 352 ? -19.476 0.675 4.847 1.00 54.66 352 LEU A CA 1
ATOM 2724 C C . LEU A 1 352 ? -19.418 -0.714 4.169 1.00 54.66 352 LEU A C 1
ATOM 2726 O O . LEU A 1 352 ? -18.770 -1.622 4.692 1.00 54.66 352 LEU A O 1
ATOM 2730 N N . GLY A 1 353 ? -20.080 -0.920 3.023 1.00 56.53 353 GLY A N 1
ATOM 2731 C CA . GLY A 1 353 ? -19.956 -2.128 2.186 1.00 56.53 353 GLY A CA 1
ATOM 2732 C C . GLY A 1 353 ? -21.068 -3.172 2.367 1.00 56.53 353 GLY A C 1
ATOM 2733 O O . GLY A 1 353 ? -22.181 -2.833 2.749 1.00 56.53 353 GLY A O 1
ATOM 2734 N N . GLY A 1 354 ? -20.777 -4.443 2.071 1.00 67.75 354 GLY A N 1
ATOM 2735 C CA . GLY A 1 354 ? -21.740 -5.556 2.152 1.00 67.75 354 GLY A CA 1
ATOM 2736 C C . GLY A 1 354 ? -21.836 -6.241 3.533 1.00 67.75 354 GLY A C 1
ATOM 2737 O O . GLY A 1 354 ? -21.286 -5.724 4.507 1.00 67.75 354 GLY A O 1
ATOM 2738 N N . PRO A 1 355 ? -22.490 -7.421 3.615 1.00 74.19 355 PRO A N 1
ATOM 2739 C CA . PRO A 1 355 ? -22.680 -8.190 4.858 1.00 74.19 355 PRO A CA 1
ATOM 2740 C C . PRO A 1 355 ? -21.419 -8.930 5.359 1.00 74.19 355 PRO A C 1
ATOM 2742 O O . PRO A 1 355 ? -21.471 -9.640 6.357 1.00 74.19 355 PRO A O 1
ATOM 2745 N N . SER A 1 356 ? -20.281 -8.787 4.674 1.00 82.56 356 SER A N 1
ATOM 2746 C CA . SER A 1 356 ? -18.967 -9.291 5.095 1.00 82.56 356 SER A CA 1
ATOM 2747 C C . SER A 1 356 ? -17.839 -8.394 4.575 1.00 82.56 356 SER A C 1
ATOM 2749 O O . SER A 1 356 ? -18.016 -7.623 3.623 1.00 82.56 356 SER A O 1
ATOM 2751 N N . LEU A 1 357 ? -16.661 -8.475 5.201 1.00 87.06 357 LEU A N 1
ATOM 2752 C CA . LEU A 1 357 ? -15.476 -7.714 4.798 1.00 87.06 357 LEU A CA 1
ATOM 2753 C C . LEU A 1 357 ? -14.771 -8.372 3.600 1.00 87.06 357 LEU A C 1
ATOM 2755 O O . LEU A 1 357 ? -13.911 -9.242 3.760 1.00 87.06 357 LEU A O 1
ATOM 2759 N N . VAL A 1 358 ? -15.116 -7.914 2.396 1.00 87.62 358 VAL A N 1
ATOM 2760 C CA . VAL A 1 358 ? -14.507 -8.376 1.141 1.00 87.62 358 VAL A CA 1
ATOM 2761 C C . VAL A 1 358 ? -13.215 -7.607 0.831 1.00 87.62 358 VAL A C 1
ATOM 2763 O O . VAL A 1 358 ? -13.223 -6.394 0.606 1.00 87.62 358 VAL A O 1
ATOM 2766 N N . GLU A 1 359 ? -12.105 -8.339 0.770 1.00 87.62 359 GLU A N 1
ATOM 2767 C CA . GLU A 1 359 ? -10.823 -7.898 0.210 1.00 87.62 359 GLU A CA 1
ATOM 2768 C C . GLU A 1 359 ? -10.886 -7.909 -1.328 1.00 87.62 359 GLU A C 1
ATOM 2770 O O . GLU A 1 359 ? -11.361 -8.871 -1.935 1.00 87.62 359 GLU A O 1
ATOM 2775 N N . LYS A 1 360 ? -10.373 -6.865 -1.984 1.00 89.00 360 LYS A N 1
ATOM 2776 C CA . LYS A 1 360 ? -10.185 -6.839 -3.440 1.00 89.00 360 LYS A CA 1
ATOM 2777 C C . LYS A 1 360 ? -8.943 -7.658 -3.805 1.00 89.00 360 LYS A C 1
ATOM 2779 O O . LYS A 1 360 ? -7.881 -7.465 -3.219 1.00 89.00 360 LYS A O 1
ATOM 2784 N N . GLU A 1 361 ? -9.046 -8.532 -4.804 1.00 90.25 361 GLU A N 1
ATOM 2785 C CA . GLU A 1 361 ? -7.864 -9.158 -5.409 1.00 90.25 361 GLU A CA 1
ATOM 2786 C C . GLU A 1 361 ? -6.937 -8.092 -6.013 1.00 90.25 361 GLU A C 1
ATOM 2788 O O . GLU A 1 361 ? -7.413 -7.156 -6.660 1.00 90.25 361 GLU A O 1
ATOM 2793 N N . LEU A 1 362 ? -5.614 -8.228 -5.842 1.00 85.06 362 LEU A N 1
ATOM 2794 C CA . LEU A 1 362 ? -4.681 -7.274 -6.448 1.00 85.06 362 LEU A CA 1
ATOM 2795 C C . LEU A 1 362 ? -4.489 -7.636 -7.930 1.00 85.06 362 LEU A C 1
ATOM 2797 O O . LEU A 1 362 ? -4.220 -8.790 -8.282 1.00 85.06 362 LEU A O 1
ATOM 2801 N N . THR A 1 363 ? -4.665 -6.647 -8.805 1.00 87.00 363 THR A N 1
ATOM 2802 C CA . THR A 1 363 ? -4.647 -6.800 -10.264 1.00 87.00 363 THR A CA 1
ATOM 2803 C C . THR A 1 363 ? -3.239 -6.629 -10.848 1.00 87.00 363 THR A C 1
ATOM 2805 O O . THR A 1 363 ? -2.371 -5.978 -10.263 1.00 87.00 363 THR A O 1
ATOM 2808 N N . MET A 1 364 ? -2.994 -7.206 -12.034 1.00 85.06 364 MET A N 1
ATOM 2809 C CA . MET A 1 364 ? -1.747 -6.970 -12.789 1.00 85.06 364 MET A CA 1
ATOM 2810 C C . MET A 1 364 ? -1.596 -5.501 -13.191 1.00 85.06 364 MET A C 1
ATOM 2812 O O . MET A 1 364 ? -0.517 -4.937 -13.094 1.00 85.06 364 MET A O 1
ATOM 2816 N N . SER A 1 365 ? -2.680 -4.882 -13.634 1.00 85.81 365 SER A N 1
ATOM 2817 C CA . SER A 1 365 ? -2.748 -3.483 -14.043 1.00 85.81 365 SER A CA 1
ATOM 2818 C C . SER A 1 365 ? -4.220 -3.080 -14.062 1.00 85.81 365 SER A C 1
ATOM 2820 O O . SER A 1 365 ? -5.091 -3.945 -14.230 1.00 85.81 365 SER A O 1
ATOM 2822 N N . ARG A 1 366 ? -4.506 -1.789 -13.898 1.00 85.19 366 ARG A N 1
ATOM 2823 C CA . ARG A 1 366 ? -5.826 -1.192 -14.145 1.00 85.19 366 ARG A CA 1
ATOM 2824 C C . ARG A 1 366 ? -6.023 -0.736 -15.596 1.00 85.19 366 ARG A C 1
ATOM 2826 O O . ARG A 1 366 ? -7.165 -0.575 -15.989 1.00 85.19 366 ARG A O 1
ATOM 2833 N N . ALA A 1 367 ? -4.966 -0.621 -16.407 1.00 83.25 367 ALA A N 1
ATOM 2834 C CA . ALA A 1 367 ? -5.024 -0.082 -17.774 1.00 83.25 367 ALA A CA 1
ATOM 2835 C C . ALA A 1 367 ? -6.115 -0.735 -18.651 1.00 83.25 367 ALA A C 1
ATOM 2837 O O . ALA A 1 367 ? -6.334 -1.944 -18.523 1.00 83.25 367 ALA A O 1
ATOM 2838 N N . PRO A 1 368 ? -6.760 -0.019 -19.585 1.00 82.62 368 PRO A N 1
ATOM 2839 C CA . PRO A 1 368 ? -7.676 -0.626 -20.547 1.00 82.62 368 PRO A CA 1
ATOM 2840 C C . PRO A 1 368 ? -6.958 -1.671 -21.418 1.00 82.62 368 PRO A C 1
ATOM 2842 O O . PRO A 1 368 ? -5.753 -1.584 -21.674 1.00 82.62 368 PRO A O 1
ATOM 2845 N N . ILE A 1 369 ? -7.690 -2.693 -21.875 1.00 83.12 369 ILE A N 1
ATOM 2846 C CA . ILE A 1 369 ? -7.079 -3.899 -22.462 1.00 83.12 369 ILE A CA 1
ATOM 2847 C C . ILE A 1 369 ? -6.236 -3.609 -23.716 1.00 83.12 369 ILE A C 1
ATOM 2849 O O . ILE A 1 369 ? -5.166 -4.196 -23.862 1.00 83.12 369 ILE A O 1
ATOM 2853 N N . GLY A 1 370 ? -6.650 -2.646 -24.550 1.00 82.69 370 GLY A N 1
ATOM 2854 C CA . GLY A 1 370 ? -5.893 -2.203 -25.727 1.00 82.69 370 GLY A CA 1
ATOM 2855 C C . GLY A 1 370 ? -4.559 -1.525 -25.389 1.00 82.69 370 GLY A C 1
ATOM 2856 O O . GLY A 1 370 ? -3.561 -1.760 -26.066 1.00 82.69 370 GLY A O 1
ATOM 2857 N N . GLN A 1 371 ? -4.490 -0.755 -24.296 1.00 86.50 371 GLN A N 1
ATOM 2858 C CA . GLN A 1 371 ? -3.210 -0.216 -23.826 1.00 86.50 371 GLN A CA 1
ATOM 2859 C C . GLN A 1 371 ? -2.305 -1.339 -23.307 1.00 86.50 371 GLN A C 1
ATOM 2861 O O . GLN A 1 371 ? -1.119 -1.351 -23.624 1.00 86.50 371 GLN A O 1
ATOM 2866 N N . ARG A 1 372 ? -2.842 -2.335 -22.580 1.00 87.94 372 ARG A N 1
ATOM 2867 C CA . ARG A 1 372 ? -2.038 -3.491 -22.130 1.00 87.94 372 ARG A CA 1
ATOM 2868 C C . ARG A 1 372 ? -1.448 -4.267 -23.306 1.00 87.94 372 ARG A C 1
ATOM 2870 O O . ARG A 1 372 ? -0.262 -4.581 -23.270 1.00 87.94 372 ARG A O 1
ATOM 2877 N N . THR A 1 373 ? -2.236 -4.567 -24.341 1.00 88.25 373 THR A N 1
ATOM 2878 C CA . THR A 1 373 ? -1.730 -5.292 -25.520 1.00 88.25 373 THR A CA 1
ATOM 2879 C C . THR A 1 373 ? -0.705 -4.470 -26.298 1.00 88.25 373 THR A C 1
ATOM 2881 O O . THR A 1 373 ? 0.318 -5.026 -26.690 1.00 88.25 373 THR A O 1
ATOM 2884 N N . MET A 1 374 ? -0.902 -3.154 -26.440 1.00 88.69 374 MET A N 1
ATOM 2885 C CA . MET A 1 374 ? 0.075 -2.252 -27.063 1.00 88.69 374 MET A CA 1
ATOM 2886 C C . MET A 1 374 ? 1.398 -2.193 -26.281 1.00 88.69 374 MET A C 1
ATOM 2888 O O . MET A 1 374 ? 2.463 -2.331 -26.877 1.00 88.69 374 MET A O 1
ATOM 2892 N N . VAL A 1 375 ? 1.351 -2.056 -24.949 1.00 90.56 375 VAL A N 1
ATOM 2893 C CA . VAL A 1 375 ? 2.543 -2.074 -24.078 1.00 90.56 375 VAL A CA 1
ATOM 2894 C C . VAL A 1 375 ? 3.283 -3.413 -24.177 1.00 90.56 375 VAL A C 1
ATOM 2896 O O . VAL A 1 375 ? 4.509 -3.426 -24.278 1.00 90.56 375 VAL A O 1
ATOM 2899 N N . ILE A 1 376 ? 2.560 -4.540 -24.181 1.00 91.75 376 ILE A N 1
ATOM 2900 C CA . ILE A 1 376 ? 3.154 -5.879 -24.325 1.00 91.75 376 ILE A CA 1
ATOM 2901 C C . ILE A 1 376 ? 3.819 -6.031 -25.698 1.00 91.75 376 ILE A C 1
ATOM 2903 O O . ILE A 1 376 ? 4.970 -6.457 -25.766 1.00 91.75 376 ILE A O 1
ATOM 2907 N N . ALA A 1 377 ? 3.142 -5.641 -26.783 1.00 91.94 377 ALA A N 1
ATOM 2908 C CA . ALA A 1 377 ? 3.695 -5.700 -28.135 1.00 91.94 377 ALA A CA 1
ATOM 2909 C C . ALA A 1 377 ? 4.958 -4.832 -28.273 1.00 91.94 377 ALA A C 1
ATOM 2911 O O . ALA A 1 377 ? 5.971 -5.294 -28.799 1.00 91.94 377 ALA A O 1
ATOM 2912 N N . LEU A 1 378 ? 4.936 -3.609 -27.734 1.00 91.69 378 LEU A N 1
ATOM 2913 C CA . LEU A 1 378 ? 6.081 -2.699 -27.757 1.00 91.69 378 LEU A CA 1
ATOM 2914 C C . LEU A 1 378 ? 7.255 -3.223 -26.903 1.00 91.69 378 LEU A C 1
ATOM 2916 O O . LEU A 1 378 ? 8.413 -3.110 -27.303 1.00 91.69 378 LEU A O 1
ATOM 2920 N N . GLY A 1 379 ? 6.964 -3.879 -25.775 1.00 93.06 379 GLY A N 1
ATOM 2921 C CA . GLY A 1 379 ? 7.953 -4.603 -24.970 1.00 93.06 379 GLY A CA 1
ATOM 2922 C C . GLY A 1 379 ? 8.596 -5.780 -25.713 1.00 93.06 379 GLY A C 1
ATOM 2923 O O . GLY A 1 379 ? 9.816 -5.931 -25.674 1.00 93.06 379 GLY A O 1
ATOM 2924 N N . VAL A 1 380 ? 7.807 -6.574 -26.446 1.00 95.06 380 VAL A N 1
ATOM 2925 C CA . VAL A 1 380 ? 8.317 -7.666 -27.299 1.00 95.06 380 VAL A CA 1
ATOM 2926 C C . VAL A 1 380 ? 9.213 -7.119 -28.414 1.00 95.06 380 VAL A C 1
ATOM 2928 O O . VAL A 1 380 ? 10.298 -7.656 -28.629 1.00 95.06 380 VAL A O 1
ATOM 2931 N N . VAL A 1 381 ? 8.823 -6.017 -29.066 1.00 94.88 381 VAL A N 1
ATOM 2932 C CA . VAL A 1 381 ? 9.666 -5.322 -30.057 1.00 94.88 381 VAL A CA 1
ATOM 2933 C C . VAL A 1 381 ? 10.993 -4.861 -29.441 1.00 94.88 381 VAL A C 1
ATOM 2935 O O . VAL A 1 381 ? 12.039 -5.078 -30.050 1.00 94.88 381 VAL A O 1
ATOM 2938 N N . ASN A 1 382 ? 10.989 -4.302 -28.225 1.00 94.88 382 ASN A N 1
ATOM 2939 C CA . ASN A 1 382 ? 12.221 -3.907 -27.531 1.00 94.88 382 ASN A CA 1
ATOM 2940 C C . ASN A 1 382 ? 13.142 -5.110 -27.254 1.00 94.88 382 ASN A C 1
ATOM 2942 O O . ASN A 1 382 ? 14.333 -5.058 -27.550 1.00 94.88 382 ASN A O 1
ATOM 2946 N N . VAL A 1 383 ? 12.596 -6.217 -26.738 1.00 95.94 383 VAL A N 1
ATOM 2947 C CA . VAL A 1 383 ? 13.368 -7.439 -26.443 1.00 95.94 383 VAL A CA 1
ATOM 2948 C C . VAL A 1 383 ? 13.962 -8.046 -27.718 1.00 95.94 383 VAL A C 1
ATOM 2950 O O . VAL A 1 383 ? 15.154 -8.349 -27.747 1.00 95.94 383 VAL A O 1
ATOM 2953 N N . LEU A 1 384 ? 13.177 -8.177 -28.792 1.00 96.19 384 LEU A N 1
ATOM 2954 C CA . LEU A 1 384 ? 13.662 -8.686 -30.082 1.00 96.19 384 LEU A CA 1
ATOM 2955 C C . LEU A 1 384 ? 14.704 -7.751 -30.715 1.00 96.19 384 LEU A C 1
ATOM 2957 O O . LEU A 1 384 ? 15.698 -8.223 -31.271 1.00 96.19 384 LEU A O 1
ATOM 2961 N N . GLY A 1 385 ? 14.523 -6.435 -30.587 1.00 94.19 385 GLY A N 1
ATOM 2962 C CA . GLY A 1 385 ? 15.512 -5.440 -30.993 1.00 94.19 385 GLY A CA 1
ATOM 2963 C C . GLY A 1 385 ? 16.841 -5.634 -30.263 1.00 94.19 385 GLY A C 1
ATOM 2964 O O . GLY A 1 385 ? 17.880 -5.771 -30.901 1.00 94.19 385 GLY A O 1
ATOM 2965 N N . VAL A 1 386 ? 16.830 -5.722 -28.931 1.00 95.56 386 VAL A N 1
ATOM 2966 C CA . VAL A 1 386 ? 18.076 -5.872 -28.163 1.00 95.56 386 VAL A CA 1
ATOM 2967 C C . VAL A 1 386 ? 18.749 -7.224 -28.432 1.00 95.56 386 VAL A C 1
ATOM 2969 O O . VAL A 1 386 ? 19.966 -7.266 -28.595 1.00 95.56 386 VAL A O 1
ATOM 2972 N N . LEU A 1 387 ? 17.990 -8.316 -28.582 1.00 95.25 387 LEU A N 1
ATOM 2973 C CA . LEU A 1 387 ? 18.549 -9.625 -28.955 1.00 95.25 387 LEU A CA 1
ATOM 2974 C C . LEU A 1 387 ? 19.195 -9.614 -30.353 1.00 95.25 387 LEU A C 1
ATOM 2976 O O . LEU A 1 387 ? 20.300 -10.129 -30.525 1.00 95.25 387 LEU A O 1
ATOM 2980 N N . THR A 1 388 ? 18.550 -8.997 -31.349 1.00 94.12 388 THR A N 1
ATOM 2981 C CA . THR A 1 388 ? 19.110 -8.889 -32.711 1.00 94.12 388 THR A CA 1
ATOM 2982 C C . THR A 1 388 ? 20.296 -7.925 -32.788 1.00 94.12 388 THR A C 1
ATOM 2984 O O . THR A 1 388 ? 21.249 -8.193 -33.522 1.00 94.12 388 THR A O 1
ATOM 2987 N N . LEU A 1 389 ? 20.300 -6.855 -31.985 1.00 92.75 389 LEU A N 1
ATOM 2988 C CA . LEU A 1 389 ? 21.457 -5.980 -31.799 1.00 92.75 389 LEU A CA 1
ATOM 2989 C C . LEU A 1 389 ? 22.637 -6.741 -31.172 1.00 92.75 389 LEU A C 1
ATOM 2991 O O . LEU A 1 389 ? 23.750 -6.650 -31.683 1.00 92.75 389 LEU A O 1
ATOM 2995 N N . GLY A 1 390 ? 22.392 -7.537 -30.127 1.00 92.25 390 GLY A N 1
ATOM 2996 C CA . GLY A 1 390 ? 23.405 -8.375 -29.476 1.00 92.25 390 GLY A CA 1
ATOM 2997 C C . GLY A 1 390 ? 24.026 -9.402 -30.426 1.00 92.25 390 GLY A C 1
ATOM 2998 O O . GLY A 1 390 ? 25.249 -9.510 -30.501 1.00 92.25 390 GLY A O 1
ATOM 2999 N N . ALA A 1 391 ? 23.201 -10.089 -31.223 1.00 91.44 391 ALA A N 1
ATOM 3000 C CA . ALA A 1 391 ? 23.673 -11.017 -32.252 1.00 91.44 391 ALA A CA 1
ATOM 3001 C C . ALA A 1 391 ? 24.555 -10.318 -33.308 1.00 91.44 391 ALA A C 1
ATOM 3003 O O . ALA A 1 391 ? 25.621 -10.824 -33.660 1.00 91.44 391 ALA A O 1
ATOM 3004 N N . LYS A 1 392 ? 24.170 -9.116 -33.764 1.00 89.50 392 LYS A N 1
ATOM 3005 C CA . LYS A 1 392 ? 24.997 -8.305 -34.675 1.00 89.50 392 LYS A CA 1
ATOM 3006 C C . LYS A 1 392 ? 26.299 -7.817 -34.015 1.00 89.50 392 LYS A C 1
ATOM 3008 O O . LYS A 1 392 ? 27.329 -7.805 -34.680 1.00 89.50 392 LYS A O 1
ATOM 3013 N N . LEU A 1 393 ? 26.287 -7.476 -32.722 1.00 88.56 393 LEU A N 1
ATOM 3014 C CA . LEU A 1 393 ? 27.479 -7.058 -31.959 1.00 88.56 393 LEU A CA 1
ATOM 3015 C C . LEU A 1 393 ? 28.496 -8.181 -31.709 1.00 88.56 393 LEU A C 1
ATOM 3017 O O . LEU A 1 393 ? 29.665 -7.889 -31.439 1.00 88.56 393 LEU A O 1
ATOM 3021 N N . ALA A 1 394 ? 28.046 -9.436 -31.758 1.00 86.19 394 ALA A N 1
ATOM 3022 C CA . ALA A 1 394 ? 28.900 -10.618 -31.707 1.00 86.19 394 ALA A CA 1
ATOM 3023 C C . ALA A 1 394 ? 29.485 -10.975 -33.086 1.00 86.19 394 ALA A C 1
ATOM 3025 O O . ALA A 1 394 ? 30.594 -11.494 -33.154 1.00 86.19 394 ALA A O 1
ATOM 3026 N N . ALA A 1 395 ? 28.757 -10.683 -34.171 1.00 84.00 395 ALA A N 1
ATOM 3027 C CA . ALA A 1 395 ? 29.158 -11.010 -35.541 1.00 84.00 395 ALA A CA 1
ATOM 3028 C C . ALA A 1 395 ? 29.995 -9.924 -36.251 1.00 84.00 395 ALA A C 1
ATOM 3030 O O . ALA A 1 395 ? 30.659 -10.231 -37.238 1.00 84.00 395 ALA A O 1
ATOM 3031 N N . VAL A 1 396 ? 29.963 -8.663 -35.800 1.00 82.19 396 VAL A N 1
ATOM 3032 C CA . VAL A 1 396 ? 30.710 -7.570 -36.450 1.00 82.19 396 VAL A CA 1
ATOM 3033 C C . VAL A 1 396 ? 32.191 -7.549 -36.070 1.00 82.19 396 VAL A C 1
ATOM 3035 O O . VAL A 1 396 ? 32.559 -7.409 -34.902 1.00 82.19 396 VAL A O 1
ATOM 3038 N N . THR A 1 397 ? 33.030 -7.555 -37.104 1.00 76.19 397 THR A N 1
ATOM 3039 C CA . THR A 1 397 ? 34.431 -7.129 -37.082 1.00 76.19 397 THR A CA 1
ATOM 3040 C C . THR A 1 397 ? 34.536 -5.705 -37.657 1.00 76.19 397 THR A C 1
ATOM 3042 O O . THR A 1 397 ? 34.102 -5.472 -38.786 1.00 76.19 397 THR A O 1
ATOM 3045 N N . PRO A 1 398 ? 35.059 -4.709 -36.917 1.00 74.31 398 PRO A N 1
ATOM 3046 C CA . PRO A 1 398 ? 35.214 -3.357 -37.450 1.00 74.31 398 PRO A CA 1
ATOM 3047 C C . PRO A 1 398 ? 36.373 -3.294 -38.457 1.00 74.31 398 PRO A C 1
ATOM 3049 O O . PRO A 1 398 ? 37.488 -3.706 -38.149 1.00 74.31 398 PRO A O 1
ATOM 3052 N N . LEU A 1 399 ? 36.104 -2.752 -39.648 1.00 67.44 399 LEU A N 1
ATOM 3053 C CA . LEU A 1 399 ? 37.073 -2.646 -40.752 1.00 67.44 399 LEU A CA 1
ATOM 3054 C C . LEU A 1 399 ? 37.848 -1.314 -40.775 1.00 67.44 399 LEU A C 1
ATOM 3056 O O . LEU A 1 399 ? 38.868 -1.211 -41.449 1.00 67.44 399 LEU A O 1
ATOM 3060 N N . THR A 1 400 ? 37.381 -0.295 -40.047 1.00 77.50 400 THR A N 1
ATOM 3061 C CA . THR A 1 400 ? 38.006 1.038 -39.960 1.00 77.50 400 THR A CA 1
ATOM 3062 C C . THR A 1 400 ? 38.040 1.540 -38.515 1.00 77.50 400 THR A C 1
ATOM 3064 O O . THR A 1 400 ? 37.287 1.059 -37.662 1.00 77.50 400 THR A O 1
ATOM 3067 N N . ALA A 1 401 ? 38.898 2.526 -38.227 1.00 78.00 401 ALA A N 1
ATOM 3068 C CA . ALA A 1 401 ? 39.028 3.110 -36.890 1.00 78.00 401 ALA A CA 1
ATOM 3069 C C . ALA A 1 401 ? 37.717 3.756 -36.396 1.00 78.00 401 ALA A C 1
ATOM 3071 O O . ALA A 1 401 ? 37.298 3.513 -35.263 1.00 78.00 401 ALA A O 1
ATOM 3072 N N . ASP A 1 402 ? 37.018 4.492 -37.264 1.00 78.81 402 ASP A N 1
ATOM 3073 C CA . ASP A 1 402 ? 35.741 5.136 -36.927 1.00 78.81 402 ASP A CA 1
ATOM 3074 C C . ASP A 1 402 ? 34.629 4.105 -36.674 1.00 78.81 402 ASP A C 1
ATOM 3076 O O . ASP A 1 402 ? 33.842 4.237 -35.732 1.00 78.81 402 ASP A O 1
ATOM 3080 N N . ALA A 1 403 ? 34.606 3.016 -37.455 1.00 78.88 403 ALA A N 1
ATOM 3081 C CA . ALA A 1 403 ? 33.706 1.894 -37.209 1.00 78.88 403 ALA A CA 1
ATOM 3082 C C . ALA A 1 403 ? 34.019 1.201 -35.871 1.00 78.88 403 ALA A C 1
ATOM 3084 O O . ALA A 1 403 ? 33.096 0.844 -35.140 1.00 78.88 403 ALA A O 1
ATOM 3085 N N . ALA A 1 404 ? 35.297 1.052 -35.504 1.00 83.81 404 ALA A N 1
ATOM 3086 C CA . ALA A 1 404 ? 35.693 0.501 -34.208 1.00 83.81 404 ALA A CA 1
ATOM 3087 C C . ALA A 1 404 ? 35.246 1.397 -33.038 1.00 83.81 404 ALA A C 1
ATOM 3089 O O . ALA A 1 404 ? 34.728 0.886 -32.043 1.00 83.81 404 ALA A O 1
ATOM 3090 N N . ALA A 1 405 ? 35.372 2.722 -33.166 1.00 86.00 405 ALA A N 1
ATOM 3091 C CA . ALA A 1 405 ? 34.882 3.676 -32.169 1.00 86.00 405 ALA A CA 1
ATOM 3092 C C . ALA A 1 405 ? 33.356 3.571 -31.977 1.00 86.00 405 ALA A C 1
ATOM 3094 O O . ALA A 1 405 ? 32.880 3.438 -30.846 1.00 86.00 405 ALA A O 1
ATOM 3095 N N . LEU A 1 406 ? 32.591 3.537 -33.075 1.00 84.81 406 LEU A N 1
ATOM 3096 C CA . LEU A 1 406 ? 31.134 3.376 -33.046 1.00 84.81 406 LEU A CA 1
ATOM 3097 C C . LEU A 1 406 ? 30.702 2.027 -32.442 1.00 84.81 406 LEU A C 1
ATOM 3099 O O . LEU A 1 406 ? 29.811 1.986 -31.592 1.00 84.81 406 LEU A O 1
ATOM 3103 N N . VAL A 1 407 ? 31.344 0.921 -32.833 1.00 87.12 407 VAL A N 1
ATOM 3104 C CA . VAL A 1 407 ? 31.051 -0.420 -32.295 1.00 87.12 407 VAL A CA 1
ATOM 3105 C C . VAL A 1 407 ? 31.341 -0.490 -30.794 1.00 87.12 407 VAL A C 1
ATOM 3107 O O . VAL A 1 407 ? 30.539 -1.056 -30.049 1.00 87.12 407 VAL A O 1
ATOM 3110 N N . ASN A 1 408 ? 32.427 0.130 -30.322 1.00 89.50 408 ASN A N 1
ATOM 3111 C CA . ASN A 1 408 ? 32.751 0.192 -28.896 1.00 89.50 408 ASN A CA 1
ATOM 3112 C C . ASN A 1 408 ? 31.737 1.031 -28.095 1.00 89.50 408 ASN A C 1
ATOM 3114 O O . ASN A 1 408 ? 31.359 0.625 -26.995 1.00 89.50 408 ASN A O 1
ATOM 3118 N N . LEU A 1 409 ? 31.232 2.138 -28.655 1.00 90.62 409 LEU A N 1
ATOM 3119 C CA . LEU A 1 409 ? 30.156 2.930 -28.045 1.00 90.62 409 LEU A CA 1
ATOM 3120 C C . LEU A 1 409 ? 28.842 2.137 -27.937 1.00 90.62 409 LEU A C 1
ATOM 3122 O O . LEU A 1 409 ? 28.192 2.145 -26.894 1.00 90.62 409 LEU A O 1
ATOM 3126 N N . ILE A 1 410 ? 28.456 1.398 -28.982 1.00 91.19 410 ILE A N 1
ATOM 3127 C CA . ILE A 1 410 ? 27.256 0.548 -28.919 1.00 91.19 410 ILE A CA 1
ATOM 3128 C C . ILE A 1 410 ? 27.469 -0.598 -27.912 1.00 91.19 410 ILE A C 1
ATOM 3130 O O . ILE A 1 410 ? 26.556 -0.928 -27.154 1.00 91.19 410 ILE A O 1
ATOM 3134 N N . ARG A 1 411 ? 28.680 -1.170 -27.838 1.00 91.25 411 ARG A N 1
ATOM 3135 C CA . ARG A 1 411 ? 29.035 -2.250 -26.900 1.00 91.25 411 ARG A CA 1
ATOM 3136 C C . ARG A 1 411 ? 29.021 -1.809 -25.431 1.00 91.25 411 ARG A C 1
ATOM 3138 O O . ARG A 1 411 ? 28.663 -2.628 -24.588 1.00 91.25 411 ARG A O 1
ATOM 3145 N N . SER A 1 412 ? 29.345 -0.553 -25.112 1.00 93.62 412 SER A N 1
ATOM 3146 C CA . SER A 1 412 ? 29.244 -0.033 -23.737 1.00 93.62 412 SER A CA 1
ATOM 3147 C C . SER A 1 412 ? 27.802 0.286 -23.315 1.00 93.62 412 SER A C 1
ATOM 3149 O O . SER A 1 412 ? 27.457 0.104 -22.148 1.00 93.62 412 SER A O 1
ATOM 3151 N N . ILE A 1 413 ? 26.935 0.681 -24.255 1.00 93.94 413 ILE A N 1
ATOM 3152 C CA . ILE A 1 413 ? 25.508 0.962 -24.000 1.00 93.94 413 ILE A CA 1
ATOM 3153 C C . ILE A 1 413 ? 24.662 -0.328 -23.970 1.00 93.94 413 ILE A C 1
ATOM 3155 O O . ILE A 1 413 ? 23.704 -0.429 -23.199 1.00 93.94 413 ILE A O 1
ATOM 3159 N N . TYR A 1 414 ? 25.029 -1.345 -24.758 1.00 94.56 414 TYR A N 1
ATOM 3160 C CA . TYR A 1 414 ? 24.339 -2.639 -24.846 1.00 94.56 414 TYR A CA 1
ATOM 3161 C C . TYR A 1 414 ? 23.945 -3.282 -23.495 1.00 94.56 414 TYR A C 1
ATOM 3163 O O . TYR A 1 414 ? 22.775 -3.650 -23.362 1.00 94.56 414 TYR A O 1
ATOM 3171 N N . PRO A 1 415 ? 24.817 -3.410 -22.468 1.00 95.62 415 PRO A N 1
ATOM 3172 C CA . PRO A 1 415 ? 24.427 -4.015 -21.190 1.00 95.62 415 PRO A CA 1
ATOM 3173 C C . PRO A 1 415 ? 23.305 -3.257 -20.464 1.00 95.62 415 PRO A C 1
ATOM 3175 O O . PRO A 1 415 ? 22.497 -3.891 -19.785 1.00 95.62 415 PRO A O 1
ATOM 3178 N N . ALA A 1 416 ? 23.192 -1.934 -20.630 1.00 95.25 416 ALA A N 1
ATOM 3179 C CA . ALA A 1 416 ? 22.087 -1.161 -20.062 1.00 95.25 416 ALA A CA 1
ATOM 3180 C C . ALA A 1 416 ? 20.762 -1.457 -20.790 1.00 95.25 416 ALA A C 1
ATOM 3182 O O . ALA A 1 416 ? 19.750 -1.720 -20.137 1.00 95.25 416 ALA A O 1
ATOM 3183 N N . LEU A 1 417 ? 20.783 -1.507 -22.129 1.00 94.88 417 LEU A N 1
ATOM 3184 C CA . LEU A 1 417 ? 19.625 -1.888 -22.952 1.00 94.88 417 LEU A CA 1
ATOM 3185 C C . LEU A 1 417 ? 19.162 -3.323 -22.649 1.00 94.88 417 LEU A C 1
ATOM 3187 O O . LEU A 1 417 ? 17.971 -3.562 -22.453 1.00 94.88 417 LEU A O 1
ATOM 3191 N N . ALA A 1 418 ? 20.102 -4.267 -22.537 1.00 95.06 418 ALA A N 1
ATOM 3192 C CA . ALA A 1 418 ? 19.831 -5.662 -22.190 1.00 95.06 418 ALA A CA 1
ATOM 3193 C C . ALA A 1 418 ? 19.261 -5.809 -20.773 1.00 95.06 418 ALA A C 1
ATOM 3195 O O . ALA A 1 418 ? 18.265 -6.507 -20.588 1.00 95.06 418 ALA A O 1
ATOM 3196 N N . THR A 1 419 ? 19.825 -5.101 -19.789 1.00 95.50 419 THR A N 1
ATOM 3197 C CA . THR A 1 419 ? 19.299 -5.083 -18.414 1.00 95.50 419 THR A CA 1
ATOM 3198 C C . THR A 1 419 ? 17.883 -4.513 -18.375 1.00 95.50 419 THR A C 1
ATOM 3200 O O . THR A 1 419 ? 17.006 -5.095 -17.736 1.00 95.50 419 THR A O 1
ATOM 3203 N N . TYR A 1 420 ? 17.619 -3.420 -19.099 1.00 93.81 420 TYR A N 1
ATOM 3204 C CA . TYR A 1 420 ? 16.287 -2.825 -19.162 1.00 93.81 420 TYR A CA 1
ATOM 3205 C C . TYR A 1 420 ? 15.270 -3.767 -19.826 1.00 93.81 420 TYR A C 1
ATOM 3207 O O . TYR A 1 420 ? 14.239 -4.070 -19.221 1.00 93.81 420 TYR A O 1
ATOM 3215 N N . ALA A 1 421 ? 15.580 -4.296 -21.014 1.00 95.06 421 ALA A N 1
ATOM 3216 C CA . ALA A 1 421 ? 14.708 -5.218 -21.743 1.00 95.06 421 ALA A CA 1
ATOM 3217 C C . ALA A 1 421 ? 14.428 -6.511 -20.953 1.00 95.06 421 ALA A C 1
ATOM 3219 O O . ALA A 1 421 ? 13.286 -6.965 -20.903 1.00 95.06 421 ALA A O 1
ATOM 3220 N N . ALA A 1 422 ? 15.432 -7.058 -20.259 1.00 94.75 422 ALA A N 1
ATOM 3221 C CA . ALA A 1 422 ? 15.247 -8.183 -19.345 1.00 94.75 422 ALA A CA 1
ATOM 3222 C C . ALA A 1 422 ? 14.349 -7.806 -18.152 1.00 94.75 422 ALA A C 1
ATOM 3224 O O . ALA A 1 422 ? 13.415 -8.544 -17.830 1.00 94.75 422 ALA A O 1
ATOM 3225 N N . SER A 1 423 ? 14.569 -6.644 -17.523 1.00 92.81 423 SER A N 1
ATOM 3226 C CA . SER A 1 423 ? 13.757 -6.185 -16.385 1.00 92.81 423 SER A CA 1
ATOM 3227 C C . SER A 1 423 ? 12.276 -6.026 -16.755 1.00 92.81 423 SER A C 1
ATOM 3229 O O . SER A 1 423 ? 11.403 -6.413 -15.978 1.00 92.81 423 SER A O 1
ATOM 3231 N N . PHE A 1 424 ? 11.998 -5.564 -17.979 1.00 93.12 424 PHE A N 1
ATOM 3232 C CA . PHE A 1 424 ? 10.653 -5.395 -18.529 1.00 93.12 424 PHE A CA 1
ATOM 3233 C C . PHE A 1 424 ? 9.865 -6.712 -18.622 1.00 93.1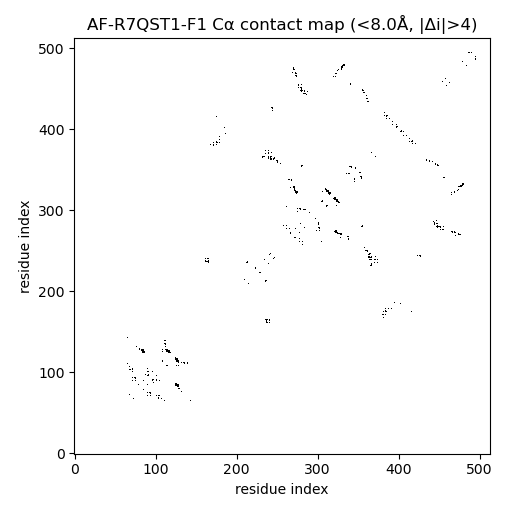2 424 PHE A C 1
ATOM 3235 O O . PHE A 1 424 ? 8.641 -6.697 -18.531 1.00 93.12 424 PHE A O 1
ATOM 3242 N N . VAL A 1 425 ? 10.548 -7.854 -18.762 1.00 92.62 425 VAL A N 1
ATOM 3243 C CA . VAL A 1 425 ? 9.926 -9.189 -18.785 1.00 92.62 425 VAL A CA 1
ATOM 3244 C C . VAL A 1 425 ? 9.927 -9.821 -17.392 1.00 92.62 425 VAL A C 1
ATOM 3246 O O . VAL A 1 425 ? 8.887 -10.274 -16.910 1.00 92.62 425 VAL A O 1
ATOM 3249 N N . PHE A 1 426 ? 11.077 -9.842 -16.713 1.00 93.06 426 PHE A N 1
ATOM 3250 C CA . PHE A 1 426 ? 11.233 -10.575 -15.455 1.00 93.06 426 PHE A CA 1
ATOM 3251 C C . PHE A 1 426 ? 10.491 -9.939 -14.272 1.00 93.06 426 PHE A C 1
ATOM 3253 O O . PHE A 1 426 ? 9.971 -10.682 -13.438 1.00 93.06 426 PHE A O 1
ATOM 3260 N N . ILE A 1 427 ? 10.379 -8.606 -14.195 1.00 91.62 427 ILE A N 1
ATOM 3261 C CA . ILE A 1 427 ? 9.650 -7.933 -13.103 1.00 91.62 427 ILE A CA 1
ATOM 3262 C C . ILE A 1 427 ? 8.150 -8.287 -13.127 1.00 91.62 427 ILE A C 1
ATOM 3264 O O . ILE A 1 427 ? 7.673 -8.832 -12.124 1.00 91.62 427 ILE A O 1
ATOM 3268 N N . PRO A 1 428 ? 7.388 -8.065 -14.223 1.00 92.69 428 PRO A N 1
ATOM 3269 C CA . PRO A 1 428 ? 5.979 -8.450 -14.259 1.00 92.69 428 PRO A CA 1
ATOM 3270 C C . PRO A 1 428 ? 5.777 -9.970 -14.168 1.00 92.69 428 PRO A C 1
ATOM 3272 O O . PRO A 1 428 ? 4.796 -10.400 -13.564 1.00 92.69 428 PRO A O 1
ATOM 3275 N N . LEU A 1 429 ? 6.705 -10.799 -14.667 1.00 92.25 429 LEU A N 1
ATOM 3276 C CA . LEU A 1 429 ? 6.621 -12.260 -14.536 1.00 92.25 429 LEU A CA 1
ATOM 3277 C C . LEU A 1 429 ? 6.781 -12.733 -13.077 1.00 92.25 429 LEU A C 1
ATOM 3279 O O . LEU A 1 429 ? 5.949 -13.489 -12.573 1.00 92.25 429 LEU A O 1
ATOM 3283 N N . ALA A 1 430 ? 7.801 -12.254 -12.359 1.00 88.31 430 ALA A N 1
ATOM 3284 C CA . ALA A 1 430 ? 7.986 -12.559 -10.938 1.00 88.31 430 ALA A CA 1
ATOM 3285 C C . ALA A 1 430 ? 6.816 -12.021 -10.093 1.00 88.31 430 ALA A C 1
ATOM 3287 O O . ALA A 1 430 ? 6.299 -12.708 -9.202 1.00 88.31 430 ALA A O 1
ATOM 3288 N N . ARG A 1 431 ? 6.334 -10.815 -10.424 1.00 91.25 431 ARG A N 1
ATOM 3289 C CA . ARG A 1 431 ? 5.134 -10.218 -9.831 1.00 91.25 431 ARG A CA 1
ATOM 3290 C C . ARG A 1 431 ? 3.888 -11.067 -10.093 1.00 91.25 431 ARG A C 1
ATOM 3292 O O . ARG A 1 431 ? 3.118 -11.253 -9.157 1.00 91.25 431 ARG A O 1
ATOM 3299 N N . PHE A 1 432 ? 3.705 -11.629 -11.290 1.00 91.00 432 PHE A N 1
ATOM 3300 C CA . PHE A 1 432 ? 2.575 -12.502 -11.633 1.00 91.00 432 PHE A CA 1
ATOM 3301 C C . PHE A 1 432 ? 2.513 -13.749 -10.744 1.00 91.00 432 PHE A C 1
ATOM 3303 O O . PHE A 1 432 ? 1.463 -14.034 -10.162 1.00 91.00 432 PHE A O 1
ATOM 3310 N N . PHE A 1 433 ? 3.634 -14.452 -10.549 1.00 90.94 433 PHE A N 1
ATOM 3311 C CA . PHE A 1 433 ? 3.674 -15.618 -9.657 1.00 90.94 433 PHE A CA 1
ATOM 3312 C C . PHE A 1 433 ? 3.402 -15.246 -8.192 1.00 90.94 433 PHE A C 1
ATOM 3314 O O . PHE A 1 433 ? 2.571 -15.890 -7.543 1.00 90.94 433 PHE A O 1
ATOM 3321 N N . ARG A 1 434 ? 4.015 -14.162 -7.686 1.00 87.81 434 ARG A N 1
ATOM 3322 C CA . ARG A 1 434 ? 3.723 -13.642 -6.337 1.00 87.81 434 ARG A CA 1
ATOM 3323 C C . ARG A 1 434 ? 2.240 -13.292 -6.190 1.00 87.81 434 ARG A C 1
ATOM 3325 O O . ARG A 1 434 ? 1.620 -13.651 -5.191 1.00 87.81 434 ARG A O 1
ATOM 3332 N N . GLN A 1 435 ? 1.660 -12.639 -7.197 1.00 88.12 435 GLN A N 1
ATOM 3333 C CA . GLN A 1 435 ? 0.268 -12.207 -7.181 1.00 88.12 435 GLN A CA 1
ATOM 3334 C C . GLN A 1 435 ? -0.709 -13.378 -7.193 1.00 88.12 435 GLN A C 1
ATOM 3336 O O . GLN A 1 435 ? -1.700 -13.358 -6.468 1.00 88.12 435 GLN A O 1
ATOM 3341 N N . ARG A 1 436 ? -0.414 -14.426 -7.971 1.00 92.31 436 ARG A N 1
ATOM 3342 C CA . ARG A 1 436 ? -1.229 -15.643 -8.022 1.00 92.31 436 ARG A CA 1
ATOM 3343 C C . ARG A 1 436 ? -1.302 -16.334 -6.657 1.00 92.31 436 ARG A C 1
ATOM 3345 O O . ARG A 1 436 ? -2.381 -16.806 -6.302 1.00 92.31 436 ARG A O 1
ATOM 3352 N N . LYS A 1 437 ? -0.203 -16.339 -5.884 1.00 88.94 437 LYS A N 1
ATOM 3353 C CA . LYS A 1 437 ? -0.191 -16.824 -4.492 1.00 88.94 437 LYS A CA 1
ATOM 3354 C C . LYS A 1 437 ? -1.020 -15.917 -3.575 1.00 88.94 437 LYS A C 1
ATOM 3356 O O . LYS A 1 437 ? -1.947 -16.401 -2.939 1.00 88.94 437 LYS A O 1
ATOM 3361 N N . VAL A 1 438 ? -0.752 -14.608 -3.563 1.00 86.06 438 VAL A N 1
ATOM 3362 C CA . VAL A 1 438 ? -1.457 -13.644 -2.689 1.00 86.06 438 VAL A CA 1
ATOM 3363 C C . VAL A 1 438 ? -2.969 -13.627 -2.950 1.00 86.06 438 VAL A C 1
ATOM 3365 O O . VAL A 1 438 ? -3.750 -13.703 -2.007 1.00 86.06 438 VAL A O 1
ATOM 3368 N N . ASN A 1 439 ? -3.407 -13.634 -4.213 1.00 91.88 439 ASN A N 1
ATOM 3369 C CA . ASN A 1 439 ? -4.833 -13.723 -4.547 1.00 91.88 439 ASN A CA 1
ATOM 3370 C C . ASN A 1 439 ? -5.446 -15.090 -4.180 1.00 91.88 439 ASN A C 1
ATOM 3372 O O . ASN A 1 439 ? -6.658 -15.191 -4.013 1.00 91.88 439 ASN A O 1
ATOM 3376 N N . GLY A 1 440 ? -4.636 -16.148 -4.053 1.00 92.44 440 GLY A N 1
ATOM 3377 C CA . GLY A 1 440 ? -5.056 -17.426 -3.475 1.00 92.44 440 GLY A CA 1
ATOM 3378 C C . GLY A 1 440 ? -5.510 -17.263 -2.026 1.00 92.44 440 GLY A C 1
ATOM 3379 O O . GLY A 1 440 ? -6.653 -17.587 -1.710 1.00 92.44 440 GLY A O 1
ATOM 3380 N N . GLU A 1 441 ? -4.659 -16.673 -1.186 1.00 88.75 441 GLU A N 1
ATOM 3381 C CA . GLU A 1 441 ? -4.955 -16.438 0.235 1.00 88.75 441 GLU A CA 1
ATOM 3382 C C . GLU A 1 441 ? -6.093 -15.418 0.435 1.00 88.75 441 GLU A C 1
ATOM 3384 O O . GLU A 1 441 ? -7.006 -15.665 1.221 1.00 88.75 441 GLU A O 1
ATOM 3389 N N . ILE A 1 442 ? -6.131 -14.333 -0.355 1.00 88.50 442 ILE A N 1
ATOM 3390 C CA . ILE A 1 442 ? -7.261 -13.378 -0.378 1.00 88.50 442 ILE A CA 1
ATOM 3391 C C . ILE A 1 442 ? -8.587 -14.108 -0.652 1.00 88.50 442 ILE A C 1
ATOM 3393 O O . ILE A 1 442 ? -9.581 -13.888 0.042 1.00 88.50 442 ILE A O 1
ATOM 3397 N N . ARG A 1 443 ? -8.614 -15.032 -1.627 1.00 91.25 443 ARG A N 1
ATOM 3398 C CA . ARG A 1 443 ? -9.808 -15.843 -1.911 1.00 91.25 443 ARG A CA 1
ATOM 3399 C C . ARG A 1 443 ? -10.170 -16.793 -0.773 1.00 91.25 443 ARG A C 1
ATOM 3401 O O . ARG A 1 443 ? -11.365 -16.986 -0.565 1.00 91.25 443 ARG A O 1
ATOM 3408 N N . LYS A 1 444 ? -9.208 -17.366 -0.036 1.00 90.00 444 LYS A N 1
ATOM 3409 C CA . LYS A 1 444 ? -9.514 -18.158 1.171 1.00 90.0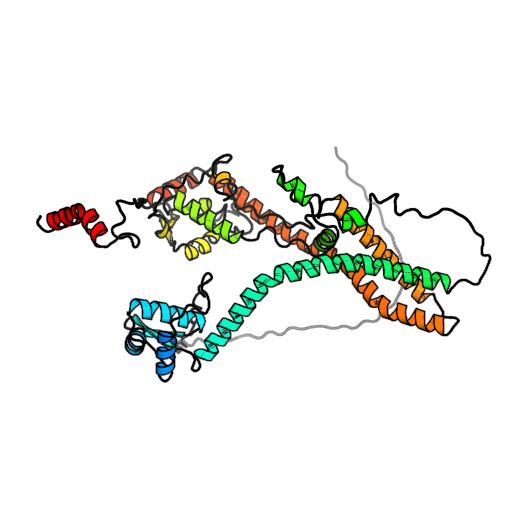0 444 LYS A CA 1
ATOM 3410 C C . LYS A 1 444 ? -10.209 -17.293 2.225 1.00 90.00 444 LYS A C 1
ATOM 3412 O O . LYS A 1 444 ? -11.337 -17.603 2.603 1.00 90.00 444 LYS A O 1
ATOM 3417 N N . ARG A 1 445 ? -9.592 -16.171 2.626 1.00 85.88 445 ARG A N 1
ATOM 3418 C CA . ARG A 1 445 ? -10.125 -15.272 3.670 1.00 85.88 445 ARG A CA 1
ATOM 3419 C C . ARG A 1 445 ? -11.506 -14.725 3.303 1.00 85.88 445 ARG A C 1
ATOM 3421 O O . ARG A 1 445 ? -12.425 -14.775 4.118 1.00 85.88 445 ARG A O 1
ATOM 3428 N N . ASN A 1 446 ? -11.695 -14.304 2.050 1.00 90.50 446 ASN A N 1
ATOM 3429 C CA . ASN A 1 446 ? -13.004 -13.878 1.548 1.00 90.50 446 ASN A CA 1
ATOM 3430 C C . ASN A 1 446 ? -14.053 -15.003 1.582 1.00 90.50 446 ASN A C 1
ATOM 3432 O O . ASN A 1 446 ? -15.200 -14.743 1.934 1.00 90.50 446 ASN A O 1
ATOM 3436 N N . ARG A 1 447 ? -13.689 -16.252 1.248 1.00 89.38 447 ARG A N 1
ATOM 3437 C CA . ARG A 1 447 ? -14.604 -17.406 1.337 1.00 89.38 447 ARG A CA 1
ATOM 3438 C C . ARG A 1 447 ? -14.981 -17.729 2.782 1.00 89.38 447 ARG A C 1
ATOM 3440 O O . ARG A 1 447 ? -16.157 -17.971 3.035 1.00 89.38 447 ARG A O 1
ATOM 3447 N N . ALA A 1 448 ? -14.029 -17.682 3.715 1.00 86.38 448 ALA A N 1
ATOM 3448 C CA . ALA A 1 448 ? -14.290 -17.903 5.138 1.00 86.38 448 ALA A CA 1
ATOM 3449 C C . ALA A 1 448 ? -15.268 -16.855 5.700 1.00 86.38 448 ALA A C 1
ATOM 3451 O O . ALA A 1 448 ? -16.298 -17.219 6.264 1.00 86.38 448 ALA A O 1
ATOM 3452 N N . ARG A 1 449 ? -15.023 -15.559 5.449 1.00 87.06 449 ARG A N 1
ATOM 3453 C CA . ARG A 1 449 ? -15.932 -14.474 5.869 1.00 87.06 449 ARG A CA 1
ATOM 3454 C C . ARG A 1 449 ? -17.296 -14.525 5.176 1.00 87.06 449 ARG A C 1
ATOM 3456 O O . ARG A 1 449 ? -18.307 -14.220 5.804 1.00 87.06 449 ARG A O 1
ATOM 3463 N N . ALA A 1 450 ? -17.351 -14.937 3.907 1.00 87.38 450 ALA A N 1
ATOM 3464 C CA . ALA A 1 450 ? -18.615 -15.142 3.202 1.00 87.38 450 ALA A CA 1
ATOM 3465 C C . ALA A 1 450 ? -19.428 -16.294 3.822 1.00 87.38 450 ALA A C 1
ATOM 3467 O O . ALA A 1 450 ? -20.615 -16.114 4.093 1.00 87.38 450 ALA A O 1
ATOM 3468 N N . ALA A 1 451 ? -18.794 -17.433 4.124 1.00 86.50 451 ALA A N 1
ATOM 3469 C CA . ALA A 1 451 ? -19.437 -18.545 4.826 1.00 86.50 451 ALA A CA 1
ATOM 3470 C C . ALA A 1 451 ? -19.941 -18.121 6.218 1.00 86.50 451 ALA A C 1
ATOM 3472 O O . ALA A 1 451 ? -21.106 -18.357 6.538 1.00 86.50 451 ALA A O 1
ATOM 3473 N N . ALA A 1 452 ? -19.119 -17.402 6.991 1.00 84.50 452 ALA A N 1
ATOM 3474 C CA . ALA A 1 452 ? -19.520 -16.828 8.274 1.00 84.50 452 ALA A CA 1
ATOM 3475 C C . ALA A 1 452 ? -20.733 -15.888 8.142 1.00 84.50 452 ALA A C 1
ATOM 3477 O O . ALA A 1 452 ? -21.673 -16.000 8.923 1.00 84.50 452 ALA A O 1
ATOM 3478 N N . SER A 1 453 ? -20.783 -15.020 7.119 1.00 85.75 453 SER A N 1
ATOM 3479 C CA . SER A 1 453 ? -21.947 -14.142 6.907 1.00 85.75 453 SER A CA 1
ATOM 3480 C C . SER A 1 453 ? -23.235 -14.899 6.579 1.00 85.75 453 SER A C 1
ATOM 3482 O O . SER A 1 453 ? -24.307 -14.467 6.998 1.00 85.75 453 SER A O 1
ATOM 3484 N N . VAL A 1 454 ? -23.154 -16.042 5.888 1.00 85.06 454 VAL A N 1
ATOM 3485 C CA . VAL A 1 454 ? -24.328 -16.890 5.619 1.00 85.06 454 VAL A CA 1
ATOM 3486 C C . VAL A 1 454 ? -24.837 -17.546 6.904 1.00 85.06 454 VAL A C 1
ATOM 3488 O O . VAL A 1 454 ? -26.048 -17.578 7.104 1.00 85.06 454 VAL A O 1
ATOM 3491 N N . LEU A 1 455 ? -23.939 -18.001 7.786 1.00 82.94 455 LEU A N 1
ATOM 3492 C CA . LEU A 1 455 ? -24.295 -18.557 9.098 1.00 82.94 455 LEU A CA 1
ATOM 3493 C C . LEU A 1 455 ? -24.913 -17.490 10.018 1.00 82.94 455 LEU A C 1
ATOM 3495 O O . LEU A 1 455 ? -25.996 -17.703 10.556 1.00 82.94 455 LEU A O 1
ATOM 3499 N N . ALA A 1 456 ? -24.295 -16.309 10.123 1.00 81.69 456 ALA A N 1
ATOM 3500 C CA . ALA A 1 456 ? -24.818 -15.193 10.916 1.00 81.69 456 ALA A CA 1
ATOM 3501 C C . ALA A 1 456 ? -26.177 -14.671 10.400 1.00 81.69 456 ALA A C 1
ATOM 3503 O O . ALA A 1 456 ? -27.037 -14.290 11.188 1.00 81.69 456 ALA A O 1
ATOM 3504 N N . SER A 1 457 ? -26.403 -14.696 9.080 1.00 80.81 457 SER A N 1
ATOM 3505 C CA . SER A 1 457 ? -27.685 -14.298 8.467 1.00 80.81 457 SER A CA 1
ATOM 3506 C C . SER A 1 457 ? -28.771 -15.381 8.535 1.00 80.81 457 SER A C 1
ATOM 3508 O O . SER A 1 457 ? -29.925 -15.110 8.201 1.00 80.81 457 SER A O 1
ATOM 3510 N N . ARG A 1 458 ? -28.420 -16.623 8.894 1.00 83.31 458 ARG A N 1
ATOM 3511 C CA . ARG A 1 458 ? -29.335 -17.774 8.994 1.00 83.31 458 ARG A CA 1
ATOM 3512 C C . ARG A 1 458 ? -28.967 -18.636 10.210 1.00 83.31 458 ARG A C 1
ATOM 3514 O O . ARG A 1 458 ? -28.506 -19.762 10.029 1.00 83.31 458 ARG A O 1
ATOM 3521 N N . PRO A 1 459 ? -29.146 -18.124 11.440 1.00 80.94 459 PRO A N 1
ATOM 3522 C CA . PRO A 1 459 ? -28.671 -18.808 12.633 1.00 80.94 459 PRO A CA 1
ATOM 3523 C C . PRO A 1 459 ? -29.409 -20.131 12.878 1.00 80.94 459 PRO A C 1
ATOM 3525 O O . PRO A 1 459 ? -30.647 -20.165 12.931 1.00 80.94 459 PRO A O 1
ATOM 3528 N N . ASP A 1 460 ? -28.627 -21.197 13.091 1.00 85.00 460 ASP A N 1
ATOM 3529 C CA . ASP A 1 460 ? -29.059 -22.477 13.672 1.00 85.00 460 ASP A CA 1
ATOM 3530 C C . ASP A 1 460 ? -29.809 -22.238 15.002 1.00 85.00 460 ASP A C 1
ATOM 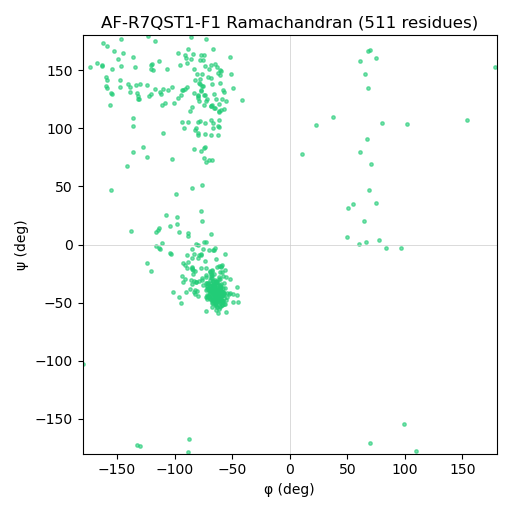3532 O O . ASP A 1 460 ? -29.674 -21.186 15.632 1.00 85.00 460 ASP A O 1
ATOM 3536 N N . ALA A 1 461 ? -30.594 -23.214 15.473 1.00 87.06 461 ALA A N 1
ATOM 3537 C CA . ALA A 1 461 ? -31.349 -23.072 16.726 1.00 87.06 461 ALA A CA 1
ATOM 3538 C C . ALA A 1 461 ? -30.452 -22.763 17.945 1.00 87.06 461 ALA A C 1
ATOM 3540 O O . ALA A 1 461 ? -30.828 -21.942 18.778 1.00 87.06 461 ALA A O 1
ATOM 3541 N N . THR A 1 462 ? -29.254 -23.354 18.005 1.00 85.88 462 THR A N 1
ATOM 3542 C CA . THR A 1 462 ? -28.245 -23.085 19.043 1.00 85.88 462 THR A CA 1
ATOM 3543 C C . THR A 1 462 ? -27.680 -21.671 18.940 1.00 85.88 462 THR A C 1
ATOM 3545 O O . THR A 1 462 ? -27.726 -20.925 19.911 1.00 85.88 462 THR A O 1
ATOM 3548 N N . LEU A 1 463 ? -27.238 -21.247 17.750 1.00 84.81 463 LEU A N 1
ATOM 3549 C CA . LEU A 1 463 ? -26.723 -19.890 17.537 1.00 84.81 463 LEU A CA 1
ATOM 3550 C C . LEU A 1 463 ? -27.789 -18.825 17.843 1.00 84.81 463 LEU A C 1
ATOM 3552 O O . LEU A 1 463 ? -27.478 -17.779 18.400 1.00 84.81 463 LEU A O 1
ATOM 3556 N N . ARG A 1 464 ? -29.064 -19.101 17.553 1.00 88.00 464 ARG A N 1
ATOM 3557 C CA . ARG A 1 464 ? -30.169 -18.202 17.911 1.00 88.00 464 ARG A CA 1
ATOM 3558 C C . ARG A 1 464 ? -30.358 -18.078 19.425 1.00 88.00 464 ARG A C 1
ATOM 3560 O O . ARG A 1 464 ? -30.664 -16.985 19.887 1.00 88.00 464 ARG A O 1
ATOM 3567 N N . ALA A 1 465 ? -30.145 -19.155 20.184 1.00 88.62 465 ALA A N 1
ATOM 3568 C CA . ALA A 1 465 ? -30.128 -19.105 21.645 1.00 88.62 465 ALA A CA 1
ATOM 3569 C C . ALA A 1 465 ? -28.918 -18.305 22.164 1.00 88.62 465 ALA A C 1
ATOM 3571 O O . ALA A 1 465 ? -29.112 -17.393 22.961 1.00 88.62 465 ALA A O 1
ATOM 3572 N N . LYS A 1 466 ? -27.709 -18.544 21.634 1.00 88.50 466 LYS A N 1
ATOM 3573 C CA . LYS A 1 466 ? -26.485 -17.784 21.966 1.00 88.50 466 LYS A CA 1
ATOM 3574 C C . LYS A 1 466 ? -26.628 -16.280 21.674 1.00 88.50 466 LYS A C 1
ATOM 3576 O O . LYS A 1 466 ? -26.234 -15.447 22.484 1.00 88.50 466 LYS A O 1
ATOM 3581 N N . MET A 1 467 ? -27.259 -15.915 20.554 1.00 88.56 467 MET A N 1
ATOM 3582 C CA . MET A 1 467 ? -27.571 -14.521 20.201 1.00 88.56 467 MET A CA 1
ATOM 3583 C C . MET A 1 467 ? -28.653 -13.902 21.103 1.00 88.56 467 MET A C 1
ATOM 3585 O O . MET A 1 467 ? -28.542 -12.735 21.464 1.00 88.56 467 MET A O 1
ATOM 3589 N N . ALA A 1 468 ? -29.682 -14.662 21.495 1.00 88.12 468 ALA A N 1
ATOM 3590 C CA . ALA A 1 468 ? -30.699 -14.188 22.439 1.00 88.12 468 ALA A CA 1
ATOM 3591 C C . ALA A 1 468 ? -30.131 -14.017 23.860 1.00 88.12 468 ALA A C 1
ATOM 3593 O O . ALA A 1 468 ? -30.473 -13.056 24.545 1.00 88.12 468 ALA A O 1
ATOM 3594 N N . ALA A 1 469 ? -29.213 -14.897 24.274 1.00 87.19 469 ALA A N 1
ATOM 3595 C CA . ALA A 1 469 ? -28.437 -14.727 25.494 1.00 87.19 469 ALA A CA 1
ATOM 3596 C C . ALA A 1 469 ? -27.573 -13.457 25.413 1.00 87.19 469 ALA A C 1
ATOM 3598 O O . ALA A 1 469 ? -27.619 -12.649 26.331 1.00 87.19 469 ALA A O 1
ATOM 3599 N N . ALA A 1 470 ? -26.886 -13.198 24.292 1.00 86.69 470 ALA A N 1
ATOM 3600 C CA . ALA A 1 470 ? -26.161 -11.940 24.090 1.00 86.69 470 ALA A CA 1
ATOM 3601 C C . ALA A 1 470 ? -27.057 -10.692 24.236 1.00 86.69 470 ALA A C 1
ATOM 3603 O O . ALA A 1 470 ? -26.622 -9.721 24.849 1.00 86.69 470 ALA A O 1
ATOM 3604 N N . GLU A 1 471 ? -28.319 -10.714 23.784 1.00 85.50 471 GLU A N 1
ATOM 3605 C CA . GLU A 1 471 ? -29.245 -9.592 24.029 1.00 85.50 471 GLU A CA 1
ATOM 3606 C C . GLU A 1 471 ? -29.638 -9.431 25.518 1.00 85.50 471 GLU A C 1
ATOM 3608 O O . GLU A 1 471 ? -29.956 -8.319 25.937 1.00 85.50 471 GLU A O 1
ATOM 3613 N N . ALA A 1 472 ? -29.543 -10.471 26.355 1.00 85.50 472 ALA A N 1
ATOM 3614 C CA . ALA A 1 472 ? -29.766 -10.351 27.802 1.00 85.50 472 ALA A CA 1
ATOM 3615 C C . ALA A 1 472 ? -28.614 -9.632 28.537 1.00 85.50 472 ALA A C 1
ATOM 3617 O O . ALA A 1 472 ? -28.866 -8.887 29.483 1.00 85.50 472 ALA A O 1
ATOM 3618 N N . TYR A 1 473 ? -27.369 -9.798 28.070 1.00 83.00 473 TYR A N 1
ATOM 3619 C CA . TYR A 1 473 ? -26.191 -9.057 28.559 1.00 83.00 473 TYR A CA 1
ATOM 3620 C C . TYR A 1 473 ? -26.020 -7.688 27.868 1.00 83.00 473 TYR A C 1
ATOM 3622 O O . TYR A 1 473 ? -25.139 -6.902 28.223 1.00 83.00 473 TYR A O 1
ATOM 3630 N N . ALA A 1 474 ? -26.863 -7.369 26.881 1.00 79.00 474 ALA A N 1
ATOM 3631 C CA . ALA A 1 474 ? -26.833 -6.088 26.193 1.00 79.00 474 ALA A CA 1
ATOM 3632 C C . ALA A 1 474 ? -27.270 -4.961 27.140 1.00 79.00 474 ALA A C 1
ATOM 3634 O O . ALA A 1 474 ? -28.397 -4.926 27.640 1.00 79.00 474 ALA A O 1
ATOM 3635 N N . GLN A 1 475 ? -26.373 -4.004 27.375 1.00 69.12 475 GLN A N 1
ATOM 3636 C CA . GLN A 1 475 ? -26.630 -2.911 28.305 1.00 69.12 475 GLN A CA 1
ATOM 3637 C C . GLN A 1 475 ? -27.819 -2.056 27.833 1.00 69.12 475 GLN A C 1
ATOM 3639 O O . GLN A 1 475 ? -28.044 -1.862 26.632 1.00 69.12 475 GLN A O 1
ATOM 3644 N N . LYS A 1 476 ? -28.582 -1.502 28.786 1.00 61.66 476 LYS A N 1
ATOM 3645 C CA . LYS A 1 476 ? -29.653 -0.537 28.490 1.00 61.66 476 LYS A CA 1
ATOM 3646 C C . LYS A 1 476 ? -29.024 0.695 27.834 1.00 61.66 476 LYS A C 1
ATOM 3648 O O . LYS A 1 476 ? -28.410 1.512 28.508 1.00 61.66 476 LYS A O 1
ATOM 3653 N N . GLY A 1 477 ? -29.134 0.774 26.508 1.00 55.69 477 GLY A N 1
ATOM 3654 C CA . GLY A 1 477 ? -28.428 1.769 25.705 1.00 55.69 477 GLY A CA 1
ATOM 3655 C C . GLY A 1 477 ? -28.921 3.186 25.981 1.00 55.69 477 GLY A C 1
ATOM 3656 O O . GLY A 1 477 ? -29.959 3.595 25.452 1.00 55.69 477 GLY A O 1
ATOM 3657 N N . ASN A 1 478 ? -28.169 3.930 26.791 1.00 57.00 478 ASN A N 1
ATOM 3658 C CA . ASN A 1 478 ? -28.477 5.311 27.133 1.00 57.00 478 ASN A CA 1
ATOM 3659 C C . ASN A 1 478 ? -28.186 6.215 25.929 1.00 57.00 478 ASN A C 1
ATOM 3661 O O . ASN A 1 478 ? -27.034 6.505 25.587 1.00 57.00 478 ASN A O 1
ATOM 3665 N N . VAL A 1 479 ? -29.262 6.643 25.265 1.00 59.81 479 VAL A N 1
ATOM 3666 C CA . VAL A 1 479 ? -29.180 7.612 24.174 1.00 59.81 479 VAL A CA 1
ATOM 3667 C C . VAL A 1 479 ? -29.105 9.010 24.772 1.00 59.81 479 VAL A C 1
ATOM 3669 O O . VAL A 1 479 ? -30.143 9.573 25.118 1.00 59.81 479 VAL A O 1
ATOM 3672 N N . VAL A 1 480 ? -27.887 9.550 24.872 1.00 58.81 480 VAL A N 1
ATOM 3673 C CA . VAL A 1 480 ? -27.635 10.913 25.362 1.00 58.81 480 VAL A CA 1
ATOM 3674 C C . VAL A 1 480 ? -28.369 11.890 24.450 1.00 58.81 480 VAL A C 1
ATOM 3676 O O . VAL A 1 480 ? -28.086 11.975 23.253 1.00 58.81 480 VAL A O 1
ATOM 3679 N N . LYS A 1 481 ? -29.351 12.596 25.009 1.00 59.69 481 LYS A N 1
ATOM 3680 C CA . LYS A 1 481 ? -30.092 13.667 24.329 1.00 59.69 481 LYS A CA 1
ATOM 3681 C C . LYS A 1 481 ? -29.399 15.000 24.596 1.00 59.69 481 LYS A C 1
ATOM 3683 O O . LYS A 1 481 ? -28.697 15.135 25.587 1.00 59.69 481 LYS A O 1
ATOM 3688 N N . SER A 1 482 ? -29.701 16.032 23.812 1.00 58.66 482 SER A N 1
ATOM 3689 C CA . SER A 1 482 ? -29.285 17.406 24.142 1.00 58.66 482 SER A CA 1
ATOM 3690 C C . SER A 1 482 ? -29.807 17.878 25.510 1.00 58.66 482 SER A C 1
ATOM 3692 O O . SER A 1 482 ? -29.155 18.676 26.159 1.00 58.66 482 SER A O 1
ATOM 3694 N N . SER A 1 483 ? -30.939 17.336 25.982 1.00 54.84 483 SER A N 1
ATOM 3695 C CA . SER A 1 483 ? -31.491 17.574 27.329 1.00 54.84 483 SER A CA 1
ATOM 3696 C C . SER A 1 483 ? -30.828 16.755 28.450 1.00 54.84 483 SER A C 1
ATOM 3698 O O . SER A 1 483 ? -31.295 16.790 29.581 1.00 54.84 483 SER A O 1
ATOM 3700 N N . ASP A 1 484 ? -29.842 15.927 28.109 1.00 59.97 484 ASP A N 1
ATOM 3701 C CA . ASP A 1 484 ? -29.113 14.995 28.988 1.00 59.97 484 ASP A CA 1
ATOM 3702 C C . ASP A 1 484 ? -27.640 15.450 29.144 1.00 59.97 484 ASP A C 1
ATOM 3704 O O . ASP A 1 484 ? -26.851 14.859 29.877 1.00 59.97 484 ASP A O 1
ATOM 3708 N N . VAL A 1 485 ? -27.259 16.517 28.425 1.00 64.56 485 VAL A N 1
ATOM 3709 C CA . VAL A 1 485 ? -25.951 17.174 28.482 1.00 64.56 485 VAL A CA 1
ATOM 3710 C C . VAL A 1 485 ? -26.002 18.231 29.580 1.00 64.56 485 VAL A C 1
ATOM 3712 O O . VAL A 1 485 ? -26.606 19.284 29.405 1.00 64.56 485 VAL A O 1
ATOM 3715 N N . ILE A 1 486 ? -25.370 17.945 30.719 1.00 64.06 486 ILE A N 1
ATOM 3716 C CA . ILE A 1 486 ? -25.337 18.869 31.864 1.00 64.06 486 ILE A CA 1
ATOM 3717 C C . ILE A 1 486 ? -24.485 20.109 31.552 1.00 64.06 486 ILE A C 1
ATOM 3719 O O . ILE A 1 486 ? -24.877 21.216 31.906 1.00 64.06 486 ILE A O 1
ATOM 3723 N N . TYR A 1 487 ? -23.335 19.935 30.896 1.00 58.78 487 TYR A N 1
ATOM 3724 C CA . TYR A 1 487 ? -22.377 21.004 30.601 1.00 58.78 487 TYR A CA 1
ATOM 3725 C C . TYR A 1 487 ? -21.923 20.944 29.141 1.00 58.78 487 TYR A C 1
ATOM 3727 O O . TYR A 1 487 ? -21.631 19.858 28.634 1.00 58.78 487 TYR A O 1
ATOM 3735 N N . SER A 1 488 ? -21.833 22.102 28.485 1.00 68.62 488 SER A N 1
ATOM 3736 C CA . SER A 1 488 ? -21.380 22.240 27.099 1.00 68.62 488 SER A CA 1
ATOM 3737 C C . SER A 1 488 ? -20.471 23.461 26.946 1.00 68.62 488 SER A C 1
ATOM 3739 O O . SER A 1 488 ? -20.750 24.532 27.479 1.00 68.62 488 SER A O 1
ATOM 3741 N N . SER A 1 489 ? -19.353 23.312 26.235 1.00 70.00 489 SER A N 1
ATOM 3742 C CA . SER A 1 489 ? -18.294 24.335 26.158 1.00 70.00 489 SER A CA 1
ATOM 3743 C C . SER A 1 489 ? -18.560 25.463 25.150 1.00 70.00 489 SER A C 1
ATOM 3745 O O . SER A 1 489 ? -17.707 26.325 24.959 1.00 70.00 489 SER A O 1
ATOM 3747 N N . ASP A 1 490 ? -19.694 25.421 24.453 1.00 70.50 490 ASP A N 1
ATOM 3748 C CA . ASP A 1 490 ? -20.136 26.372 23.427 1.00 70.50 490 ASP A CA 1
ATOM 3749 C C . ASP A 1 490 ? -21.222 27.352 23.913 1.00 70.50 490 ASP A C 1
ATOM 3751 O O . ASP A 1 490 ? -21.548 28.300 23.200 1.00 70.50 490 ASP A O 1
ATOM 3755 N N . MET A 1 491 ? -21.745 27.161 25.129 1.00 61.34 491 MET A N 1
ATOM 3756 C CA . MET A 1 491 ? -22.679 28.074 25.800 1.00 61.34 491 MET A CA 1
ATOM 3757 C C . MET A 1 491 ? -21.996 28.836 26.942 1.00 61.34 491 MET A C 1
ATOM 3759 O O . MET A 1 491 ? -21.103 28.298 27.599 1.00 61.34 491 MET A O 1
ATOM 3763 N N . ASP A 1 492 ? -22.456 30.053 27.249 1.00 72.50 492 ASP A N 1
ATOM 3764 C CA . ASP A 1 492 ? -21.977 30.773 28.434 1.00 72.50 492 ASP A CA 1
ATOM 3765 C C . ASP A 1 492 ? -22.447 30.113 29.745 1.00 72.50 492 ASP A C 1
ATOM 3767 O O . ASP A 1 492 ? -23.467 29.421 29.801 1.00 72.50 492 ASP A O 1
ATOM 3771 N N . VAL A 1 493 ? -21.693 30.333 30.824 1.00 72.69 493 VAL A N 1
ATOM 3772 C CA . VAL A 1 493 ? -21.963 29.771 32.154 1.00 72.69 493 VAL A CA 1
ATOM 3773 C C . VAL A 1 493 ? -23.294 30.281 32.724 1.00 72.69 493 VAL A C 1
ATOM 3775 O O . VAL A 1 493 ? -23.973 29.535 33.432 1.00 72.69 493 VAL A O 1
ATOM 3778 N N . LEU A 1 494 ? -23.699 31.518 32.410 1.00 73.88 494 LEU A N 1
ATOM 3779 C CA . LEU A 1 494 ? -24.976 32.075 32.866 1.00 73.88 494 LEU A CA 1
ATOM 3780 C C . LEU A 1 494 ? -26.165 31.422 32.148 1.00 73.88 494 LEU A C 1
ATOM 3782 O O . LEU A 1 494 ? -27.109 30.989 32.812 1.00 73.88 494 LEU A O 1
ATOM 3786 N N . ASP A 1 495 ? -26.082 31.268 30.824 1.00 69.81 495 ASP A N 1
ATOM 3787 C CA . ASP A 1 495 ? -27.116 30.608 30.013 1.00 69.81 495 ASP A CA 1
ATOM 3788 C C . ASP A 1 495 ? -27.268 29.124 30.385 1.00 69.81 495 ASP A C 1
ATOM 3790 O O . ASP A 1 495 ? -28.384 28.612 30.500 1.00 69.81 495 ASP A O 1
ATOM 3794 N N . GLN A 1 496 ? -26.150 28.431 30.640 1.00 66.56 496 GLN A N 1
ATOM 3795 C CA . GLN A 1 496 ? -26.168 27.051 31.133 1.00 66.56 496 GLN A CA 1
ATOM 3796 C C . GLN A 1 496 ? -26.831 26.945 32.508 1.00 66.56 496 GLN A C 1
ATOM 3798 O O . GLN A 1 496 ? -27.669 26.068 32.713 1.00 66.56 496 GLN A O 1
ATOM 3803 N N . ARG A 1 497 ? -26.516 27.853 33.442 1.00 67.94 497 ARG A N 1
ATOM 3804 C CA . ARG A 1 497 ? -27.128 27.847 34.777 1.00 67.94 497 ARG A CA 1
ATOM 3805 C C . ARG A 1 497 ? -28.637 28.104 34.720 1.00 67.94 497 ARG A C 1
ATOM 3807 O O . ARG A 1 497 ? -29.377 27.444 35.443 1.00 67.94 497 ARG A O 1
ATOM 3814 N N . ALA A 1 498 ? -29.095 28.999 33.843 1.00 70.94 498 ALA A N 1
ATOM 3815 C CA . ALA A 1 498 ? -30.522 29.234 33.615 1.00 70.94 498 ALA A CA 1
ATOM 3816 C C . ALA A 1 498 ? -31.229 27.993 33.031 1.00 70.94 498 ALA A C 1
ATOM 3818 O O . ALA A 1 498 ? -32.317 27.630 33.470 1.00 70.94 498 ALA A O 1
ATOM 3819 N N . ALA A 1 499 ? -30.592 27.276 32.098 1.00 65.31 499 ALA A N 1
ATOM 3820 C CA . ALA A 1 499 ? -31.125 26.017 31.571 1.00 65.31 499 ALA A CA 1
ATOM 3821 C C . ALA A 1 499 ? -31.183 24.881 32.622 1.00 65.31 499 ALA A C 1
ATOM 3823 O O . ALA A 1 499 ? -32.004 23.970 32.502 1.00 65.31 499 ALA A O 1
ATOM 3824 N N . GLN A 1 500 ? -30.332 24.935 33.654 1.00 66.31 500 GLN A N 1
ATOM 3825 C CA . GLN A 1 500 ? -30.210 23.929 34.718 1.00 66.31 500 GLN A CA 1
ATOM 3826 C C . GLN A 1 500 ? -31.120 24.158 35.938 1.00 66.31 500 GLN A C 1
ATOM 3828 O O . GLN A 1 500 ? -31.201 23.264 36.779 1.00 66.31 500 GLN A O 1
ATOM 3833 N N . GLU A 1 501 ? -31.801 25.303 36.057 1.00 70.38 501 GLU A N 1
ATOM 3834 C CA . GLU A 1 501 ? -32.570 25.706 37.254 1.00 70.38 501 GLU A CA 1
ATOM 3835 C C . GLU A 1 501 ? -33.518 24.593 37.748 1.00 70.38 501 GLU A C 1
ATOM 3837 O O . GLU A 1 501 ? -33.415 24.134 38.883 1.00 70.38 501 GLU A O 1
ATOM 3842 N N . ASN A 1 502 ? -34.309 24.015 36.838 1.00 70.00 502 ASN A N 1
ATOM 3843 C CA . ASN A 1 502 ? -35.227 22.897 37.107 1.00 70.00 502 ASN A CA 1
ATOM 3844 C C . ASN A 1 502 ? -34.556 21.602 37.625 1.00 70.00 502 ASN A C 1
ATOM 3846 O O . ASN A 1 502 ? -35.230 20.761 38.219 1.00 70.00 502 ASN A O 1
ATOM 3850 N N . VAL A 1 503 ?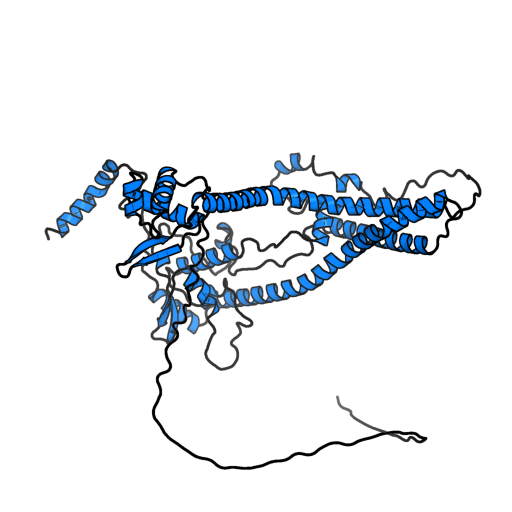 -33.262 21.397 37.352 1.00 70.50 503 VAL A N 1
ATOM 3851 C CA . VAL A 1 503 ? -32.491 20.215 37.788 1.00 70.50 503 VAL A CA 1
ATOM 3852 C C . VAL A 1 503 ? -31.916 20.440 39.184 1.00 70.50 503 VAL A C 1
ATOM 3854 O O . VAL A 1 503 ? -31.929 19.523 40.005 1.00 70.50 503 VAL A O 1
ATOM 3857 N N . ILE A 1 504 ? -31.470 21.665 39.472 1.00 73.38 504 ILE A N 1
ATOM 3858 C CA . ILE A 1 504 ? -31.044 22.096 40.810 1.00 73.38 504 ILE A CA 1
ATOM 3859 C C . ILE A 1 504 ? -32.249 22.029 41.764 1.00 73.38 504 ILE A C 1
ATOM 3861 O O . ILE A 1 504 ? -32.175 21.373 42.800 1.00 73.38 504 ILE A O 1
ATOM 3865 N N . ASP A 1 505 ? -33.401 22.557 41.343 1.00 78.38 505 ASP A N 1
ATOM 3866 C CA . ASP A 1 505 ? -34.666 22.532 42.090 1.00 78.38 505 ASP A CA 1
ATOM 3867 C C . ASP A 1 505 ? -35.244 21.127 42.338 1.00 78.38 505 ASP A C 1
ATOM 3869 O O . ASP A 1 505 ? -36.116 20.967 43.196 1.00 78.38 505 ASP A O 1
ATOM 3873 N N . ASP A 1 506 ? -34.836 20.107 41.576 1.00 78.81 506 ASP A N 1
ATOM 3874 C CA . ASP A 1 506 ? -35.205 18.706 41.828 1.00 78.81 506 ASP A CA 1
ATOM 3875 C C . ASP A 1 506 ? -34.162 17.994 42.705 1.00 78.81 506 ASP A C 1
ATOM 3877 O O . ASP A 1 506 ? -34.518 17.158 43.534 1.00 78.81 506 ASP A O 1
ATOM 3881 N N . PHE A 1 507 ? -32.883 18.360 42.587 1.00 75.81 507 PHE A N 1
ATOM 3882 C CA . PHE A 1 507 ? -31.810 17.872 43.454 1.00 75.81 507 PHE A CA 1
ATOM 3883 C C . PHE A 1 507 ? -31.976 18.361 44.900 1.00 75.81 507 PHE A C 1
ATOM 3885 O O . PHE A 1 507 ? -32.020 17.542 45.819 1.00 75.81 507 PHE A O 1
ATOM 3892 N N . ASP A 1 508 ? -32.185 19.663 45.106 1.00 82.00 508 ASP A N 1
ATOM 3893 C CA . ASP A 1 508 ? -32.414 20.241 46.436 1.00 82.00 508 ASP A CA 1
ATOM 3894 C C . ASP A 1 508 ? -33.707 19.700 47.066 1.00 82.00 508 ASP A C 1
ATOM 3896 O O . ASP A 1 508 ? -33.779 19.468 48.273 1.00 82.00 508 ASP A O 1
ATOM 3900 N N . ARG A 1 509 ? -34.721 19.391 46.254 1.00 84.00 509 ARG A N 1
ATOM 3901 C CA . ARG A 1 509 ? -35.973 18.765 46.710 1.00 84.00 509 ARG A CA 1
ATOM 3902 C C . ARG A 1 509 ? -35.790 17.319 47.176 1.00 84.00 509 ARG A C 1
ATOM 3904 O O . ARG A 1 509 ? -36.530 16.894 48.054 1.00 84.00 509 ARG A O 1
ATOM 3911 N N . ARG A 1 510 ? -34.806 16.594 46.628 1.00 80.81 510 ARG A N 1
ATOM 3912 C CA . ARG A 1 510 ? -34.393 15.245 47.069 1.00 80.81 510 ARG A CA 1
ATOM 3913 C C . ARG A 1 510 ? -33.414 15.264 48.246 1.00 80.81 510 ARG A C 1
ATOM 3915 O O . ARG A 1 510 ? -33.288 14.261 48.935 1.00 80.81 510 ARG A O 1
ATOM 3922 N N . LEU A 1 511 ? -32.700 16.372 48.463 1.00 83.12 511 LEU A N 1
ATOM 3923 C CA . LEU A 1 511 ? -31.880 16.588 49.664 1.00 83.12 511 LEU A CA 1
ATOM 3924 C C . LEU A 1 511 ? -32.728 16.936 50.895 1.00 83.12 511 LEU A C 1
ATOM 3926 O O . LEU A 1 511 ? -32.326 16.638 52.015 1.00 83.12 511 LEU A O 1
ATOM 3930 N N . ASN A 1 512 ? -33.887 17.563 50.682 1.00 77.69 512 ASN A N 1
ATOM 3931 C CA . ASN A 1 512 ? -34.822 17.977 51.730 1.00 77.69 512 ASN A CA 1
ATOM 3932 C C . ASN A 1 512 ? -35.992 16.982 51.943 1.00 77.69 512 ASN A C 1
ATOM 3934 O O . ASN A 1 512 ? -37.005 17.364 52.533 1.00 77.69 512 ASN A O 1
ATOM 3938 N N . SER A 1 513 ? -35.871 15.734 51.460 1.00 66.81 513 SER A N 1
ATOM 3939 C CA . SER A 1 513 ? -36.887 14.665 51.556 1.00 66.81 513 SER A CA 1
ATOM 3940 C C . SER A 1 513 ? -36.357 13.392 52.213 1.00 66.81 513 SER A C 1
ATOM 3942 O O . SER A 1 513 ? -36.987 12.945 53.193 1.00 66.81 513 SER A O 1
#

pLDDT: mean 71.09, std 22.03, range [26.5, 96.19]

Nearest PDB structures (foldseek):
  3cjn-assembly1_A-2  TM=5.963E-01  e=3.750E-02  Ruegeria pomeroyi DSS-3
  3eco-assembly1_A  TM=6.083E-01  e=1.154E-01  Staphylococcus aureus subsp. aureus Mu50
  3e6m-assembly4_H  TM=5.809E-01  e=1.154E-01  Ruegeria pomeroyi
  3e6m-assembly2_C  TM=6.159E-01  e=3.551E-01  Ruegeria pomeroyi
  5k5o-assembly1_D  TM=5.928E-01  e=1.145E+00  Sulfolobus sp. NOB8H2

Radius of gyration: 37.89 Å; Cα contacts (8 Å, |Δi|>4): 420; chains: 1; bounding box: 76×97×109 Å

Foldseek 3Di:
DDDDDDDDDDDDDDDDDDDDDDDDDDDDDDDDDDDDDDDDDDDDDDDDPPPPPPPPPLDPDPDDALVPADPLLVVQCLVCLVDQWDALVSSCVSSVHDSVSSVVNVVVLCSQLVWDWDADPVRGIITGGDSPSVVSSVVSNVVVVCVVVCVVCVVVVVVVVLLVLLVVLVVLLVLLVVLLVVLVVLPDDDDDPDDDDDDPDDPVVPDPPPVCLADPPPVVVVVCVVDPDPPPAPDHLSNQLCCLQPRDPFPCVCLVVLLLVVQLLQCLLLQFKAALLLSQLRFFDPPDPPDPDDDPDDDSVRCVVVCVVQVWDWDADPVRGIMIGRNSNQEAQDDDPRPDLDDDDDCVVVVSDHNGRAGDQGDSGSHDPVSNVVSVVSLVSLLVSLVVSVVSLVVDDRPDPVSVVSSVVCVVCSVVSNVSSVSSPVSSVVVVVVSVVVSVVSVSRNVSSVVSSVCVNPPDPVVVVVSVVSSVSNDNRHNQYPLNDLDDPPDDPVVSVVSCVVVVVVVVVVVVD

Mean predicted aligned error: 18.08 Å

Sequence (513 aa):
MTSKRTRSSLPCPHLHRCALSFLAPFPLRTSHRPTLSLSRSPHLTPLRPSLVCPRVPRMVLQSQNTRDVDDRVLRAVTSLSRQDRITVSDVAATAGLDLSLANDELVSLANLTGAAIDVTDAGAIAYRFPRDVRAALRSASLRASIRMTWDRAFPTIFTAIRLGFGALLILSIVVTFVAITALSSASRSDDDRRSSRSSFMPVRLFAPDIFDVMFYTRQRRYYARTQGSADENEMSFLEAVYSLVFGDGDPNQGLEDRRWRRVAAVIRANRGAVTAEQLAPFLELEDNPTRSSSTAVVDESFVLPALQRFQGHPEVTDAGDIIYVFPSFSTTGSKMPNVEFAGRGSAARDGLGGPSLVEKELTMSRAPIGQRTMVIALGVVNVLGVLTLGAKLAAVTPLTADAAALVNLIRSIYPALATYAASFVFIPLARFFRQRKVNGEIRKRNRARAAASVLASRPDATLRAKMAAAEAYAQKGNVVKSSDVIYSSDMDVLDQRAAQENVIDDFDRRLNS

Solvent-accessible surface area (backbone atoms only — not comparable to full-atom values): 31354 Å² total; per-residue (Å²): 138,93,84,89,89,89,89,88,82,88,83,88,83,92,88,81,92,83,92,87,90,80,88,88,83,88,86,89,87,88,85,82,88,85,88,82,90,78,92,77,82,88,79,87,75,81,81,75,83,78,82,74,72,77,80,72,79,79,76,83,79,78,87,74,59,93,76,80,58,59,68,49,54,55,48,25,53,60,70,48,48,84,47,77,59,46,39,46,67,60,38,11,70,63,41,77,47,55,63,66,61,30,39,56,44,49,51,50,52,29,67,55,49,64,36,48,80,47,70,46,99,86,71,49,66,29,39,33,69,60,83,53,53,73,54,38,38,49,54,38,41,50,54,48,51,50,45,58,51,41,72,67,42,46,63,58,53,53,49,52,51,29,42,49,57,26,50,47,52,54,50,48,38,52,55,39,49,52,50,44,50,53,57,58,53,79,72,52,78,92,76,80,95,76,89,78,83,86,74,95,59,84,60,69,83,83,28,92,48,63,66,48,60,60,66,70,68,72,70,61,64,66,61,56,73,80,48,102,67,81,69,96,50,88,69,48,49,29,46,38,42,31,17,49,47,80,35,83,73,71,76,50,73,66,45,67,62,51,33,53,53,48,51,52,46,52,34,44,63,38,24,12,15,38,40,65,57,74,46,39,12,48,50,69,70,72,103,64,86,70,82,72,75,99,55,95,74,77,86,60,69,59,48,53,67,57,25,72,72,53,71,30,49,80,48,73,46,99,85,70,49,70,33,39,40,22,74,82,37,20,65,37,77,65,92,72,80,78,73,61,61,66,82,91,68,67,50,62,77,76,71,75,44,70,64,36,62,74,74,62,72,71,68,67,47,79,53,47,70,70,57,50,52,50,46,50,52,54,48,48,52,36,38,53,42,46,53,54,38,51,54,48,66,72,69,63,78,66,90,45,73,69,51,40,53,52,53,51,55,51,60,68,48,42,61,59,50,48,51,49,43,48,47,67,52,50,46,30,52,55,47,48,57,53,42,56,52,52,41,49,54,54,52,50,48,37,49,49,16,47,52,32,30,53,43,57,63,55,56,51,77,66,55,47,48,54,50,53,53,19,58,71,69,25,46,85,56,46,64,49,45,84,93,66,56,90,78,64,95,88,58,56,72,67,62,51,50,64,74,38,46,76,57,52,61,49,50,56,53,62,74,75,106

Organism: Chondrus crispus (NCBI:txid2769)

InterPro domains:
  IPR044200 Uncharacterized protein At5g03900-like [PTHR47380] (62-512)